Protein AF-L5KD48-F1 (afdb_monomer)

Secondary structure (DSSP, 8-state):
-TTGGGHHHHHHHHHHHHHHHHHHHHHHHHHHHHHHHHTTSS-HHHHHHHHHHHHHHHHHHHHHHHHHHHHHSSB-GGGGTT-HHHHHHHHHHHHHHHHHHHHHHHHTT----HHHHHHHHHHHHHHHHTGGGGB-HHHHHHHHHHHHHHHHHHHHHHHHHHHHHIIIIITSSSHHHHHHHHHHHHHHHHHHHHHHHIIIIITTTTT----HHHHHHHHHHHHHHHHHHIIIIIHHHHHHHHHHHHHHHHHHHS--------------------------TT-THHHHHHHHHHHS--S-----------------HHHHHHHHHTT-------------------------------------HHHHHHHHHHHHHHHHHHTT--------PPPTT-------------PPPHHHHHHHHHHHHHHHHHHHHHHHHHHHHHHHHHHHHHHHHHHHSSS---SPPPHHHHHHHHHHHHHHIIIIIHHHHHHHHHHS----HHHHHHHHHHHHHHHHHHHHHT----HHHHHHHHHHHHHHHH-TTT--HHHHHHHHHHHHHHHHHHHHHHHHHHHIIIIIIGGG-

Mean predicted aligned error: 15.59 Å

Foldseek 3Di:
DVLPVVVVLLVLLLVLLLLLLLLLLLQCLLLLCLLLVLQVLDPLVRSLVLLLVQLLLLLLQQQQLLLQCLQPVWWPLVVCFVPLVLLSLLLSLLSQLLSVLSVVCLVVLHREFSLLLSSLLSLLLQCQRPRPNGTPVVSVVVLVVQQVVLLQQLLVQLLVVLVCCCVQAVVDPHRLVSLLVCVLVLQLVLQLLVQLLSCLRRCVVVVHDDDSVVSNVVSNVVSVVSSVVCNPPVSVVLVVVLVVVVVVVVVVVPPDPDDDDDDDDDDDDDDDDDDDDDDDPPDCVVVVVVVVVVVPDDDDDDDDDDDDDDDDDPDDPVVVVVCVVVVHDDDDDDDDDDDDDDDDDDDDDDDDDDDPPVDPDDDDPVNVVVVVVVVVVVVPVVDPDPDDDDDDDDDPDDDDDDPPDPLPQSAGDPSRLSSLSVLLVVLSSLLSSLSSSQSLSSSLSSSLQSVQCSVVVGSPSPDGRDSVSSSSSSVSSSNSNVPNNSVSSVCSSNVAFSNGSSLSSSLSNSLSSSSSVCSSVSRRYGSSSSSVSSSQSSQCVSPVVRDDPVSVVSNVVSHVVSSNSSSNSSNVSSCCCVVPPVVPD

Sequence (585 aa):
MAMDEYLWMVILGFIIAFILAFSVGANDVANSFGTAVGSGVVTLRQACILASIFETTGSVLLGAKVGETIRKGIIDVNLYNETVETLMAGEVSAMVGSAVWQLIASFLRLPISGTHCIVGSTIGFSLVAIGTKGVQWMELVKIVASWFISPLLSGFMSGVLFVLIRIFILQKEDPVPNGLRALPVFYAATIAINVFSIMYTGAPVLGLVLPMWAIALISFGVALLFAFFVWLFVCPWMRRKIAGRALSMTHGSIKSPISNGTFGFDGHTRSDGHVYHTVHKDSGLYKDLLHKIHTDRGPEEKPAQENNYRLLRRNNSYTCYTAAICGMPVHSTFKAADLSSAPEDSEKLVGDTVSYSKKRLRYDSYSSYCNAVAEAEIEAEEGGVEMKLASELTDPDQPRVDPAEEEKEEKDTAEVHLLFHFLQVLTACFGSFAHGGNDVSNAIGPLVALWLIYEQGAVLQEAATPVWLLFYGGVGICMGLWVWGRRVIQTMGKDLTPITPSSGFTIELASAFTVVIASNVGLPVSTTHCKVGSVVAVGWIRSRKAVDWRLFRNIFVAWFVTVPVAGLFSAAIMALLMYGILPYV

Nearest PDB structures (foldseek):
  6l85-assembly1_A  TM=9.443E-01  e=8.927E-23  Thermotoga maritima MSB8

Structure (mmCIF, N/CA/C/O backbone):
data_AF-L5KD48-F1
#
_entry.id   AF-L5KD48-F1
#
loop_
_atom_site.group_PDB
_atom_site.id
_atom_site.type_symbol
_atom_site.label_atom_id
_atom_site.label_alt_id
_atom_site.label_comp_id
_atom_site.label_asym_id
_atom_site.label_entity_id
_atom_site.label_seq_id
_atom_site.pdbx_PDB_ins_code
_atom_site.Cartn_x
_atom_site.Cartn_y
_atom_site.Cartn_z
_atom_site.occupancy
_atom_site.B_iso_or_equiv
_atom_site.auth_seq_id
_atom_site.auth_comp_id
_atom_site.auth_asym_id
_atom_site.auth_atom_id
_atom_site.pdbx_PDB_model_num
ATOM 1 N N . MET A 1 1 ? 6.202 -1.340 -36.803 1.00 49.47 1 MET A N 1
ATOM 2 C CA . MET A 1 1 ? 6.533 -0.251 -35.857 1.00 49.47 1 MET A CA 1
ATOM 3 C C . MET A 1 1 ? 7.833 -0.651 -35.178 1.00 49.47 1 MET A C 1
ATOM 5 O O . MET A 1 1 ? 7.967 -1.823 -34.872 1.00 49.47 1 MET A O 1
ATOM 9 N N . ALA A 1 2 ? 8.805 0.245 -34.981 1.00 58.66 2 ALA A N 1
ATOM 10 C CA . ALA A 1 2 ? 10.148 -0.125 -34.491 1.00 58.66 2 ALA A CA 1
ATOM 11 C C . ALA A 1 2 ? 10.175 -0.826 -33.108 1.00 58.66 2 ALA A C 1
ATOM 13 O O . ALA A 1 2 ? 11.202 -1.363 -32.724 1.00 58.66 2 ALA A O 1
ATOM 14 N N . MET A 1 3 ? 9.050 -0.854 -32.381 1.00 72.50 3 MET A N 1
ATOM 15 C CA . MET A 1 3 ? 8.916 -1.522 -31.082 1.00 72.50 3 MET A CA 1
ATOM 16 C C . MET A 1 3 ? 8.262 -2.911 -31.145 1.00 72.50 3 MET A C 1
ATOM 18 O O . MET A 1 3 ? 8.229 -3.593 -30.125 1.00 72.50 3 MET A O 1
ATOM 22 N N . ASP A 1 4 ? 7.741 -3.358 -32.296 1.00 79.75 4 ASP A N 1
ATOM 23 C CA . ASP A 1 4 ? 7.008 -4.636 -32.398 1.00 79.75 4 ASP A CA 1
ATOM 24 C C . ASP A 1 4 ? 7.878 -5.841 -31.990 1.00 79.75 4 ASP A C 1
ATOM 26 O O . ASP A 1 4 ? 7.382 -6.793 -31.385 1.00 79.75 4 ASP A O 1
ATOM 30 N N . GLU A 1 5 ? 9.189 -5.757 -32.234 1.00 84.25 5 GLU A N 1
ATOM 31 C CA . GLU A 1 5 ? 10.201 -6.750 -31.844 1.00 84.25 5 GLU A CA 1
ATOM 32 C C . GLU A 1 5 ? 10.326 -6.907 -30.317 1.00 84.25 5 GLU A C 1
ATOM 34 O O . GLU A 1 5 ? 10.725 -7.962 -29.831 1.00 84.25 5 GLU A O 1
ATOM 39 N N . TYR A 1 6 ? 9.890 -5.910 -29.540 1.00 88.69 6 TYR A N 1
ATOM 40 C CA . TYR A 1 6 ? 9.948 -5.893 -28.075 1.00 88.69 6 TYR A CA 1
ATOM 41 C C . TYR A 1 6 ? 8.603 -6.184 -27.393 1.00 88.69 6 TYR A C 1
ATOM 43 O O . TYR A 1 6 ? 8.507 -6.146 -26.163 1.00 88.69 6 TYR A O 1
ATOM 51 N N . LEU A 1 7 ? 7.560 -6.542 -28.154 1.00 91.75 7 LEU A N 1
ATOM 52 C CA . LEU A 1 7 ? 6.245 -6.907 -27.609 1.00 91.75 7 LEU A CA 1
ATOM 53 C C . LEU A 1 7 ? 6.330 -8.060 -26.591 1.00 91.75 7 LEU A C 1
ATOM 55 O O . LEU A 1 7 ? 5.568 -8.101 -25.623 1.00 91.75 7 LEU A O 1
ATOM 59 N N . TRP A 1 8 ? 7.279 -8.983 -26.765 1.00 93.69 8 TRP A N 1
ATOM 60 C CA . TRP A 1 8 ? 7.486 -10.086 -25.825 1.00 93.69 8 TRP A CA 1
ATOM 61 C C . TRP A 1 8 ? 7.852 -9.595 -24.415 1.00 93.69 8 TRP A C 1
ATOM 63 O O . TRP A 1 8 ? 7.399 -10.199 -23.442 1.00 93.69 8 TRP A O 1
ATOM 73 N N . MET A 1 9 ? 8.599 -8.485 -24.285 1.00 94.81 9 MET A N 1
ATOM 74 C CA . MET A 1 9 ? 8.925 -7.889 -22.983 1.00 94.81 9 MET A CA 1
ATOM 75 C C . MET A 1 9 ? 7.678 -7.338 -22.310 1.00 94.81 9 MET A C 1
ATOM 77 O O . MET A 1 9 ? 7.523 -7.500 -21.105 1.00 94.81 9 MET A O 1
ATOM 81 N N . VAL A 1 10 ? 6.762 -6.746 -23.078 1.00 95.38 10 VAL A N 1
ATOM 82 C CA . VAL A 1 10 ? 5.479 -6.254 -22.563 1.00 95.38 10 VAL A CA 1
ATOM 83 C C . VAL A 1 10 ? 4.628 -7.417 -22.061 1.00 95.38 10 VAL A C 1
ATOM 85 O O . VAL A 1 10 ? 4.172 -7.386 -20.921 1.00 95.38 10 VAL A O 1
ATOM 88 N N . ILE A 1 11 ? 4.466 -8.476 -22.864 1.00 96.25 11 ILE A N 1
ATOM 89 C CA . ILE A 1 11 ? 3.705 -9.678 -22.475 1.00 96.25 11 ILE A CA 1
ATOM 90 C C . ILE A 1 11 ? 4.293 -10.299 -21.204 1.00 96.25 11 ILE A C 1
ATOM 92 O O . ILE A 1 11 ? 3.561 -10.585 -20.253 1.00 96.25 11 ILE A O 1
ATOM 96 N N . LEU A 1 12 ? 5.617 -10.470 -21.163 1.00 96.44 12 LEU A N 1
ATOM 97 C CA . LEU A 1 12 ? 6.318 -10.958 -19.981 1.00 96.44 12 LEU A CA 1
ATOM 98 C C . LEU A 1 12 ? 6.101 -10.020 -18.788 1.00 96.44 12 LEU A C 1
ATOM 100 O O . LEU A 1 12 ? 5.775 -10.481 -17.698 1.00 96.44 12 LEU A O 1
ATOM 104 N N . GLY A 1 13 ? 6.208 -8.712 -19.006 1.00 97.06 13 GLY A N 1
ATOM 105 C CA . GLY A 1 13 ? 5.968 -7.678 -18.010 1.00 97.06 13 GLY A CA 1
ATOM 106 C C . GLY A 1 13 ? 4.586 -7.786 -17.375 1.00 97.06 13 GLY A C 1
ATOM 107 O O . GLY A 1 13 ? 4.497 -7.777 -16.153 1.00 97.06 13 GLY A O 1
ATOM 108 N N . PHE A 1 14 ? 3.520 -7.989 -18.157 1.00 97.88 14 PHE A N 1
ATOM 109 C CA . PHE A 1 14 ? 2.174 -8.223 -17.614 1.00 97.88 14 PHE A CA 1
ATOM 110 C C . PHE A 1 14 ? 2.128 -9.445 -16.700 1.00 97.88 14 PHE A C 1
ATOM 112 O O . PHE A 1 14 ? 1.578 -9.367 -15.597 1.00 97.88 14 PHE A O 1
ATOM 119 N N . ILE A 1 15 ? 2.710 -10.563 -17.136 1.00 98.12 15 ILE A N 1
ATOM 120 C CA . ILE A 1 15 ? 2.726 -11.811 -16.365 1.00 98.12 15 ILE A CA 1
ATOM 121 C C . ILE A 1 15 ? 3.479 -11.605 -15.045 1.00 98.12 15 ILE A C 1
ATOM 123 O O . ILE A 1 15 ? 2.953 -11.925 -13.978 1.00 98.12 15 ILE A O 1
ATOM 127 N N . ILE A 1 16 ? 4.684 -11.032 -15.095 1.00 97.94 16 ILE A N 1
ATOM 128 C CA . ILE A 1 16 ? 5.505 -10.805 -13.902 1.00 97.94 16 ILE A CA 1
ATOM 129 C C . ILE A 1 16 ? 4.866 -9.764 -12.981 1.00 97.94 16 ILE A C 1
ATOM 131 O O . ILE A 1 16 ? 4.842 -9.975 -11.773 1.00 97.94 16 ILE A O 1
ATOM 135 N N . ALA A 1 17 ? 4.289 -8.686 -13.513 1.00 97.56 17 ALA A N 1
ATOM 136 C CA . ALA A 1 17 ? 3.574 -7.691 -12.718 1.00 97.56 17 ALA A CA 1
ATOM 137 C C . ALA A 1 17 ? 2.392 -8.305 -11.961 1.00 97.56 17 ALA A C 1
ATOM 139 O O . ALA A 1 17 ? 2.139 -7.945 -10.814 1.00 97.56 17 ALA A O 1
ATOM 140 N N . PHE A 1 18 ? 1.686 -9.265 -12.565 1.00 97.75 18 PHE A N 1
ATOM 141 C CA . PHE A 1 18 ? 0.616 -9.991 -11.882 1.00 97.75 18 PHE A CA 1
ATOM 142 C C . PHE A 1 18 ? 1.146 -10.881 -10.762 1.00 97.75 18 PHE A C 1
ATOM 144 O O . PHE A 1 18 ? 0.564 -10.915 -9.681 1.00 97.75 18 PHE A O 1
ATOM 151 N N . ILE A 1 19 ? 2.266 -11.572 -10.994 1.00 97.25 19 ILE A N 1
ATOM 152 C CA . ILE A 1 19 ? 2.950 -12.370 -9.967 1.00 97.25 19 ILE A CA 1
ATOM 153 C C . ILE A 1 19 ? 3.440 -11.467 -8.827 1.00 97.25 19 ILE A C 1
ATOM 155 O O . ILE A 1 19 ? 3.293 -11.814 -7.657 1.00 97.25 19 ILE A O 1
ATOM 159 N N . LEU A 1 20 ? 3.972 -10.289 -9.151 1.00 96.62 20 LEU A N 1
ATOM 160 C CA . LEU A 1 20 ? 4.402 -9.291 -8.182 1.00 96.62 20 LEU A CA 1
ATOM 161 C C . LEU A 1 20 ? 3.212 -8.770 -7.367 1.00 96.62 20 LEU A C 1
ATOM 163 O O . LEU A 1 20 ? 3.253 -8.818 -6.142 1.00 96.62 20 LEU A O 1
ATOM 167 N N . ALA A 1 21 ? 2.117 -8.372 -8.017 1.00 96.12 21 ALA A N 1
ATOM 168 C CA . ALA A 1 21 ? 0.879 -7.968 -7.351 1.00 96.12 21 ALA A CA 1
ATOM 169 C C . ALA A 1 21 ? 0.324 -9.087 -6.448 1.00 96.12 21 ALA A C 1
ATOM 171 O O . ALA A 1 21 ? -0.042 -8.840 -5.301 1.00 96.12 21 ALA A O 1
ATOM 172 N N . PHE A 1 22 ? 0.339 -10.335 -6.921 1.00 95.50 22 PHE A N 1
ATOM 173 C CA . PHE A 1 22 ? 0.005 -11.512 -6.120 1.00 95.50 22 PHE A CA 1
ATOM 174 C C . PHE A 1 22 ? 0.914 -11.643 -4.890 1.00 95.50 22 PHE A C 1
ATOM 176 O O . PHE A 1 22 ? 0.426 -11.887 -3.789 1.00 95.50 22 PHE A O 1
ATOM 183 N N . SER A 1 23 ? 2.225 -11.456 -5.043 1.00 93.56 23 SER A N 1
ATOM 184 C CA . SER A 1 23 ? 3.170 -11.529 -3.923 1.00 93.56 23 SER A CA 1
ATOM 185 C C . SER A 1 23 ? 2.936 -10.425 -2.882 1.00 93.56 23 SER A C 1
ATOM 187 O O . SER A 1 23 ? 2.957 -10.714 -1.686 1.00 93.56 23 SER A O 1
ATOM 189 N N . VAL A 1 24 ? 2.591 -9.208 -3.324 1.00 92.19 24 VAL A N 1
ATOM 190 C CA . VAL A 1 24 ? 2.219 -8.084 -2.448 1.00 92.19 24 VAL A CA 1
ATOM 191 C C . VAL A 1 24 ? 0.985 -8.453 -1.623 1.00 92.19 24 VAL A C 1
ATOM 193 O O . VAL A 1 24 ? 1.013 -8.399 -0.397 1.00 92.19 24 VAL A O 1
ATOM 196 N N . GLY A 1 25 ? -0.081 -8.935 -2.270 1.00 91.50 25 GLY A N 1
ATOM 197 C CA . GLY A 1 25 ? -1.299 -9.350 -1.566 1.00 91.50 25 GLY A CA 1
ATOM 198 C C . GLY A 1 25 ? -1.113 -10.556 -0.638 1.00 91.50 25 GLY A C 1
ATOM 199 O O . GLY A 1 25 ? -1.818 -10.690 0.364 1.00 91.50 25 GLY A O 1
ATOM 200 N N . ALA A 1 26 ? -0.159 -11.439 -0.943 1.00 88.75 26 ALA A N 1
ATOM 201 C CA . ALA A 1 26 ? 0.195 -12.561 -0.080 1.00 88.75 26 ALA A CA 1
ATOM 202 C C . ALA A 1 26 ? 0.946 -12.122 1.191 1.00 88.75 26 ALA A C 1
ATOM 204 O O . ALA A 1 26 ? 0.718 -12.712 2.248 1.00 88.75 26 ALA A O 1
ATOM 205 N N . ASN A 1 27 ? 1.809 -11.107 1.097 1.00 84.00 27 ASN A N 1
ATOM 206 C CA . ASN A 1 27 ? 2.625 -10.612 2.209 1.00 84.00 27 ASN A CA 1
ATOM 207 C C . ASN A 1 27 ? 1.901 -9.596 3.087 1.00 84.00 27 ASN A C 1
ATOM 209 O O . ASN A 1 27 ? 1.875 -9.737 4.311 1.00 84.00 27 ASN A O 1
ATOM 213 N N . ASP A 1 28 ? 1.293 -8.588 2.470 1.00 81.06 28 ASP A N 1
ATOM 214 C CA . ASP A 1 28 ? 1.048 -7.327 3.166 1.00 81.06 28 ASP A CA 1
ATOM 215 C C . ASP A 1 28 ? -0.413 -7.160 3.631 1.00 81.06 28 ASP A C 1
ATOM 217 O O . ASP A 1 28 ? -0.712 -6.323 4.484 1.00 81.06 28 ASP A O 1
ATOM 221 N N . VAL A 1 29 ? -1.331 -8.056 3.239 1.00 72.12 29 VAL A N 1
ATOM 222 C CA . VAL A 1 29 ? -2.715 -8.070 3.765 1.00 72.12 29 VAL A CA 1
ATOM 223 C C . VAL A 1 29 ? -2.772 -8.143 5.293 1.00 72.12 29 VAL A C 1
ATOM 225 O O . VAL A 1 29 ? -3.690 -7.601 5.927 1.00 72.12 29 VAL A O 1
ATOM 228 N N . ALA A 1 30 ? -1.825 -8.859 5.906 1.00 75.19 30 ALA A N 1
ATOM 229 C CA . ALA A 1 30 ? -1.773 -9.001 7.355 1.00 75.19 30 ALA A CA 1
ATOM 230 C C . ALA A 1 30 ? -1.619 -7.639 8.055 1.00 75.19 30 ALA A C 1
ATOM 232 O O . ALA A 1 30 ? -2.073 -7.486 9.190 1.00 75.19 30 ALA A O 1
ATOM 233 N N . ASN A 1 31 ? -1.089 -6.625 7.366 1.00 81.75 31 ASN A N 1
ATOM 234 C CA . ASN A 1 31 ? -0.973 -5.266 7.885 1.00 81.75 31 ASN A CA 1
ATOM 235 C C . ASN A 1 31 ? -2.347 -4.610 8.108 1.00 81.75 31 ASN A C 1
ATOM 237 O O . ASN A 1 31 ? -2.531 -3.861 9.074 1.00 81.75 31 ASN A O 1
ATOM 241 N N . SER A 1 32 ? -3.334 -4.934 7.270 1.00 81.94 32 SER A N 1
ATOM 242 C CA . SER A 1 32 ? -4.673 -4.336 7.325 1.00 81.94 32 SER A CA 1
ATOM 243 C C . SER A 1 32 ? -5.631 -5.120 8.219 1.00 81.94 32 SER A C 1
ATOM 245 O O . SER A 1 32 ? -6.300 -4.534 9.065 1.00 81.94 32 SER A O 1
ATOM 247 N N . PHE A 1 33 ? -5.666 -6.450 8.081 1.00 88.06 33 PHE A N 1
ATOM 248 C CA . PHE A 1 33 ? -6.637 -7.300 8.784 1.00 88.06 33 PHE A CA 1
ATOM 249 C C . PHE A 1 33 ? -6.043 -8.196 9.874 1.00 88.06 33 PHE A C 1
ATOM 251 O O . PHE A 1 33 ? -6.806 -8.816 10.613 1.00 88.06 33 PHE A O 1
ATOM 258 N N . GLY A 1 34 ? -4.717 -8.267 10.025 1.00 84.00 34 GLY A N 1
ATOM 259 C CA . GLY A 1 34 ? -4.078 -9.119 11.036 1.00 84.00 34 GLY A CA 1
ATOM 260 C C . GLY A 1 34 ? -4.515 -8.772 12.458 1.00 84.00 34 GLY A C 1
ATOM 261 O O . GLY A 1 34 ? -4.841 -9.662 13.237 1.00 84.00 34 GLY A O 1
ATOM 262 N N . THR A 1 35 ? -4.639 -7.480 12.764 1.00 85.56 35 THR A N 1
ATOM 263 C CA . THR A 1 35 ? -5.106 -6.982 14.066 1.00 85.56 35 THR A CA 1
ATOM 264 C C . THR A 1 35 ? -6.589 -7.270 14.315 1.00 85.56 35 THR A C 1
ATOM 266 O O . THR A 1 35 ? -6.961 -7.579 15.444 1.00 85.56 35 THR A O 1
ATOM 269 N N . ALA A 1 36 ? -7.439 -7.212 13.284 1.00 88.00 36 ALA A N 1
ATOM 270 C CA . ALA A 1 36 ? -8.876 -7.486 13.391 1.00 88.00 36 ALA A CA 1
ATOM 271 C C . ALA A 1 36 ? -9.205 -8.989 13.452 1.00 88.00 36 ALA A C 1
ATOM 273 O O . ALA A 1 36 ? -10.184 -9.391 14.085 1.00 88.00 36 ALA A O 1
ATOM 274 N N . VAL A 1 37 ? -8.388 -9.830 12.809 1.00 86.31 37 VAL A N 1
ATOM 275 C CA . VAL A 1 37 ? -8.474 -11.292 12.932 1.00 86.31 37 VAL A CA 1
ATOM 276 C C . VAL A 1 37 ? -7.889 -11.752 14.268 1.00 86.31 37 VAL A C 1
ATOM 278 O O . VAL A 1 37 ? -8.500 -12.586 14.932 1.00 86.31 37 VAL A O 1
ATOM 281 N N . GLY A 1 38 ? -6.755 -11.183 14.691 1.00 80.56 38 GLY A N 1
ATOM 282 C CA . GLY A 1 38 ? -6.106 -11.490 15.971 1.00 80.56 38 GLY A CA 1
ATOM 283 C C . GLY A 1 38 ? -6.961 -11.127 17.188 1.00 80.56 38 GLY A C 1
ATOM 284 O O . GLY A 1 38 ? -7.028 -11.899 18.138 1.00 80.56 38 GLY A O 1
ATOM 285 N N . SER A 1 39 ? -7.707 -10.016 17.131 1.00 81.62 39 SER A N 1
ATOM 286 C CA . SER A 1 39 ? -8.664 -9.632 18.183 1.00 81.62 39 SER A CA 1
ATOM 287 C C . SER A 1 39 ? -9.983 -10.424 18.152 1.00 81.62 39 SER A C 1
ATOM 289 O O . SER A 1 39 ? -10.857 -10.203 18.989 1.00 81.62 39 SER A O 1
ATOM 291 N N . GLY A 1 40 ? -10.172 -11.326 17.179 1.00 81.12 40 GLY A N 1
ATOM 292 C CA . GLY A 1 40 ? -11.394 -12.122 17.023 1.00 81.12 40 GLY A CA 1
ATOM 293 C C . GLY A 1 40 ? -12.618 -11.339 16.528 1.00 81.12 40 GLY A C 1
ATOM 294 O O . GLY A 1 40 ? -13.732 -11.861 16.567 1.00 81.12 40 GLY A O 1
ATOM 295 N N . VAL A 1 41 ? -12.435 -10.101 16.054 1.00 86.06 41 VAL A N 1
ATOM 296 C CA . VAL A 1 41 ? -13.514 -9.222 15.566 1.00 86.06 41 VAL A CA 1
ATOM 297 C C . VAL A 1 41 ? -14.023 -9.648 14.187 1.00 86.06 41 VAL A C 1
ATOM 299 O O . VAL A 1 41 ? -15.221 -9.574 13.906 1.00 86.06 41 VAL A O 1
ATOM 302 N N . VAL A 1 42 ? -13.129 -10.122 13.317 1.00 88.31 42 VAL A N 1
ATOM 303 C CA . VAL A 1 42 ? -13.491 -10.670 12.004 1.00 88.31 42 VAL A CA 1
ATOM 304 C C . VAL A 1 42 ? -12.912 -12.057 11.807 1.00 88.31 42 VAL A C 1
ATOM 306 O O . VAL A 1 42 ? -11.780 -12.357 12.179 1.00 88.31 42 VAL A O 1
ATOM 309 N N . THR A 1 43 ? -13.683 -12.919 11.153 1.00 89.75 43 THR A N 1
ATOM 310 C CA . THR A 1 43 ? -13.160 -14.210 10.703 1.00 89.75 43 THR A CA 1
ATOM 311 C C . THR A 1 43 ? -12.223 -14.021 9.514 1.00 89.75 43 THR A C 1
ATOM 313 O O . THR A 1 43 ? -12.383 -13.094 8.719 1.00 89.75 43 THR A O 1
ATOM 316 N N . LEU A 1 44 ? -11.304 -14.967 9.313 1.00 85.50 44 LEU A N 1
ATOM 317 C CA . LEU A 1 44 ? -10.386 -14.954 8.172 1.00 85.50 44 LEU A CA 1
ATOM 318 C C . LEU A 1 44 ? -11.112 -14.827 6.820 1.00 85.50 44 LEU A C 1
ATOM 320 O O . LEU A 1 44 ? -10.668 -14.101 5.939 1.00 85.50 44 LEU A O 1
ATOM 324 N N . ARG A 1 45 ? -12.259 -15.505 6.655 1.00 88.62 45 ARG A N 1
ATOM 325 C CA . ARG A 1 45 ? -13.055 -15.416 5.419 1.00 88.62 45 ARG A CA 1
ATOM 326 C C . ARG A 1 45 ? -13.640 -14.020 5.210 1.00 88.62 45 ARG A C 1
ATOM 328 O O . ARG A 1 45 ? -13.616 -13.528 4.089 1.00 88.62 45 ARG A O 1
ATOM 335 N N . GLN A 1 46 ? -14.159 -13.396 6.268 1.00 91.81 46 GLN A N 1
ATOM 336 C CA . GLN A 1 46 ? -14.691 -12.031 6.196 1.00 91.81 46 GLN A CA 1
ATOM 337 C C . GLN A 1 46 ? -13.583 -11.022 5.895 1.00 91.81 46 GLN A C 1
ATOM 339 O O . GLN A 1 46 ? -13.778 -10.164 5.041 1.00 91.81 46 GLN A O 1
ATOM 344 N N . ALA A 1 47 ? -12.421 -11.173 6.537 1.00 90.25 47 ALA A N 1
ATOM 345 C CA . ALA A 1 47 ? -11.244 -10.357 6.268 1.00 90.25 47 ALA A CA 1
ATOM 346 C C . ALA A 1 47 ? -10.842 -10.421 4.788 1.00 90.25 47 ALA A C 1
ATOM 348 O O . ALA A 1 47 ? -10.692 -9.377 4.167 1.00 90.25 47 ALA A O 1
ATOM 349 N N . CYS A 1 48 ? -10.768 -11.616 4.184 1.00 90.44 48 CYS A N 1
ATOM 350 C CA . CYS A 1 48 ? -10.449 -11.739 2.758 1.00 90.44 48 CYS A CA 1
ATOM 351 C C . CYS A 1 48 ? -11.476 -11.042 1.846 1.00 90.44 48 CYS A C 1
ATOM 353 O O . CYS A 1 48 ? -11.087 -10.409 0.873 1.00 90.44 48 CYS A O 1
ATOM 355 N N . ILE A 1 49 ? -12.778 -11.145 2.143 1.00 93.44 49 ILE A N 1
ATOM 356 C CA . ILE A 1 49 ? -13.828 -10.503 1.330 1.00 93.44 49 ILE A CA 1
ATOM 357 C C . ILE A 1 49 ? -13.726 -8.978 1.417 1.00 93.44 49 ILE A C 1
ATOM 359 O O . ILE A 1 49 ? -13.743 -8.303 0.390 1.00 93.44 49 ILE A O 1
ATOM 363 N N . LEU A 1 50 ? -13.615 -8.440 2.634 1.00 93.50 50 LEU A N 1
ATOM 364 C CA . LEU A 1 50 ? -13.508 -6.998 2.847 1.00 93.50 50 LEU A CA 1
ATOM 365 C C . LEU A 1 50 ? -12.221 -6.452 2.228 1.00 93.50 50 LEU A C 1
ATOM 367 O O . LEU A 1 50 ? -12.279 -5.466 1.499 1.00 93.50 50 LEU A O 1
ATOM 371 N N . ALA A 1 51 ? -11.093 -7.132 2.442 1.00 92.44 51 ALA A N 1
ATOM 372 C CA . ALA A 1 51 ? -9.825 -6.757 1.837 1.00 92.44 51 ALA A CA 1
ATOM 373 C C . ALA A 1 51 ? -9.919 -6.705 0.312 1.00 92.44 51 ALA A C 1
ATOM 375 O O . ALA A 1 51 ? -9.544 -5.704 -0.281 1.00 92.44 51 ALA A O 1
ATOM 376 N N . SER A 1 52 ? -10.521 -7.703 -0.342 1.00 93.75 52 SER A N 1
ATOM 377 C CA . SER A 1 52 ? -10.644 -7.667 -1.803 1.00 93.75 52 SER A CA 1
ATOM 378 C C . SER A 1 52 ? -11.392 -6.441 -2.331 1.00 93.75 52 SER A C 1
ATOM 380 O O . SER A 1 52 ? -11.011 -5.883 -3.358 1.00 93.75 52 SER A O 1
ATOM 382 N N . ILE A 1 53 ? -12.433 -5.994 -1.627 1.00 95.38 53 ILE A N 1
ATOM 383 C CA . ILE A 1 53 ? -13.197 -4.804 -2.017 1.00 95.38 53 ILE A CA 1
ATOM 384 C C . ILE A 1 53 ? -12.353 -3.544 -1.806 1.00 95.38 53 ILE A C 1
ATOM 386 O O . ILE A 1 53 ? -12.198 -2.740 -2.728 1.00 95.38 53 ILE A O 1
ATOM 390 N N . PHE A 1 54 ? -11.810 -3.362 -0.602 1.00 94.50 54 PHE A N 1
ATOM 391 C CA . PHE A 1 54 ? -11.145 -2.117 -0.229 1.00 94.50 54 PHE A CA 1
ATOM 392 C C . PHE A 1 54 ? -9.755 -1.974 -0.849 1.00 94.50 54 PHE A C 1
ATOM 394 O O . PHE A 1 54 ? -9.430 -0.875 -1.286 1.00 94.50 54 PHE A O 1
ATOM 401 N N . GLU A 1 55 ? -8.988 -3.054 -1.005 1.00 93.38 55 GLU A N 1
ATOM 402 C CA . GLU A 1 55 ? -7.696 -3.011 -1.702 1.00 93.38 55 GLU A CA 1
ATOM 403 C C . GLU A 1 55 ? -7.862 -2.693 -3.185 1.00 93.38 55 GLU A C 1
ATOM 405 O O . GLU A 1 55 ? -7.170 -1.820 -3.700 1.00 93.38 55 GLU A O 1
ATOM 410 N N . THR A 1 56 ? -8.826 -3.325 -3.866 1.00 93.94 56 THR A N 1
ATOM 411 C CA . THR A 1 56 ? -9.102 -3.020 -5.281 1.00 93.94 56 THR A CA 1
ATOM 412 C C . THR A 1 56 ? -9.575 -1.577 -5.448 1.00 93.94 56 THR A C 1
ATOM 414 O O . THR A 1 56 ? -9.133 -0.871 -6.352 1.00 93.94 56 THR A O 1
ATOM 417 N N . THR A 1 57 ? -10.449 -1.106 -4.553 1.00 93.44 57 THR A N 1
ATOM 418 C CA . THR A 1 57 ? -10.954 0.273 -4.599 1.00 93.44 57 THR A CA 1
ATOM 419 C C . THR A 1 57 ? -9.838 1.284 -4.317 1.00 93.44 57 THR A C 1
ATOM 421 O O . THR A 1 57 ? -9.723 2.281 -5.024 1.00 93.44 57 THR A O 1
ATOM 424 N N . GLY A 1 58 ? -8.983 1.020 -3.326 1.00 92.38 58 GLY A N 1
ATOM 425 C CA . GLY A 1 58 ? -7.822 1.854 -3.001 1.00 92.38 58 GLY A CA 1
ATOM 426 C C . GLY A 1 58 ? -6.812 1.910 -4.135 1.00 92.38 58 GLY A C 1
ATOM 427 O O . GLY A 1 58 ? -6.375 2.989 -4.528 1.00 92.38 58 GLY A O 1
ATOM 428 N N . SER A 1 59 ? -6.524 0.754 -4.725 1.00 92.44 59 SER A N 1
ATOM 429 C CA . SER A 1 59 ? -5.650 0.617 -5.883 1.00 92.44 59 SER A CA 1
ATOM 430 C C . SER A 1 59 ? -6.095 1.496 -7.055 1.00 92.44 59 SER A C 1
ATOM 432 O O . SER A 1 59 ? -5.292 2.257 -7.594 1.00 92.44 59 SER A O 1
ATOM 434 N N . VAL A 1 60 ? -7.382 1.454 -7.404 1.00 91.88 60 VAL A N 1
ATOM 435 C CA . VAL A 1 60 ? -7.944 2.236 -8.514 1.00 91.88 60 VAL A CA 1
ATOM 436 C C . VAL A 1 60 ? -7.994 3.735 -8.206 1.00 91.88 60 VAL A C 1
ATOM 438 O O . VAL A 1 60 ? -7.722 4.543 -9.092 1.00 91.88 60 VAL A O 1
ATOM 441 N N . LEU A 1 61 ? -8.343 4.123 -6.975 1.00 90.62 61 LEU A N 1
ATOM 442 C CA . LEU A 1 61 ? -8.593 5.528 -6.635 1.00 90.62 61 LEU A CA 1
ATOM 443 C C . LEU A 1 61 ? -7.348 6.303 -6.181 1.00 90.62 61 LEU A C 1
ATOM 445 O O . LEU A 1 61 ? -7.327 7.521 -6.333 1.00 90.62 61 LEU A O 1
ATOM 449 N N . LEU A 1 62 ? -6.330 5.637 -5.625 1.00 88.56 62 LEU A N 1
ATOM 450 C CA . LEU A 1 62 ? -5.136 6.286 -5.059 1.00 88.56 62 LEU A CA 1
ATOM 451 C C . LEU A 1 62 ? -3.809 5.821 -5.679 1.00 88.56 62 LEU A C 1
ATOM 453 O O . LEU A 1 62 ? -2.812 6.534 -5.569 1.00 88.56 62 LEU A O 1
ATOM 457 N N . GLY A 1 63 ? -3.789 4.674 -6.369 1.00 86.69 63 GLY A N 1
ATOM 458 C CA . GLY A 1 63 ? -2.559 4.032 -6.856 1.00 86.69 63 GLY A CA 1
ATOM 459 C C . GLY A 1 63 ? -1.771 4.793 -7.919 1.00 86.69 63 GLY A C 1
ATOM 460 O O . GLY A 1 63 ? -0.585 4.538 -8.113 1.00 86.69 63 GLY A O 1
ATOM 461 N N . ALA A 1 64 ? -2.384 5.753 -8.612 1.00 86.38 64 ALA A N 1
ATOM 462 C CA . ALA A 1 64 ? -1.720 6.446 -9.714 1.00 86.38 64 ALA A CA 1
ATOM 463 C C . ALA A 1 64 ? -0.504 7.274 -9.259 1.00 86.38 64 ALA A C 1
ATOM 465 O O . ALA A 1 64 ? 0.543 7.232 -9.907 1.00 86.38 64 ALA A O 1
ATOM 466 N N . LYS A 1 65 ? -0.628 8.009 -8.144 1.00 85.00 65 LYS A N 1
ATOM 467 C CA . LYS A 1 65 ? 0.358 9.023 -7.736 1.00 85.00 65 LYS A CA 1
ATOM 468 C C . LYS A 1 65 ? 1.660 8.422 -7.222 1.00 85.00 65 LYS A C 1
ATOM 470 O O . LYS A 1 65 ? 2.734 8.885 -7.589 1.00 85.00 65 LYS A O 1
ATOM 475 N N . VAL A 1 66 ? 1.573 7.376 -6.404 1.00 84.50 66 VAL A N 1
ATOM 476 C CA . VAL A 1 66 ? 2.763 6.668 -5.906 1.00 84.50 66 VAL A CA 1
ATOM 477 C C . VAL A 1 66 ? 3.457 5.924 -7.057 1.00 84.50 66 VAL A C 1
ATOM 479 O O . VAL A 1 66 ? 4.685 5.928 -7.139 1.00 84.50 66 VAL A O 1
ATOM 482 N N . GLY A 1 67 ? 2.690 5.376 -8.009 1.00 85.75 67 GLY A N 1
ATOM 483 C CA . GLY A 1 67 ? 3.230 4.750 -9.220 1.00 85.75 67 GLY A CA 1
ATOM 484 C C . GLY A 1 67 ? 4.026 5.705 -10.120 1.00 85.75 67 GLY A C 1
ATOM 485 O O . GLY A 1 67 ? 5.014 5.293 -10.725 1.00 85.75 67 GLY A O 1
ATOM 486 N N . GLU A 1 68 ? 3.654 6.988 -10.194 1.00 86.19 68 GLU A N 1
ATOM 487 C CA . GLU A 1 68 ? 4.447 8.016 -10.895 1.00 86.19 68 GLU A CA 1
ATOM 488 C C . GLU A 1 68 ? 5.840 8.192 -10.276 1.00 86.19 68 GLU A C 1
ATOM 490 O O . GLU A 1 68 ? 6.833 8.243 -11.006 1.00 86.19 68 GLU A O 1
ATOM 495 N N . THR A 1 69 ? 5.928 8.239 -8.945 1.00 86.25 69 THR A N 1
ATOM 496 C CA . THR A 1 69 ? 7.206 8.376 -8.233 1.00 86.25 69 THR A CA 1
ATOM 497 C C . THR A 1 69 ? 8.083 7.141 -8.396 1.00 86.25 69 THR A C 1
ATOM 499 O O . THR A 1 69 ? 9.285 7.284 -8.592 1.00 86.25 69 THR A O 1
ATOM 502 N N . ILE A 1 70 ? 7.507 5.933 -8.372 1.00 86.25 70 ILE A N 1
ATOM 503 C CA . ILE A 1 70 ? 8.275 4.696 -8.587 1.00 86.25 70 ILE A CA 1
ATOM 504 C C . ILE A 1 70 ? 8.896 4.673 -9.988 1.00 86.25 70 ILE A C 1
ATOM 506 O O . ILE A 1 70 ? 10.063 4.312 -10.114 1.00 86.25 70 ILE A O 1
ATOM 510 N N . ARG A 1 71 ? 8.168 5.120 -11.022 1.00 84.56 71 ARG A N 1
ATOM 511 C CA . ARG A 1 71 ? 8.689 5.074 -12.397 1.00 84.56 71 ARG A CA 1
ATOM 512 C C . ARG A 1 71 ? 9.701 6.181 -12.730 1.00 84.56 71 ARG A C 1
ATOM 514 O O . ARG A 1 71 ? 10.623 5.947 -13.499 1.00 84.56 71 ARG A O 1
ATOM 521 N N . LYS A 1 72 ? 9.534 7.398 -12.186 1.00 80.12 72 LYS A N 1
ATOM 522 C CA . LYS A 1 72 ? 10.368 8.573 -12.548 1.00 80.12 72 LYS A CA 1
ATOM 523 C C . LYS A 1 72 ? 11.344 9.024 -11.469 1.00 80.12 72 LYS A C 1
ATOM 525 O O . LYS A 1 72 ? 12.309 9.715 -11.774 1.00 80.12 72 LYS A O 1
ATOM 530 N N . GLY A 1 73 ? 11.055 8.728 -10.207 1.00 81.81 73 GLY A N 1
ATOM 531 C CA . GLY A 1 73 ? 11.760 9.327 -9.074 1.00 81.81 73 GLY A CA 1
ATOM 532 C C . GLY A 1 73 ? 13.059 8.619 -8.701 1.00 81.81 73 GLY A C 1
ATOM 533 O O . GLY A 1 73 ? 13.901 9.217 -8.046 1.00 81.81 73 GLY A O 1
ATOM 534 N N . ILE A 1 74 ? 13.236 7.352 -9.086 1.00 88.81 74 ILE A N 1
ATOM 535 C CA . ILE A 1 74 ? 14.371 6.536 -8.618 1.00 88.81 74 ILE A CA 1
ATOM 536 C C . ILE A 1 74 ? 15.559 6.606 -9.587 1.00 88.81 74 ILE A C 1
ATOM 538 O O . ILE A 1 74 ? 16.714 6.637 -9.154 1.00 88.81 74 ILE A O 1
ATOM 542 N N . ILE A 1 75 ? 15.286 6.649 -10.891 1.00 91.69 75 ILE A N 1
ATOM 543 C CA . ILE A 1 75 ? 16.296 6.602 -11.956 1.00 91.69 75 ILE A CA 1
ATOM 544 C C . ILE A 1 75 ? 16.165 7.795 -12.896 1.00 91.69 75 ILE A C 1
ATOM 546 O O . ILE A 1 75 ? 15.082 8.353 -13.060 1.00 91.69 75 ILE A O 1
ATOM 550 N N . ASP A 1 76 ? 17.270 8.203 -13.514 1.00 90.62 76 ASP A N 1
ATOM 551 C CA . ASP A 1 76 ? 17.252 9.222 -14.564 1.00 90.62 76 ASP A CA 1
ATOM 552 C C . ASP A 1 76 ? 16.952 8.572 -15.920 1.00 90.62 76 ASP A C 1
ATOM 554 O O . ASP A 1 76 ? 17.832 8.029 -16.589 1.00 90.62 76 ASP A O 1
ATOM 558 N N . VAL A 1 77 ? 15.678 8.622 -16.316 1.00 90.19 77 VAL A N 1
ATOM 559 C CA . VAL A 1 77 ? 15.189 8.027 -17.569 1.00 90.19 77 VAL A CA 1
ATOM 560 C C . VAL A 1 77 ? 15.816 8.655 -18.819 1.00 90.19 77 VAL A C 1
ATOM 562 O O . VAL A 1 77 ? 15.882 7.999 -19.854 1.00 90.19 77 VAL A O 1
ATOM 565 N N . ASN A 1 78 ? 16.336 9.887 -18.741 1.00 90.69 78 ASN A N 1
ATOM 566 C CA . ASN A 1 78 ? 16.915 10.577 -19.901 1.00 90.69 78 ASN A CA 1
ATOM 567 C C . ASN A 1 78 ? 18.214 9.925 -20.388 1.00 90.69 78 ASN A C 1
ATOM 569 O O . ASN A 1 78 ? 18.561 10.038 -21.563 1.00 90.69 78 ASN A O 1
ATOM 573 N N . LEU A 1 79 ? 18.917 9.214 -19.501 1.00 90.81 79 LEU A N 1
ATOM 574 C CA . LEU A 1 79 ? 20.136 8.477 -19.839 1.00 90.81 79 LEU A CA 1
ATOM 575 C C . LEU A 1 79 ? 19.867 7.265 -20.746 1.00 90.81 79 LEU A C 1
ATOM 577 O O . LEU A 1 79 ? 20.814 6.699 -21.283 1.00 90.81 79 LEU A O 1
ATOM 581 N N . TYR A 1 80 ? 18.596 6.900 -20.942 1.00 90.75 80 TYR A N 1
ATOM 582 C CA . TYR A 1 80 ? 18.155 5.790 -21.789 1.00 90.75 80 TYR A CA 1
ATOM 583 C C . TYR A 1 80 ? 17.570 6.247 -23.135 1.00 90.75 80 TYR A C 1
ATOM 585 O O . TYR A 1 80 ? 17.010 5.432 -23.861 1.00 90.75 80 TYR A O 1
ATOM 593 N N . ASN A 1 81 ? 17.669 7.536 -23.491 1.00 87.88 81 ASN A N 1
ATOM 594 C CA . ASN A 1 81 ? 17.111 8.071 -24.746 1.00 87.88 81 ASN A CA 1
ATOM 595 C C . ASN A 1 81 ? 17.585 7.314 -25.999 1.00 87.88 81 ASN A C 1
ATOM 597 O O . ASN A 1 81 ? 16.831 7.190 -26.960 1.00 87.88 81 ASN A O 1
ATOM 601 N N . GLU A 1 82 ? 18.825 6.824 -25.985 1.00 86.19 82 GLU A N 1
ATOM 602 C CA . GLU A 1 82 ? 19.425 6.072 -27.093 1.00 86.19 82 GLU A CA 1
ATOM 603 C C . GLU A 1 82 ? 19.280 4.547 -26.933 1.00 86.19 82 GLU A C 1
ATOM 605 O O . GLU A 1 82 ? 19.622 3.811 -27.851 1.00 86.19 82 GLU A O 1
ATOM 610 N N . THR A 1 83 ? 18.783 4.072 -25.785 1.00 89.62 83 THR A N 1
ATOM 611 C CA . THR A 1 83 ? 18.721 2.650 -25.394 1.00 89.62 83 THR A CA 1
ATOM 612 C C . THR A 1 83 ? 17.378 2.315 -24.735 1.00 89.62 83 THR A C 1
ATOM 614 O O . THR A 1 83 ? 17.290 1.825 -23.602 1.00 89.62 83 THR A O 1
ATOM 617 N N . VAL A 1 84 ? 16.291 2.606 -25.448 1.00 91.06 84 VAL A N 1
ATOM 618 C CA . VAL A 1 84 ? 14.910 2.473 -24.955 1.00 91.06 84 VAL A CA 1
ATOM 619 C C . VAL A 1 84 ? 14.591 1.027 -24.552 1.00 91.06 84 VAL A C 1
ATOM 621 O O . VAL A 1 84 ? 13.988 0.780 -23.506 1.00 91.06 84 VAL A O 1
ATOM 624 N N . GLU A 1 85 ? 15.059 0.059 -25.334 1.00 91.50 85 GLU A N 1
ATOM 625 C CA . GLU A 1 85 ? 14.941 -1.376 -25.073 1.00 91.50 85 GLU A CA 1
ATOM 626 C C . GLU A 1 85 ? 15.645 -1.805 -23.778 1.00 91.50 85 GLU A C 1
ATOM 628 O O . GLU A 1 85 ? 15.157 -2.677 -23.055 1.00 91.50 85 GLU A O 1
ATOM 633 N N . THR A 1 86 ? 16.747 -1.136 -23.424 1.00 93.56 86 THR A N 1
ATOM 634 C CA . THR A 1 86 ? 17.470 -1.384 -22.171 1.0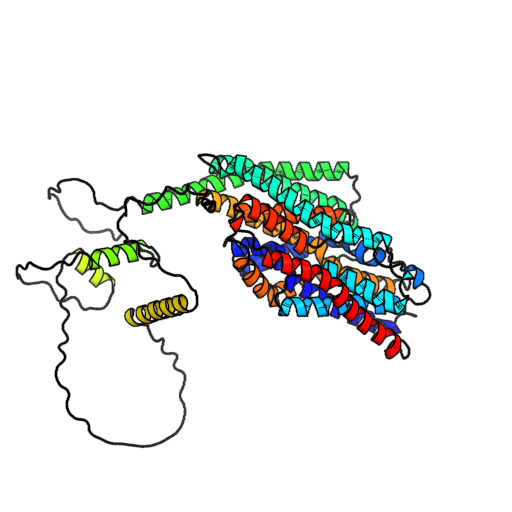0 93.56 86 THR A CA 1
ATOM 635 C C . THR A 1 86 ? 16.647 -0.922 -20.968 1.00 93.56 86 THR A C 1
ATOM 637 O O . THR A 1 86 ? 16.610 -1.614 -19.949 1.00 93.56 86 THR A O 1
ATOM 640 N N . LEU A 1 87 ? 15.932 0.205 -21.079 1.00 94.00 87 LEU A N 1
ATOM 641 C CA . LEU A 1 87 ? 15.019 0.658 -20.026 1.00 94.00 87 LEU A CA 1
ATOM 642 C C . LEU A 1 87 ? 13.833 -0.302 -19.867 1.00 94.00 87 LEU A C 1
ATOM 644 O O . LEU A 1 87 ? 13.490 -0.659 -18.742 1.00 94.00 87 LEU A O 1
ATOM 648 N N . MET A 1 88 ? 13.259 -0.794 -20.971 1.00 94.81 88 MET A N 1
ATOM 649 C CA . MET A 1 88 ? 12.195 -1.809 -20.929 1.00 94.81 88 MET A CA 1
ATOM 650 C C . MET A 1 88 ? 12.648 -3.097 -20.228 1.00 94.81 88 MET A C 1
ATOM 652 O O . MET A 1 88 ? 11.941 -3.612 -19.357 1.00 94.81 88 MET A O 1
ATOM 656 N N . ALA A 1 89 ? 13.842 -3.597 -20.557 1.00 96.00 89 ALA A N 1
ATOM 657 C CA . ALA A 1 89 ? 14.443 -4.738 -19.870 1.00 96.00 89 ALA A CA 1
ATOM 658 C C . ALA A 1 89 ? 14.700 -4.448 -18.382 1.00 96.00 89 ALA A C 1
ATOM 660 O O . ALA A 1 89 ? 14.529 -5.335 -17.540 1.00 96.00 89 ALA A O 1
ATOM 661 N N . GLY A 1 90 ? 15.051 -3.205 -18.046 1.00 96.19 90 GLY A N 1
ATOM 662 C CA . GLY A 1 90 ? 15.175 -2.716 -16.676 1.00 96.19 90 GLY A CA 1
ATOM 663 C C . GLY A 1 90 ? 13.873 -2.831 -15.882 1.00 96.19 90 GLY A C 1
ATOM 664 O O . GLY A 1 90 ? 13.871 -3.422 -14.803 1.00 96.19 90 GLY A O 1
ATOM 665 N N . GLU A 1 91 ? 12.749 -2.370 -16.436 1.00 96.12 91 GLU A N 1
ATOM 666 C CA . GLU A 1 91 ? 11.433 -2.475 -15.782 1.00 96.12 91 GLU A CA 1
ATOM 667 C C . GLU A 1 91 ? 11.016 -3.937 -15.558 1.00 96.12 91 GLU A C 1
ATOM 669 O O . GLU A 1 91 ? 10.549 -4.304 -14.475 1.00 96.12 91 GLU A O 1
ATOM 674 N N . VAL A 1 92 ? 11.250 -4.814 -16.544 1.00 97.25 92 VAL A N 1
ATOM 675 C CA . VAL A 1 92 ? 11.026 -6.262 -16.390 1.00 97.25 92 VAL A CA 1
ATOM 676 C C . VAL A 1 92 ? 11.916 -6.833 -15.281 1.00 97.25 92 VAL A C 1
ATOM 678 O O . VAL A 1 92 ? 11.426 -7.550 -14.407 1.00 97.25 92 VAL A O 1
ATOM 681 N N . SER A 1 93 ? 13.204 -6.481 -15.265 1.00 97.75 93 SER A N 1
ATOM 682 C CA . SER A 1 93 ? 14.161 -6.918 -14.240 1.00 97.75 93 SER A CA 1
ATOM 683 C C . SER A 1 93 ? 13.748 -6.472 -12.841 1.00 97.75 93 SER A C 1
ATOM 685 O O . SER A 1 93 ? 13.792 -7.272 -11.902 1.00 97.75 93 SER A O 1
ATOM 687 N N . ALA A 1 94 ? 13.280 -5.227 -12.709 1.00 97.44 94 ALA A N 1
ATOM 688 C CA . ALA A 1 94 ? 12.806 -4.669 -11.451 1.00 97.44 94 ALA A CA 1
ATOM 689 C C . ALA A 1 94 ? 11.622 -5.469 -10.899 1.00 97.44 94 ALA A C 1
ATOM 691 O O . ALA A 1 94 ? 11.614 -5.854 -9.725 1.00 97.44 94 ALA A O 1
ATOM 692 N N . MET A 1 95 ? 10.646 -5.773 -11.761 1.00 97.75 95 MET A N 1
ATOM 693 C CA . MET A 1 95 ? 9.483 -6.565 -11.376 1.00 97.75 95 MET A CA 1
ATOM 694 C C . MET A 1 95 ? 9.866 -7.998 -10.995 1.00 97.75 95 MET A C 1
ATOM 696 O O . MET A 1 95 ? 9.387 -8.495 -9.976 1.00 97.75 95 MET A O 1
ATOM 700 N N . VAL A 1 96 ? 10.753 -8.656 -11.756 1.00 97.94 96 VAL A N 1
ATOM 701 C CA . VAL A 1 96 ? 11.207 -10.024 -11.447 1.00 97.94 96 VAL A CA 1
ATOM 702 C C . VAL A 1 96 ? 11.964 -10.056 -10.122 1.00 97.94 96 VAL A C 1
ATOM 704 O O . VAL A 1 96 ? 11.647 -10.877 -9.262 1.00 97.94 96 VAL A O 1
ATOM 707 N N . GLY A 1 97 ? 12.934 -9.158 -9.927 1.00 97.56 97 GLY A N 1
ATOM 708 C CA . GLY A 1 97 ? 13.733 -9.106 -8.702 1.00 97.56 97 GLY A CA 1
ATOM 709 C C . GLY A 1 97 ? 12.877 -8.881 -7.458 1.00 97.56 97 GLY A C 1
ATOM 710 O O . GLY A 1 97 ? 13.045 -9.575 -6.451 1.00 97.56 97 GLY A O 1
ATOM 711 N N . SER A 1 98 ? 11.900 -7.978 -7.563 1.00 96.44 98 SER A N 1
ATOM 712 C CA . SER A 1 98 ? 10.954 -7.696 -6.488 1.00 96.44 98 SER A CA 1
ATOM 713 C C . SER A 1 98 ? 10.030 -8.889 -6.224 1.00 96.44 98 SER A C 1
ATOM 715 O O . SER A 1 98 ? 9.866 -9.292 -5.073 1.00 96.44 98 SER A O 1
ATOM 717 N N . ALA A 1 99 ? 9.484 -9.517 -7.272 1.00 96.44 99 ALA A N 1
ATOM 718 C CA . ALA A 1 99 ? 8.570 -10.653 -7.142 1.00 96.44 99 ALA A CA 1
ATOM 719 C C . ALA A 1 99 ? 9.252 -11.875 -6.519 1.00 96.44 99 ALA A C 1
ATOM 721 O O . ALA A 1 99 ? 8.700 -12.497 -5.612 1.00 96.44 99 ALA A O 1
ATOM 722 N N . VAL A 1 100 ? 10.464 -12.210 -6.972 1.00 96.00 100 VAL A N 1
ATOM 723 C CA . VAL A 1 100 ? 11.224 -13.359 -6.462 1.00 96.00 100 VAL A CA 1
ATOM 724 C C . VAL A 1 100 ? 11.487 -13.204 -4.969 1.00 96.00 100 VAL A C 1
ATOM 726 O O . VAL A 1 100 ? 11.171 -14.111 -4.198 1.00 96.00 100 VAL A O 1
ATOM 729 N N . TRP A 1 101 ? 12.010 -12.052 -4.539 1.00 95.12 101 TRP A N 1
ATOM 730 C CA . TRP A 1 101 ? 12.297 -11.843 -3.123 1.00 95.12 101 TRP A CA 1
ATOM 731 C C . TRP A 1 101 ? 11.024 -11.811 -2.272 1.00 95.12 101 TRP A C 1
ATOM 733 O O . TRP A 1 101 ? 10.983 -12.447 -1.218 1.00 95.12 101 TRP A O 1
ATOM 743 N N . GLN A 1 102 ? 9.961 -11.155 -2.747 1.00 91.94 102 GLN A N 1
ATOM 744 C CA . GLN A 1 102 ? 8.689 -11.112 -2.027 1.00 91.94 102 GLN A CA 1
ATOM 745 C C . GLN A 1 102 ? 8.061 -12.490 -1.851 1.00 91.94 102 GLN A C 1
ATOM 747 O O . GLN A 1 102 ? 7.640 -12.806 -0.742 1.00 91.94 102 GLN A O 1
ATOM 752 N N . LEU A 1 103 ? 8.049 -13.333 -2.886 1.00 91.81 103 LEU A N 1
ATOM 753 C CA . LEU A 1 103 ? 7.528 -14.699 -2.789 1.00 91.81 103 LEU A CA 1
ATOM 754 C C . LEU A 1 103 ? 8.367 -15.572 -1.846 1.00 91.81 103 LEU A C 1
ATOM 756 O O . LEU A 1 103 ? 7.805 -16.354 -1.076 1.00 91.81 103 LEU A O 1
ATOM 760 N N . ILE A 1 104 ? 9.699 -15.433 -1.873 1.00 90.94 104 ILE A N 1
ATOM 761 C CA . ILE A 1 104 ? 10.591 -16.134 -0.936 1.00 90.94 104 ILE A CA 1
ATOM 762 C C . ILE A 1 104 ? 10.289 -15.694 0.500 1.00 90.94 104 ILE A C 1
ATOM 764 O O . ILE A 1 104 ? 10.126 -16.539 1.379 1.00 90.94 104 ILE A O 1
ATOM 768 N N . ALA A 1 105 ? 10.153 -14.392 0.748 1.00 86.88 105 ALA A N 1
ATOM 769 C CA . ALA A 1 105 ? 9.817 -13.875 2.068 1.00 86.88 105 ALA A CA 1
ATOM 770 C C . ALA A 1 105 ? 8.428 -14.333 2.542 1.00 86.88 105 ALA A C 1
ATOM 772 O O . ALA A 1 105 ? 8.307 -14.765 3.691 1.00 86.88 105 ALA A O 1
ATOM 773 N N . SER A 1 106 ? 7.417 -14.360 1.658 1.00 84.62 106 SER A N 1
ATOM 774 C CA . SER A 1 106 ? 6.093 -14.937 1.954 1.00 84.62 106 SER A CA 1
ATOM 775 C C . SER A 1 106 ? 6.209 -16.382 2.409 1.00 84.62 106 SER A C 1
ATOM 777 O O . SER A 1 106 ? 5.598 -16.794 3.396 1.00 84.62 106 SER A O 1
ATOM 779 N N . PHE A 1 107 ? 7.004 -17.167 1.679 1.00 84.56 107 PHE A N 1
ATOM 780 C CA . PHE A 1 107 ? 7.206 -18.580 1.958 1.00 84.56 107 PHE A CA 1
ATOM 781 C C . PHE A 1 107 ? 7.899 -18.796 3.309 1.00 84.56 107 PHE A C 1
ATOM 783 O O . PHE A 1 107 ? 7.491 -19.663 4.083 1.00 84.56 107 PHE A O 1
ATOM 790 N N . LEU A 1 108 ? 8.889 -17.956 3.622 1.00 82.88 108 LEU A N 1
ATOM 791 C CA . LEU A 1 108 ? 9.592 -17.936 4.906 1.00 82.88 108 LEU A CA 1
ATOM 792 C C . LEU A 1 108 ? 8.787 -17.274 6.037 1.00 82.88 108 LEU A C 1
ATOM 794 O O . LEU A 1 108 ? 9.256 -17.250 7.173 1.00 82.88 108 LEU A O 1
ATOM 798 N N . ARG A 1 109 ? 7.575 -16.775 5.753 1.00 78.19 109 ARG A N 1
ATOM 799 C CA . ARG A 1 109 ? 6.695 -16.067 6.701 1.00 78.19 109 ARG A CA 1
ATOM 800 C C . ARG A 1 109 ? 7.357 -14.836 7.328 1.00 78.19 109 ARG A C 1
ATOM 802 O O . ARG A 1 109 ? 7.111 -14.517 8.488 1.00 78.19 109 ARG A O 1
ATOM 809 N N . LEU A 1 110 ? 8.206 -14.156 6.563 1.00 76.69 110 LEU A N 1
ATOM 810 C CA . LEU A 1 110 ? 8.879 -12.937 6.993 1.00 76.69 110 LEU A CA 1
ATOM 811 C C . LEU A 1 110 ? 8.057 -11.721 6.542 1.00 76.69 110 LEU A C 1
ATOM 813 O O . LEU A 1 110 ? 7.884 -11.541 5.336 1.00 76.69 110 LEU A O 1
ATOM 817 N N . PRO A 1 111 ? 7.570 -10.871 7.465 1.00 75.00 111 PRO A N 1
ATOM 818 C CA . PRO A 1 111 ? 6.921 -9.624 7.087 1.00 75.00 111 PRO A CA 1
ATOM 819 C C . PRO A 1 111 ? 7.985 -8.660 6.553 1.00 75.00 111 PRO A C 1
ATOM 821 O O . PRO A 1 111 ? 8.820 -8.152 7.306 1.00 75.00 111 PRO A O 1
ATOM 824 N N . ILE A 1 112 ? 7.976 -8.434 5.243 1.00 85.56 112 ILE A N 1
ATOM 825 C CA . ILE A 1 112 ? 8.882 -7.496 4.578 1.00 85.56 112 ILE A CA 1
ATOM 826 C C . ILE A 1 112 ? 8.102 -6.312 3.995 1.00 85.56 112 ILE A C 1
ATOM 828 O O . ILE A 1 112 ? 6.917 -6.141 4.261 1.00 85.56 112 ILE A O 1
ATOM 832 N N . SER A 1 113 ? 8.793 -5.442 3.264 1.00 89.44 113 SER A N 1
ATOM 833 C CA . SER A 1 113 ? 8.213 -4.265 2.620 1.00 89.44 113 SER A CA 1
ATOM 834 C C . SER A 1 113 ? 8.282 -4.426 1.107 1.00 89.44 113 SER A C 1
ATOM 836 O O . SER A 1 113 ? 9.385 -4.427 0.550 1.00 89.44 113 SER A O 1
ATOM 838 N N . GLY A 1 114 ? 7.132 -4.520 0.431 1.00 90.56 114 GLY A N 1
ATOM 839 C CA . GLY A 1 114 ? 7.083 -4.534 -1.036 1.00 90.56 114 GLY A CA 1
ATOM 840 C C . GLY A 1 114 ? 7.731 -3.290 -1.658 1.00 90.56 114 GLY A C 1
ATOM 841 O O . GLY A 1 114 ? 8.460 -3.386 -2.647 1.00 90.56 114 GLY A O 1
ATOM 842 N N . THR A 1 115 ? 7.579 -2.133 -1.010 1.00 92.00 115 THR A N 1
ATOM 843 C CA . THR A 1 115 ? 8.159 -0.856 -1.442 1.00 92.00 115 THR A CA 1
ATOM 844 C C . THR A 1 115 ? 9.689 -0.872 -1.422 1.00 92.00 115 THR A C 1
ATOM 846 O O . THR A 1 115 ? 10.341 -0.371 -2.337 1.00 92.00 115 THR A O 1
ATOM 849 N N . HIS A 1 116 ? 10.293 -1.496 -0.407 1.00 93.06 116 HIS A N 1
ATOM 850 C CA . HIS A 1 116 ? 11.749 -1.667 -0.350 1.00 93.06 116 HIS A CA 1
ATOM 851 C C . HIS A 1 116 ? 12.254 -2.620 -1.429 1.00 93.06 116 HIS A C 1
ATOM 853 O O . HIS A 1 116 ? 13.336 -2.403 -1.975 1.00 93.06 116 HIS A O 1
ATOM 859 N N . CYS A 1 117 ? 11.477 -3.668 -1.724 1.00 94.62 117 CYS A N 1
ATOM 860 C CA . CYS A 1 117 ? 11.818 -4.634 -2.760 1.00 94.62 117 CYS A CA 1
ATOM 861 C C . CYS A 1 117 ? 11.909 -3.941 -4.112 1.00 94.62 117 CYS A C 1
ATOM 863 O O . CYS A 1 117 ? 12.946 -4.031 -4.759 1.00 94.62 117 CYS A O 1
ATOM 865 N N . ILE A 1 118 ? 10.867 -3.200 -4.510 1.00 95.38 118 ILE A N 1
ATOM 866 C CA . ILE A 1 118 ? 10.865 -2.571 -5.830 1.00 95.38 118 ILE A CA 1
ATOM 867 C C . ILE A 1 118 ? 11.924 -1.475 -5.941 1.00 95.38 118 ILE A C 1
ATOM 869 O O . ILE A 1 118 ? 12.660 -1.460 -6.917 1.00 95.38 118 ILE A O 1
ATOM 873 N N . VAL A 1 119 ? 12.093 -0.631 -4.916 1.00 94.31 119 VAL A N 1
ATOM 874 C CA . VAL A 1 119 ? 13.131 0.413 -4.924 1.00 94.31 119 VAL A CA 1
ATOM 875 C C . VAL A 1 119 ? 14.528 -0.208 -5.011 1.00 94.31 119 VAL A C 1
ATOM 877 O O . VAL A 1 119 ? 15.346 0.230 -5.818 1.00 94.31 119 VAL A O 1
ATOM 880 N N . GLY A 1 120 ? 14.794 -1.267 -4.239 1.00 95.31 120 GLY A N 1
ATOM 881 C CA . GLY A 1 120 ? 16.048 -2.018 -4.316 1.00 95.31 120 GLY A CA 1
ATOM 882 C C . GLY A 1 120 ? 16.269 -2.654 -5.686 1.00 95.31 120 GLY A C 1
ATOM 883 O O . GLY A 1 120 ? 17.354 -2.531 -6.254 1.00 95.31 120 GLY A O 1
ATOM 884 N N . SER A 1 121 ? 15.237 -3.275 -6.256 1.00 97.25 121 SER A N 1
ATOM 885 C CA . SER A 1 121 ? 15.283 -3.871 -7.590 1.00 97.25 121 SER A CA 1
ATOM 886 C C . SER A 1 121 ? 15.510 -2.834 -8.695 1.00 97.25 121 SER A C 1
ATOM 888 O O . SER A 1 121 ? 16.305 -3.091 -9.601 1.00 97.25 121 SER A O 1
ATOM 890 N N . THR A 1 122 ? 14.908 -1.649 -8.602 1.00 95.56 122 THR A N 1
ATOM 891 C CA . THR A 1 122 ? 15.130 -0.546 -9.547 1.00 95.56 122 THR A CA 1
ATOM 892 C C . THR A 1 122 ? 16.573 -0.037 -9.500 1.00 95.56 122 THR A C 1
ATOM 894 O O . THR A 1 122 ? 17.213 0.132 -10.537 1.00 95.56 122 THR A O 1
ATOM 897 N N . ILE A 1 123 ? 17.138 0.124 -8.297 1.00 95.56 123 ILE A N 1
ATOM 898 C CA . ILE A 1 123 ? 18.563 0.454 -8.126 1.00 95.56 123 ILE A CA 1
ATOM 899 C C . ILE A 1 123 ? 19.436 -0.649 -8.737 1.00 95.56 123 ILE A C 1
ATOM 901 O O . ILE A 1 123 ? 20.382 -0.357 -9.466 1.00 95.56 123 ILE A O 1
ATOM 905 N N . GLY A 1 124 ? 19.104 -1.914 -8.468 1.00 96.81 124 GLY A N 1
ATOM 906 C CA . GLY A 1 124 ? 19.847 -3.080 -8.937 1.00 96.81 124 GLY A CA 1
ATOM 907 C C . GLY A 1 124 ? 20.017 -3.128 -10.454 1.00 96.81 124 GLY A C 1
ATOM 908 O O . GLY A 1 124 ? 21.147 -3.237 -10.929 1.00 96.81 124 GLY A O 1
ATOM 909 N N . PHE A 1 125 ? 18.929 -2.996 -11.223 1.00 96.25 125 PHE A N 1
ATOM 910 C CA . PHE A 1 125 ? 19.052 -3.005 -12.685 1.00 96.25 125 PHE A CA 1
ATOM 911 C C . PHE A 1 125 ? 19.772 -1.755 -13.193 1.00 96.25 125 PHE A C 1
ATOM 913 O O . PHE A 1 125 ? 20.606 -1.858 -14.090 1.00 96.25 125 PHE A O 1
ATOM 920 N N . SER A 1 126 ? 19.503 -0.581 -12.608 1.00 95.44 126 SER A N 1
ATOM 921 C CA . SER A 1 126 ? 20.112 0.667 -13.072 1.00 95.44 126 SER A CA 1
ATOM 922 C C . SER A 1 126 ? 21.631 0.654 -12.904 1.00 95.44 126 SER A C 1
ATOM 924 O O . SER A 1 126 ? 22.343 1.195 -13.752 1.00 95.44 126 SER A O 1
ATOM 926 N N . LEU A 1 127 ? 22.135 0.029 -11.836 1.00 96.25 127 LEU A N 1
ATOM 927 C CA . LEU A 1 127 ? 23.570 -0.142 -11.610 1.00 96.25 127 LEU A CA 1
ATOM 928 C C . LEU A 1 127 ? 24.229 -1.045 -12.660 1.00 96.25 127 LEU A C 1
ATOM 930 O O . LEU A 1 127 ? 25.399 -0.837 -12.968 1.00 96.25 127 LEU A O 1
ATOM 934 N N . VAL A 1 128 ? 23.503 -2.015 -13.219 1.00 96.56 128 VAL A N 1
ATOM 935 C CA . VAL A 1 128 ? 24.007 -2.874 -14.303 1.00 96.56 128 VAL A CA 1
ATOM 936 C C . VAL A 1 128 ? 23.923 -2.170 -15.655 1.00 96.56 128 VAL A C 1
ATOM 938 O O . VAL A 1 128 ? 24.862 -2.256 -16.438 1.00 96.56 128 VAL A O 1
ATOM 941 N N . ALA A 1 129 ? 22.822 -1.463 -15.912 1.00 94.56 129 ALA A N 1
ATOM 942 C CA . ALA A 1 129 ? 22.543 -0.847 -17.204 1.00 94.56 129 ALA A CA 1
ATOM 943 C C . ALA A 1 129 ? 23.413 0.390 -17.485 1.00 94.56 129 ALA A C 1
ATOM 945 O O . ALA A 1 129 ? 24.049 0.485 -18.529 1.00 94.56 129 ALA A O 1
ATOM 946 N N . ILE A 1 130 ? 23.443 1.341 -16.544 1.00 93.62 130 ILE A N 1
ATOM 947 C CA . ILE A 1 130 ? 24.079 2.663 -16.712 1.00 93.62 130 ILE A CA 1
ATOM 948 C C . ILE A 1 130 ? 25.139 2.930 -15.624 1.00 93.62 130 ILE A C 1
ATOM 950 O O . ILE A 1 130 ? 25.940 3.864 -15.721 1.00 93.62 130 ILE A O 1
ATOM 954 N N . GLY A 1 131 ? 25.181 2.113 -14.567 1.00 92.19 131 GLY A N 1
ATOM 955 C CA . GLY A 1 131 ? 26.057 2.330 -13.417 1.00 92.19 131 GLY A CA 1
ATOM 956 C C . GLY A 1 131 ? 25.491 3.349 -12.426 1.00 92.19 131 GLY A C 1
ATOM 957 O O . GLY A 1 131 ? 24.304 3.670 -12.418 1.00 92.19 131 GLY A O 1
ATOM 958 N N . THR A 1 132 ? 26.352 3.895 -11.565 1.00 92.38 132 THR A N 1
ATOM 959 C CA . THR A 1 132 ? 25.950 4.799 -10.466 1.00 92.38 132 THR A CA 1
ATOM 960 C C . THR A 1 132 ? 25.313 6.110 -10.929 1.00 92.38 132 THR A C 1
ATOM 962 O O . THR A 1 132 ? 24.617 6.752 -10.144 1.00 92.38 132 THR A O 1
ATOM 965 N N . LYS A 1 133 ? 25.533 6.507 -12.188 1.00 90.81 133 LYS A N 1
ATOM 966 C CA . LYS A 1 133 ? 24.940 7.708 -12.792 1.00 90.81 133 LYS A CA 1
ATOM 967 C C . LYS A 1 133 ? 23.456 7.541 -13.115 1.00 90.81 133 LYS A C 1
ATOM 969 O O . LYS A 1 133 ? 22.758 8.542 -13.184 1.00 90.81 133 LYS A O 1
ATOM 974 N N . GLY A 1 134 ? 22.983 6.303 -13.284 1.00 88.56 134 GLY A N 1
ATOM 975 C CA . GLY A 1 134 ? 21.579 6.018 -13.587 1.00 88.56 134 GLY A CA 1
ATOM 976 C C . GLY A 1 134 ? 20.621 6.285 -12.423 1.00 88.56 134 GLY A C 1
ATOM 977 O O . GLY A 1 134 ? 19.426 6.446 -12.646 1.00 88.56 134 GLY A O 1
ATOM 978 N N . VAL A 1 135 ? 21.134 6.363 -11.190 1.00 93.00 135 VAL A N 1
ATOM 979 C CA . VAL A 1 135 ? 20.332 6.490 -9.965 1.00 93.00 135 VAL A CA 1
ATOM 980 C C . VAL A 1 135 ? 20.265 7.945 -9.500 1.00 93.00 135 VAL A C 1
ATOM 982 O O . VAL A 1 135 ? 21.290 8.605 -9.315 1.00 93.00 135 VAL A O 1
ATOM 985 N N . GLN A 1 136 ? 19.055 8.430 -9.215 1.00 91.62 136 GLN A N 1
ATOM 986 C CA . GLN A 1 136 ? 18.840 9.755 -8.633 1.00 91.62 136 GLN A CA 1
ATOM 987 C C . GLN A 1 136 ? 19.079 9.731 -7.115 1.00 91.62 136 GLN A C 1
ATOM 989 O O . GLN A 1 136 ? 18.155 9.611 -6.311 1.00 91.62 136 GLN A O 1
ATOM 994 N N . TRP A 1 137 ? 20.340 9.870 -6.696 1.00 91.00 137 TRP A N 1
ATOM 995 C CA . TRP A 1 137 ? 20.741 9.738 -5.286 1.00 91.00 137 TRP A CA 1
ATOM 996 C C . TRP A 1 137 ? 19.995 10.665 -4.317 1.00 91.00 137 TRP A C 1
ATOM 998 O O . TRP A 1 137 ? 19.691 10.255 -3.200 1.00 91.00 137 TRP A O 1
ATOM 1008 N N . MET A 1 138 ? 19.669 11.896 -4.726 1.00 90.62 138 MET A N 1
ATOM 1009 C CA . MET A 1 138 ? 18.959 12.842 -3.854 1.00 90.62 138 MET A CA 1
ATOM 1010 C C . MET A 1 138 ? 17.498 12.451 -3.628 1.00 90.62 138 MET A C 1
ATOM 1012 O O . MET A 1 138 ? 17.008 12.555 -2.504 1.00 90.62 138 MET A O 1
ATOM 1016 N N . GLU A 1 139 ? 16.811 11.963 -4.660 1.00 88.56 139 GLU A N 1
ATOM 1017 C CA . GLU A 1 139 ? 15.453 11.435 -4.507 1.00 88.56 139 GLU A CA 1
ATOM 1018 C C . GLU A 1 139 ? 15.464 10.136 -3.698 1.00 88.56 139 GLU A C 1
ATOM 1020 O O . GLU A 1 139 ? 14.655 9.970 -2.784 1.00 88.56 139 GLU A O 1
ATOM 1025 N N . LEU A 1 140 ? 16.455 9.265 -3.921 1.00 89.75 140 LEU A N 1
ATOM 1026 C CA . LEU A 1 140 ? 16.638 8.061 -3.115 1.00 89.75 140 LEU A CA 1
ATOM 1027 C C . LEU A 1 140 ? 16.832 8.387 -1.625 1.00 89.75 140 LEU A C 1
ATOM 1029 O O . LEU A 1 140 ? 16.232 7.729 -0.779 1.00 89.75 140 LEU A O 1
ATOM 1033 N N . VAL A 1 141 ? 17.604 9.424 -1.280 1.00 91.00 141 VAL A N 1
ATOM 1034 C CA . VAL A 1 141 ? 17.755 9.870 0.118 1.00 91.00 141 VAL A CA 1
ATOM 1035 C C . VAL A 1 141 ? 16.416 10.315 0.714 1.00 91.00 141 VAL A C 1
ATOM 1037 O O . VAL A 1 141 ? 16.130 9.971 1.861 1.00 91.00 141 VAL A O 1
ATOM 1040 N N . LYS A 1 142 ? 15.564 11.024 -0.041 1.00 89.38 142 LYS A N 1
ATOM 1041 C CA . LYS A 1 142 ? 14.214 11.396 0.427 1.00 89.38 142 LYS A CA 1
ATOM 1042 C C . LYS A 1 142 ? 13.338 10.164 0.661 1.00 89.38 142 LYS A C 1
ATOM 1044 O O . LYS A 1 142 ? 12.651 10.095 1.681 1.00 89.38 142 LYS A O 1
ATOM 1049 N N . ILE A 1 143 ? 13.395 9.181 -0.242 1.00 89.31 143 ILE A N 1
ATOM 1050 C CA . ILE A 1 143 ? 12.675 7.906 -0.106 1.00 89.31 143 ILE A CA 1
ATOM 1051 C C . ILE A 1 143 ? 13.150 7.168 1.151 1.00 89.31 143 ILE A C 1
ATOM 1053 O O . ILE A 1 143 ? 12.335 6.842 2.012 1.00 89.31 143 ILE A O 1
ATOM 1057 N N . VAL A 1 144 ? 14.462 6.986 1.320 1.00 89.94 144 VAL A N 1
ATOM 1058 C CA . VAL A 1 144 ? 15.042 6.317 2.494 1.00 89.94 144 VAL A CA 1
ATOM 1059 C C . VAL A 1 144 ? 14.682 7.056 3.784 1.00 89.94 144 VAL A C 1
ATOM 1061 O O . VAL A 1 144 ? 14.277 6.420 4.754 1.00 89.94 144 VAL A O 1
ATOM 1064 N N . ALA A 1 145 ? 14.743 8.391 3.807 1.00 90.50 145 ALA A N 1
ATOM 1065 C CA . ALA A 1 145 ? 14.316 9.179 4.963 1.00 90.50 145 ALA A CA 1
ATOM 1066 C C . ALA A 1 145 ? 12.839 8.924 5.313 1.00 90.50 145 ALA A C 1
ATOM 1068 O O . ALA A 1 145 ? 12.500 8.750 6.487 1.00 90.50 145 ALA A O 1
ATOM 1069 N N . SER A 1 146 ? 11.961 8.821 4.309 1.00 89.75 146 SER A N 1
ATOM 1070 C CA . SER A 1 146 ? 10.539 8.517 4.519 1.00 89.75 146 SER A CA 1
ATOM 1071 C C . SER A 1 146 ? 10.312 7.152 5.184 1.00 89.75 146 SER A C 1
ATOM 1073 O O . SER A 1 146 ? 9.384 7.005 5.983 1.00 89.75 146 SER A O 1
ATOM 1075 N N . TRP A 1 147 ? 11.185 6.168 4.944 1.00 89.38 147 TRP A N 1
ATOM 1076 C CA . TRP A 1 147 ? 11.091 4.829 5.540 1.00 89.38 147 TRP A CA 1
ATOM 1077 C C . TRP A 1 147 ? 11.388 4.807 7.041 1.00 89.38 147 TRP A C 1
ATOM 1079 O O . TRP A 1 147 ? 10.892 3.926 7.741 1.00 89.38 147 TRP A O 1
ATOM 1089 N N . PHE A 1 148 ? 12.156 5.781 7.540 1.00 89.81 148 PHE A N 1
ATOM 1090 C CA . PHE A 1 148 ? 12.410 5.970 8.972 1.00 89.81 148 PHE A CA 1
ATOM 1091 C C . PHE A 1 148 ? 11.420 6.938 9.622 1.00 89.81 148 PHE A C 1
ATOM 1093 O O . PHE A 1 148 ? 11.048 6.754 10.779 1.00 89.81 148 PHE A O 1
ATOM 1100 N N . ILE A 1 149 ? 10.969 7.962 8.894 1.00 91.88 149 ILE A N 1
ATOM 1101 C CA . ILE A 1 149 ? 10.018 8.950 9.416 1.00 91.88 149 ILE A CA 1
ATOM 1102 C C . ILE A 1 149 ? 8.619 8.341 9.553 1.00 91.88 149 ILE A C 1
ATOM 1104 O O . ILE A 1 149 ? 7.947 8.572 10.556 1.00 91.88 149 ILE A O 1
ATOM 1108 N N . SER A 1 150 ? 8.174 7.543 8.580 1.00 92.31 150 SER A N 1
ATOM 1109 C CA . SER A 1 150 ? 6.807 7.009 8.559 1.00 92.31 150 SER A CA 1
ATOM 1110 C C . SER A 1 150 ? 6.459 6.085 9.743 1.00 92.31 150 SER A C 1
ATOM 1112 O O . SER A 1 150 ? 5.365 6.244 10.287 1.00 92.31 150 SER A O 1
ATOM 1114 N N . PRO A 1 151 ? 7.336 5.195 10.253 1.00 91.94 151 PRO A N 1
ATOM 1115 C CA . PRO A 1 151 ? 7.033 4.373 11.429 1.00 91.94 151 PRO A CA 1
ATOM 1116 C C . PRO A 1 151 ? 7.033 5.191 12.715 1.00 91.94 151 PRO A C 1
ATOM 1118 O O . PRO A 1 151 ? 6.207 4.950 13.592 1.00 91.94 151 PRO A O 1
ATOM 1121 N N . LEU A 1 152 ? 7.925 6.182 12.819 1.00 92.50 152 LEU A N 1
ATOM 1122 C CA . LEU A 1 152 ? 7.982 7.098 13.960 1.00 92.50 152 LEU A CA 1
ATOM 1123 C C . LEU A 1 152 ? 6.731 7.972 14.024 1.00 92.50 152 LEU A C 1
ATOM 1125 O O . LEU A 1 152 ? 6.127 8.097 15.087 1.00 92.50 152 LEU A O 1
ATOM 1129 N N . LEU A 1 153 ? 6.310 8.521 12.883 1.00 93.31 153 LEU A N 1
ATOM 1130 C CA . LEU A 1 153 ? 5.083 9.299 12.773 1.00 93.31 153 LEU A CA 1
ATOM 1131 C C . LEU A 1 153 ? 3.864 8.435 13.111 1.00 93.31 153 LEU A C 1
ATOM 1133 O O . LEU A 1 153 ? 3.061 8.820 13.956 1.00 93.31 153 LEU A O 1
ATOM 1137 N N . SER A 1 154 ? 3.767 7.235 12.534 1.00 94.38 154 SER A N 1
ATOM 1138 C CA . SER A 1 154 ? 2.675 6.294 12.807 1.00 94.38 154 SER A CA 1
ATOM 1139 C C . SER A 1 154 ? 2.630 5.862 14.277 1.00 94.38 154 SER A C 1
ATOM 1141 O O . SER A 1 154 ? 1.557 5.789 14.884 1.00 94.38 154 SER A O 1
ATOM 1143 N N . GLY A 1 155 ? 3.796 5.616 14.882 1.00 94.12 155 GLY A N 1
ATOM 1144 C CA . GLY A 1 155 ? 3.949 5.325 16.305 1.00 94.12 155 GLY A CA 1
ATOM 1145 C C . GLY A 1 155 ? 3.471 6.482 17.174 1.00 94.12 155 GLY A C 1
ATOM 1146 O O . GLY A 1 155 ? 2.575 6.300 17.997 1.00 94.12 155 GLY A O 1
ATOM 1147 N N . PHE A 1 156 ? 3.979 7.690 16.928 1.00 94.94 156 PHE A N 1
ATOM 1148 C CA . PHE A 1 156 ? 3.568 8.904 17.633 1.00 94.94 156 PHE A CA 1
ATOM 1149 C C . PHE A 1 156 ? 2.056 9.143 17.533 1.00 94.94 156 PHE A C 1
ATOM 1151 O O . PHE A 1 156 ? 1.384 9.302 18.551 1.00 94.94 156 PHE A O 1
ATOM 1158 N N . MET A 1 157 ? 1.501 9.095 16.320 1.00 93.94 157 MET A N 1
ATOM 1159 C CA . MET A 1 157 ? 0.075 9.303 16.078 1.00 93.94 157 MET A CA 1
ATOM 1160 C C . MET A 1 157 ? -0.794 8.265 16.786 1.00 93.94 157 MET A C 1
ATOM 1162 O O . MET A 1 157 ? -1.782 8.625 17.427 1.00 93.94 157 MET A O 1
ATOM 1166 N N . SER A 1 158 ? -0.416 6.987 16.711 1.00 94.50 158 SER A N 1
ATOM 1167 C CA . SER A 1 158 ? -1.140 5.919 17.405 1.00 94.50 158 SER A CA 1
ATOM 1168 C C . SER A 1 158 ? -1.048 6.052 18.923 1.00 94.50 158 SER A C 1
ATOM 1170 O O . SER A 1 158 ? -2.043 5.836 19.605 1.00 94.50 158 SER A O 1
ATOM 1172 N N . GLY A 1 159 ? 0.102 6.475 19.457 1.00 93.50 159 GLY A N 1
ATOM 1173 C CA . GLY A 1 159 ? 0.290 6.685 20.886 1.00 93.50 159 GLY A CA 1
ATOM 1174 C C . GLY A 1 159 ? -0.555 7.839 21.415 1.00 93.50 159 GLY A C 1
ATOM 1175 O O . GLY A 1 159 ? -1.260 7.675 22.408 1.00 93.50 159 GLY A O 1
ATOM 1176 N N . VAL A 1 160 ? -0.562 8.977 20.711 1.00 94.69 160 VAL A N 1
ATOM 1177 C CA . VAL A 1 160 ? -1.431 10.119 21.038 1.00 94.69 160 VAL A CA 1
ATOM 1178 C C . VAL A 1 160 ? -2.898 9.701 20.991 1.00 94.69 160 VAL A C 1
ATOM 1180 O O . VAL A 1 160 ? -3.631 9.928 21.953 1.00 94.69 160 VAL A O 1
ATOM 1183 N N . LEU A 1 161 ? -3.330 9.045 19.911 1.00 93.44 161 LEU A N 1
ATOM 1184 C CA . LEU A 1 161 ? -4.712 8.593 19.772 1.00 93.44 161 LEU A CA 1
ATOM 1185 C C . LEU A 1 161 ? -5.098 7.593 20.875 1.00 93.44 161 LEU A C 1
ATOM 1187 O O . LEU A 1 161 ? -6.187 7.703 21.437 1.00 93.44 161 LEU A O 1
ATOM 1191 N N . PHE A 1 162 ? -4.202 6.669 21.233 1.00 93.00 162 PHE A N 1
ATOM 1192 C CA . PHE A 1 162 ? -4.451 5.684 22.285 1.00 93.00 162 PHE A CA 1
ATOM 1193 C C . PHE A 1 162 ? -4.593 6.348 23.651 1.00 93.00 162 PHE A C 1
ATOM 1195 O O . PHE A 1 162 ? -5.531 6.045 24.382 1.00 93.00 162 PHE A O 1
ATOM 1202 N N . VAL A 1 163 ? -3.714 7.298 23.982 1.00 92.19 163 VAL A N 1
ATOM 1203 C CA . VAL A 1 163 ? -3.792 8.067 25.233 1.00 92.19 163 VAL A CA 1
ATOM 1204 C C . VAL A 1 163 ? -5.096 8.862 25.306 1.00 92.19 163 VAL A C 1
ATOM 1206 O O . VAL A 1 163 ? -5.755 8.854 26.345 1.00 92.19 163 VAL A O 1
ATOM 1209 N N . LEU A 1 164 ? -5.523 9.490 24.206 1.00 92.31 164 LEU A N 1
ATOM 1210 C CA . LEU A 1 164 ? -6.808 10.193 24.151 1.00 92.31 164 LEU A CA 1
ATOM 1211 C C . LEU A 1 164 ? -7.982 9.233 24.387 1.00 92.31 164 LEU A C 1
ATOM 1213 O O . LEU A 1 164 ? -8.847 9.511 25.215 1.00 92.31 164 LEU A O 1
ATOM 1217 N N . ILE A 1 165 ? -8.002 8.079 23.716 1.00 90.69 165 ILE A N 1
ATOM 1218 C CA . ILE A 1 165 ? -9.031 7.048 23.926 1.00 90.69 165 ILE A CA 1
ATOM 1219 C C . ILE A 1 165 ? -9.021 6.559 25.375 1.00 90.69 165 ILE A C 1
ATOM 1221 O O . ILE A 1 165 ? -10.080 6.405 25.987 1.00 90.69 165 ILE A O 1
ATOM 1225 N N . ARG A 1 166 ? -7.835 6.365 25.953 1.00 89.25 166 ARG A N 1
ATOM 1226 C CA . ARG A 1 166 ? -7.675 5.915 27.332 1.00 89.25 166 ARG A CA 1
ATOM 1227 C C . ARG A 1 166 ? -8.275 6.913 28.320 1.00 89.25 166 ARG A C 1
ATOM 1229 O O . ARG A 1 166 ? -9.091 6.518 29.145 1.00 89.25 166 ARG A O 1
ATOM 1236 N N . ILE A 1 167 ? -7.952 8.198 28.184 1.00 89.88 167 ILE A N 1
ATOM 1237 C CA . ILE A 1 167 ? -8.416 9.265 29.086 1.00 89.88 167 ILE A CA 1
ATOM 1238 C C . ILE A 1 167 ? -9.917 9.554 28.914 1.00 89.88 167 ILE A C 1
ATOM 1240 O O . ILE A 1 167 ? -10.644 9.730 29.896 1.00 89.88 167 ILE A O 1
ATOM 1244 N N . PHE A 1 168 ? -10.399 9.638 27.671 1.00 88.88 168 PHE A N 1
ATOM 1245 C CA . PHE A 1 168 ? -11.768 10.080 27.391 1.00 88.88 168 PHE A CA 1
ATOM 1246 C C . PHE A 1 168 ? -12.800 8.950 27.383 1.00 88.88 168 PHE A C 1
ATOM 1248 O O . PHE A 1 168 ? -13.982 9.222 27.603 1.00 88.88 168 PHE A O 1
ATOM 1255 N N . ILE A 1 169 ? -12.381 7.704 27.137 1.00 89.25 169 ILE A N 1
ATOM 1256 C CA . ILE A 1 169 ? -13.279 6.549 27.012 1.00 89.25 169 ILE A CA 1
ATOM 1257 C C . ILE A 1 169 ? -12.944 5.491 28.067 1.00 89.25 169 ILE A C 1
ATOM 1259 O O . ILE A 1 169 ? -13.790 5.229 28.914 1.00 89.25 169 ILE A O 1
ATOM 1263 N N . LEU A 1 170 ? -11.743 4.899 28.042 1.00 86.38 170 LEU A N 1
ATOM 1264 C CA . LEU A 1 170 ? -11.459 3.659 28.790 1.00 86.38 170 LEU A CA 1
ATOM 1265 C C . LEU A 1 170 ? -11.363 3.840 30.313 1.00 86.38 170 LEU A C 1
ATOM 1267 O O . LEU A 1 170 ? -11.793 2.960 31.046 1.00 86.38 170 LEU A O 1
ATOM 1271 N N . GLN A 1 171 ? -10.827 4.963 30.799 1.00 86.06 171 GLN A N 1
ATOM 1272 C CA . GLN A 1 171 ? -10.652 5.237 32.237 1.00 86.06 171 GLN A CA 1
ATOM 1273 C C . GLN A 1 171 ? -11.890 5.855 32.907 1.00 86.06 171 GLN A C 1
ATOM 1275 O O . GLN A 1 171 ? -11.835 6.260 34.068 1.00 86.06 171 GLN A O 1
ATOM 1280 N N . LYS A 1 172 ? -13.007 5.989 32.188 1.00 85.62 172 LYS A N 1
ATOM 1281 C CA . LYS A 1 172 ? -14.254 6.518 32.751 1.00 85.62 172 LYS A CA 1
ATOM 1282 C C . LYS A 1 172 ? -15.033 5.407 33.453 1.00 85.62 172 LYS A C 1
ATOM 1284 O O . LYS A 1 172 ? -15.024 4.273 32.993 1.00 85.62 172 LYS A O 1
ATOM 1289 N N . GLU A 1 173 ? -15.738 5.765 34.529 1.00 80.00 173 GLU A N 1
ATOM 1290 C CA . GLU A 1 173 ? -16.562 4.831 35.317 1.00 80.00 173 GLU A CA 1
ATOM 1291 C C . GLU A 1 173 ? -17.582 4.080 34.449 1.00 80.00 173 GLU A C 1
ATOM 1293 O O . GLU A 1 173 ? -17.733 2.870 34.586 1.00 80.00 173 GLU A O 1
ATOM 1298 N N . ASP A 1 174 ? -18.224 4.791 33.514 1.00 81.88 174 ASP A N 1
ATOM 1299 C CA . ASP A 1 174 ? -19.031 4.206 32.442 1.00 81.88 174 ASP A CA 1
ATOM 1300 C C . ASP A 1 174 ? -18.459 4.617 31.067 1.00 81.88 174 ASP A C 1
ATOM 1302 O O . ASP A 1 174 ? -18.642 5.762 30.618 1.00 81.88 174 ASP A O 1
ATOM 1306 N N . PRO A 1 175 ? -17.732 3.715 30.382 1.00 82.62 175 PRO A N 1
ATOM 1307 C CA . PRO A 1 175 ? -17.087 4.017 29.109 1.00 82.62 175 PRO A CA 1
ATOM 1308 C C . PRO A 1 175 ? -18.076 4.055 27.930 1.00 82.62 175 PRO A C 1
ATOM 1310 O O . PRO A 1 175 ? -17.782 4.667 26.896 1.00 82.62 175 PRO A O 1
ATOM 1313 N N . VAL A 1 176 ? -19.263 3.443 28.049 1.00 83.38 176 VAL A N 1
ATOM 1314 C CA . VAL A 1 176 ? -20.177 3.235 26.912 1.00 83.38 176 VAL A CA 1
ATOM 1315 C C . VAL A 1 176 ? -20.773 4.547 26.383 1.00 83.38 176 VAL A C 1
ATOM 1317 O O . VAL A 1 176 ? -20.696 4.782 25.172 1.00 83.38 176 VAL A O 1
ATOM 1320 N N . PRO A 1 177 ? -21.339 5.452 27.208 1.00 86.62 177 PRO A N 1
ATOM 1321 C CA . PRO A 1 177 ? -21.893 6.715 26.726 1.00 86.62 177 PRO A CA 1
ATOM 1322 C C . PRO A 1 177 ? -20.847 7.612 26.065 1.00 86.62 177 PRO A C 1
ATOM 1324 O O . PRO A 1 177 ? -21.146 8.248 25.053 1.00 86.62 177 PRO A O 1
ATOM 1327 N N . ASN A 1 178 ? -19.630 7.655 26.612 1.00 87.88 178 ASN A N 1
ATOM 1328 C CA . ASN A 1 178 ? -18.542 8.466 26.064 1.00 87.88 178 ASN A CA 1
ATOM 1329 C C . ASN A 1 178 ? -18.051 7.892 24.736 1.00 87.88 178 ASN A C 1
ATOM 1331 O O . ASN A 1 178 ? -17.916 8.629 23.761 1.00 87.88 178 ASN A O 1
ATOM 1335 N N . GLY A 1 179 ? -17.910 6.570 24.658 1.00 86.31 179 GLY A N 1
ATOM 1336 C CA . GLY A 1 179 ? -17.622 5.875 23.414 1.00 86.31 179 GLY A CA 1
ATOM 1337 C C . GLY A 1 179 ? -18.671 6.123 22.326 1.00 86.31 179 GLY A C 1
ATOM 1338 O O . GLY A 1 179 ? -18.328 6.467 21.197 1.00 86.31 179 GLY A O 1
ATOM 1339 N N . LEU A 1 180 ? -19.961 6.054 22.671 1.00 87.69 180 LEU A N 1
ATOM 1340 C CA . LEU A 1 180 ? -21.058 6.349 21.741 1.00 87.69 180 LEU A CA 1
ATOM 1341 C C . LEU A 1 180 ? -21.082 7.815 21.272 1.00 87.69 180 LEU A C 1
ATOM 1343 O O . LEU A 1 180 ? -21.531 8.083 20.158 1.00 87.69 180 LEU A O 1
ATOM 1347 N N . ARG A 1 181 ? -20.621 8.764 22.096 1.00 89.62 181 ARG A N 1
ATOM 1348 C CA . ARG A 1 181 ? -20.468 10.179 21.707 1.00 89.62 181 ARG A CA 1
ATOM 1349 C C . ARG A 1 181 ? -19.244 10.414 20.823 1.00 89.62 181 ARG A C 1
ATOM 1351 O O . ARG A 1 181 ? -19.281 11.309 19.986 1.00 89.62 181 ARG A O 1
ATOM 1358 N N . ALA A 1 182 ? -18.190 9.616 20.985 1.00 89.69 182 ALA A N 1
ATOM 1359 C CA . ALA A 1 182 ? -16.982 9.688 20.168 1.00 89.69 182 ALA A CA 1
ATOM 1360 C C . ALA A 1 182 ? -17.143 9.010 18.791 1.00 89.69 182 ALA A C 1
ATOM 1362 O O . ALA A 1 182 ? -16.482 9.408 17.834 1.00 89.69 182 ALA A O 1
ATOM 1363 N N . LEU A 1 183 ? -18.052 8.032 18.660 1.00 88.75 183 LEU A N 1
ATOM 1364 C CA . LEU A 1 183 ? -18.317 7.300 17.411 1.00 88.75 183 LEU A CA 1
ATOM 1365 C C . LEU A 1 183 ? -18.497 8.202 16.172 1.00 88.75 183 LEU A C 1
ATOM 1367 O O . LEU A 1 183 ? -17.781 7.978 15.193 1.00 88.75 183 LEU A O 1
ATOM 1371 N N . PRO A 1 184 ? -19.387 9.220 16.171 1.00 92.00 184 PRO A N 1
ATOM 1372 C CA . PRO A 1 184 ? -19.551 10.103 15.019 1.00 92.00 184 PRO A CA 1
ATOM 1373 C C . PRO A 1 184 ? -18.255 10.794 14.605 1.00 92.00 184 PRO A C 1
ATOM 1375 O O . PRO A 1 184 ? -18.013 10.948 13.415 1.00 92.00 184 PRO A O 1
ATOM 1378 N N . VAL A 1 185 ? -17.409 11.169 15.570 1.00 91.75 185 VAL A N 1
ATOM 1379 C CA . VAL A 1 185 ? -16.139 11.861 15.313 1.00 91.75 185 VAL A CA 1
ATOM 1380 C C . VAL A 1 185 ? -15.147 10.929 14.623 1.00 91.75 185 VAL A C 1
ATOM 1382 O O . VAL A 1 185 ? -14.546 11.320 13.626 1.00 91.75 185 VAL A O 1
ATOM 1385 N N . PHE A 1 186 ? -15.011 9.684 15.089 1.00 90.44 186 PHE A N 1
ATOM 1386 C CA . PHE A 1 186 ? -14.115 8.709 14.456 1.00 90.44 186 PHE A CA 1
ATOM 1387 C C . PHE A 1 186 ? -14.546 8.356 13.029 1.00 90.44 186 PHE A C 1
ATOM 1389 O O . PHE A 1 186 ? -13.709 8.304 12.124 1.00 90.44 186 PHE A O 1
ATOM 1396 N N . TYR A 1 187 ? -15.850 8.167 12.806 1.00 89.81 187 TYR A N 1
ATOM 1397 C CA . TYR A 1 187 ? -16.391 7.944 11.464 1.00 89.81 187 TYR A CA 1
ATOM 1398 C C . TYR A 1 187 ? -16.178 9.168 10.572 1.00 89.81 187 TYR A C 1
ATOM 1400 O O . TYR A 1 187 ? -15.667 9.030 9.465 1.00 89.81 187 TYR A O 1
ATOM 1408 N N . ALA A 1 188 ? -16.510 10.366 11.060 1.00 91.75 188 ALA A N 1
ATOM 1409 C CA . ALA A 1 188 ? -16.341 11.606 10.312 1.00 91.75 188 ALA A CA 1
ATOM 1410 C C . ALA A 1 188 ? -14.882 11.839 9.917 1.00 91.75 188 ALA A C 1
ATOM 1412 O O . ALA A 1 188 ? -14.620 12.130 8.757 1.00 91.75 188 ALA A O 1
ATOM 1413 N N . ALA A 1 189 ? -13.933 11.652 10.839 1.00 90.44 189 ALA A N 1
ATOM 1414 C CA . ALA A 1 189 ? -12.509 11.773 10.543 1.00 90.44 189 ALA A CA 1
ATOM 1415 C C . ALA A 1 189 ? -12.086 10.783 9.448 1.00 90.44 189 ALA A C 1
ATOM 1417 O O . ALA A 1 189 ? -11.515 11.188 8.438 1.00 90.44 189 ALA A O 1
ATOM 1418 N N . THR A 1 190 ? -12.443 9.503 9.596 1.00 90.06 190 THR A N 1
ATOM 1419 C CA . THR A 1 190 ? -12.112 8.455 8.615 1.00 90.06 190 THR A CA 1
ATOM 1420 C C . THR A 1 190 ? -12.685 8.774 7.229 1.00 90.06 190 THR A C 1
ATOM 1422 O O . THR A 1 190 ? -11.989 8.652 6.222 1.00 90.06 190 THR A O 1
ATOM 1425 N N . ILE A 1 191 ? -13.940 9.226 7.157 1.00 91.50 191 ILE A N 1
ATOM 1426 C CA . ILE A 1 191 ? -14.581 9.618 5.896 1.00 91.50 191 ILE A CA 1
ATOM 1427 C C . ILE A 1 191 ? -13.941 10.882 5.315 1.00 91.50 191 ILE A C 1
ATOM 1429 O O . ILE A 1 191 ? -13.640 10.899 4.126 1.00 91.50 191 ILE A O 1
ATOM 1433 N N . ALA A 1 192 ? -13.674 11.906 6.131 1.00 92.06 192 ALA A N 1
ATOM 1434 C CA . ALA A 1 192 ? -13.038 13.148 5.689 1.00 92.06 192 ALA A CA 1
ATOM 1435 C C . ALA A 1 192 ? -11.697 12.873 5.005 1.00 92.06 192 ALA A C 1
ATOM 1437 O O . ALA A 1 192 ? -11.442 13.381 3.918 1.00 92.06 192 ALA A O 1
ATOM 1438 N N . ILE A 1 193 ? -10.863 12.037 5.628 1.00 90.38 193 ILE A N 1
ATOM 1439 C CA . ILE A 1 193 ? -9.528 11.695 5.131 1.00 90.38 193 ILE A CA 1
ATOM 1440 C C . ILE A 1 193 ? -9.616 10.944 3.802 1.00 90.38 193 ILE A C 1
ATOM 1442 O O . ILE A 1 193 ? -8.906 11.288 2.858 1.00 90.38 193 ILE A O 1
ATOM 1446 N N . ASN A 1 194 ? -10.500 9.947 3.708 1.00 90.06 194 ASN A N 1
ATOM 1447 C CA . ASN A 1 194 ? -10.677 9.167 2.483 1.00 90.06 194 ASN A CA 1
ATOM 1448 C C . ASN A 1 194 ? -11.223 10.015 1.337 1.00 90.06 194 ASN A C 1
ATOM 1450 O O . ASN A 1 194 ? -10.675 9.981 0.240 1.00 90.06 194 ASN A O 1
ATOM 1454 N N . VAL A 1 195 ? -12.273 10.801 1.589 1.00 90.69 195 VAL A N 1
ATOM 1455 C CA . VAL A 1 195 ? -12.860 11.678 0.569 1.00 90.69 195 VAL A CA 1
ATOM 1456 C C . VAL A 1 195 ? -11.833 12.709 0.115 1.00 90.69 195 VAL A C 1
ATOM 1458 O O . VAL A 1 195 ? -11.655 12.879 -1.087 1.00 90.69 195 VAL A O 1
ATOM 1461 N N . PHE A 1 196 ? -11.089 13.317 1.045 1.00 91.00 196 PHE A N 1
ATOM 1462 C CA . PHE A 1 196 ? -10.024 14.255 0.702 1.00 91.00 196 PHE A CA 1
ATOM 1463 C C . PHE A 1 196 ? -8.957 13.592 -0.167 1.00 91.00 196 PHE A C 1
ATOM 1465 O O . PHE A 1 196 ? -8.600 14.131 -1.206 1.00 91.00 196 PHE A O 1
ATOM 1472 N N . SER A 1 197 ? -8.476 12.412 0.225 1.00 88.19 197 SER A N 1
ATOM 1473 C CA . SER A 1 197 ? -7.445 11.673 -0.506 1.00 88.19 197 SER A CA 1
ATOM 1474 C C . SER A 1 197 ? -7.901 11.286 -1.917 1.00 88.19 197 SER A C 1
ATOM 1476 O O . SER A 1 197 ? -7.193 11.556 -2.885 1.00 88.19 197 SER A O 1
ATOM 1478 N N . ILE A 1 198 ? -9.119 10.753 -2.062 1.00 88.06 198 ILE A N 1
ATOM 1479 C CA . ILE A 1 198 ? -9.704 10.409 -3.367 1.00 88.06 198 ILE A CA 1
ATOM 1480 C C . ILE A 1 198 ? -9.860 11.663 -4.228 1.00 88.06 198 ILE A C 1
ATOM 1482 O O . ILE A 1 198 ? -9.552 11.642 -5.414 1.00 88.06 198 ILE A O 1
ATOM 1486 N N . MET A 1 199 ? -10.321 12.771 -3.653 1.00 86.94 199 MET A N 1
ATOM 1487 C CA . MET A 1 199 ? -10.550 14.002 -4.404 1.00 86.94 199 MET A CA 1
ATOM 1488 C C . MET A 1 199 ? -9.271 14.789 -4.710 1.00 86.94 199 MET A C 1
ATOM 1490 O O . MET A 1 199 ? -9.244 15.554 -5.664 1.00 86.94 199 MET A O 1
ATOM 1494 N N . TYR A 1 200 ? -8.222 14.640 -3.909 1.00 84.69 200 TYR A N 1
ATOM 1495 C CA . TYR A 1 200 ? -6.942 15.305 -4.134 1.00 84.69 200 TYR A CA 1
ATOM 1496 C C . TYR A 1 200 ? -6.079 14.526 -5.125 1.00 84.69 200 TYR A C 1
ATOM 1498 O O . TYR A 1 200 ? -5.548 15.094 -6.076 1.00 84.69 200 TYR A O 1
ATOM 1506 N N . THR A 1 201 ? -5.988 13.213 -4.924 1.00 77.69 201 THR A N 1
ATOM 1507 C CA . THR A 1 201 ? -5.058 12.339 -5.644 1.00 77.69 201 THR A CA 1
ATOM 1508 C C . THR A 1 201 ? -5.744 11.588 -6.784 1.00 77.69 201 THR A C 1
ATOM 1510 O O . THR A 1 201 ? -5.169 11.436 -7.858 1.00 77.69 201 THR A O 1
ATOM 1513 N N . GLY A 1 202 ? -6.987 11.145 -6.576 1.00 69.19 202 GLY A N 1
ATOM 1514 C CA . GLY A 1 202 ? -7.766 10.374 -7.552 1.00 69.19 202 GLY A CA 1
ATOM 1515 C C . GLY A 1 202 ? -8.618 11.218 -8.505 1.00 69.19 202 GLY A C 1
ATOM 1516 O O . GLY A 1 202 ? -8.902 10.783 -9.617 1.00 69.19 202 GLY A O 1
ATOM 1517 N N . ALA A 1 203 ? -9.010 12.440 -8.134 1.00 60.44 203 ALA A N 1
ATOM 1518 C CA . ALA A 1 203 ? -9.840 13.291 -8.990 1.00 60.44 203 ALA A CA 1
ATOM 1519 C C . ALA A 1 203 ? -9.215 13.608 -10.362 1.00 60.44 203 ALA A C 1
ATOM 1521 O O . ALA A 1 203 ? -9.958 13.548 -11.343 1.00 60.44 203 ALA A O 1
ATOM 1522 N N . PRO A 1 204 ? -7.889 13.835 -10.495 1.00 61.75 204 PRO A N 1
ATOM 1523 C CA . PRO A 1 204 ? -7.259 13.970 -11.809 1.00 61.75 204 PRO A CA 1
ATOM 1524 C C . PRO A 1 204 ? -7.439 12.727 -12.693 1.00 61.75 204 PRO A C 1
ATOM 1526 O O . PRO A 1 204 ? -7.643 12.855 -13.896 1.00 61.75 204 PRO A O 1
ATOM 1529 N N . VAL A 1 205 ? -7.450 11.530 -12.094 1.00 62.12 205 VAL A N 1
ATOM 1530 C CA . VAL A 1 205 ? -7.720 10.256 -12.785 1.00 62.12 205 VAL A CA 1
ATOM 1531 C C . VAL A 1 205 ? -9.194 10.151 -13.206 1.00 62.12 205 VAL A C 1
ATOM 1533 O O . VAL A 1 205 ? -9.510 9.559 -14.235 1.00 62.12 205 VAL A O 1
ATOM 1536 N N . LEU A 1 206 ? -10.100 10.770 -12.443 1.00 66.31 206 LEU A N 1
ATOM 1537 C CA . LEU A 1 206 ? -11.537 10.860 -12.731 1.00 66.31 206 LEU A CA 1
ATOM 1538 C C . LEU A 1 206 ? -11.910 12.050 -13.639 1.00 66.31 206 LEU A C 1
ATOM 1540 O O . LEU A 1 206 ? -13.092 12.264 -13.902 1.00 66.31 206 LEU A O 1
ATOM 1544 N N . GLY A 1 207 ? -10.934 12.841 -14.103 1.00 68.19 207 GLY A N 1
ATOM 1545 C CA . GLY A 1 207 ? -11.162 14.031 -14.933 1.00 68.19 207 GLY A CA 1
ATOM 1546 C C . GLY A 1 207 ? -11.740 15.239 -14.181 1.00 68.19 207 GLY A C 1
ATOM 1547 O O . GLY A 1 207 ? -12.217 16.186 -14.803 1.00 68.19 207 GLY A O 1
ATOM 1548 N N . LEU A 1 208 ? -11.708 15.224 -12.847 1.00 72.62 208 LEU A N 1
ATOM 1549 C CA . LEU A 1 208 ? -12.188 16.299 -11.983 1.00 72.62 208 LEU A CA 1
ATOM 1550 C C . LEU A 1 208 ? -10.994 17.119 -11.476 1.00 72.62 208 LEU A C 1
ATOM 1552 O O . LEU A 1 208 ? -10.191 16.643 -10.678 1.00 72.62 208 LEU A O 1
ATOM 1556 N N . VAL A 1 209 ? -10.886 18.376 -11.906 1.00 77.12 209 VAL A N 1
ATOM 1557 C CA . VAL A 1 209 ? -9.858 19.306 -11.416 1.00 77.12 209 VAL A CA 1
ATOM 1558 C C . VAL A 1 209 ? -10.538 20.342 -10.531 1.00 77.12 209 VAL A C 1
ATOM 1560 O O . VAL A 1 209 ? -11.203 21.253 -11.017 1.00 77.12 209 VAL A O 1
ATOM 1563 N N . LEU A 1 210 ? -10.404 20.182 -9.215 1.00 83.44 210 LEU A N 1
ATOM 1564 C CA . LEU A 1 210 ? -10.966 21.096 -8.220 1.00 83.44 210 LEU A CA 1
ATOM 1565 C C . LEU A 1 210 ? -9.843 21.744 -7.402 1.00 83.44 210 LEU A C 1
ATOM 1567 O O . LEU A 1 210 ? -8.843 21.088 -7.105 1.00 83.44 210 LEU A O 1
ATOM 1571 N N . PRO A 1 211 ? -9.985 23.017 -6.995 1.00 88.94 211 PRO A N 1
ATOM 1572 C CA . PRO A 1 211 ? -9.004 23.647 -6.123 1.00 88.94 211 PRO A CA 1
ATOM 1573 C C . PRO A 1 211 ? -9.025 23.010 -4.724 1.00 88.94 211 PRO A C 1
ATOM 1575 O O . PRO A 1 211 ? -10.075 22.595 -4.230 1.00 88.94 211 PRO A O 1
ATOM 1578 N N . MET A 1 212 ? -7.872 22.990 -4.042 1.00 86.81 212 MET A N 1
ATOM 1579 C CA . MET A 1 212 ? -7.711 22.310 -2.742 1.00 86.81 212 MET A CA 1
ATOM 1580 C C . MET A 1 212 ? -8.724 22.749 -1.675 1.00 86.81 212 MET A C 1
ATOM 1582 O O . MET A 1 212 ? -9.203 21.918 -0.906 1.00 86.81 212 MET A O 1
ATOM 1586 N N . TRP A 1 213 ? -9.089 24.034 -1.632 1.00 91.00 213 TRP A N 1
ATOM 1587 C CA . TRP A 1 213 ? -10.074 24.539 -0.670 1.00 91.00 213 TRP A CA 1
ATOM 1588 C C . TRP A 1 213 ? -11.476 23.961 -0.917 1.00 91.00 213 TRP A C 1
ATOM 1590 O O . TRP A 1 213 ? -12.197 23.683 0.039 1.00 91.00 213 TRP A O 1
ATOM 1600 N N . ALA A 1 214 ? -11.852 23.727 -2.180 1.00 90.88 214 ALA A N 1
ATOM 1601 C CA . ALA A 1 214 ? -13.132 23.119 -2.530 1.00 90.88 214 ALA A CA 1
ATOM 1602 C C . ALA A 1 214 ? -13.142 21.633 -2.156 1.00 90.88 214 ALA A C 1
ATOM 1604 O O . ALA A 1 214 ? -14.117 21.152 -1.586 1.00 90.88 214 ALA A O 1
ATOM 1605 N N . ILE A 1 215 ? -12.030 20.929 -2.394 1.00 90.81 215 ILE A N 1
ATOM 1606 C CA . ILE A 1 215 ? -11.851 19.534 -1.968 1.00 90.81 215 ILE A CA 1
ATOM 1607 C C . ILE A 1 215 ? -11.977 19.416 -0.445 1.00 90.81 215 ILE A C 1
ATOM 1609 O O . ILE A 1 215 ? -12.717 18.563 0.047 1.00 90.81 215 ILE A O 1
ATOM 1613 N N . ALA A 1 216 ? -11.311 20.296 0.308 1.00 91.38 216 ALA A N 1
ATOM 1614 C CA . ALA A 1 216 ? -11.401 20.325 1.765 1.00 91.38 216 ALA A CA 1
ATOM 1615 C C . ALA A 1 216 ? -12.837 20.592 2.248 1.00 91.38 216 ALA A C 1
ATOM 1617 O O . ALA A 1 216 ? -13.321 19.898 3.141 1.00 91.38 216 ALA A O 1
ATOM 1618 N N . LEU A 1 217 ? -13.543 21.541 1.621 1.00 93.81 217 LEU A N 1
ATOM 1619 C CA . LEU A 1 217 ? -14.926 21.872 1.966 1.00 93.81 217 LEU A CA 1
ATOM 1620 C C . LEU A 1 217 ? -15.887 20.707 1.689 1.00 93.81 217 LEU A C 1
ATOM 1622 O O . LEU A 1 217 ? -16.714 20.387 2.541 1.00 93.81 217 LEU A O 1
ATOM 1626 N N . ILE A 1 218 ? -15.762 20.050 0.532 1.00 92.69 218 ILE A N 1
ATOM 1627 C CA . ILE A 1 218 ? -16.583 18.885 0.171 1.00 92.69 218 ILE A CA 1
ATOM 1628 C C . ILE A 1 218 ? -16.298 17.727 1.128 1.00 92.69 218 ILE A C 1
ATOM 1630 O O . ILE A 1 218 ? -17.230 17.136 1.669 1.00 92.69 218 ILE A O 1
ATOM 1634 N N . SER A 1 219 ? -15.023 17.449 1.404 1.00 93.69 219 SER A N 1
ATOM 1635 C CA . SER A 1 219 ? -14.611 16.385 2.327 1.00 93.69 219 SER A CA 1
ATOM 1636 C C . SER A 1 219 ? -15.167 16.613 3.731 1.00 93.69 219 SER A C 1
ATOM 1638 O O . SER A 1 219 ? -15.710 15.694 4.342 1.00 93.69 219 SER A O 1
ATOM 1640 N N . PHE A 1 220 ? -15.101 17.853 4.223 1.00 94.56 220 PHE A N 1
ATOM 1641 C CA . PHE A 1 220 ? -15.667 18.229 5.514 1.00 94.56 220 PHE A CA 1
ATOM 1642 C C . PHE A 1 220 ? -17.201 18.153 5.520 1.00 94.56 220 PHE A C 1
ATOM 1644 O O . PHE A 1 220 ? -17.785 17.623 6.463 1.00 94.56 220 PHE A O 1
ATOM 1651 N N . GLY A 1 221 ? -17.865 18.608 4.454 1.00 95.50 221 GLY A N 1
ATOM 1652 C CA . GLY A 1 221 ? -19.321 18.527 4.311 1.00 95.50 221 GLY A CA 1
ATOM 1653 C C . GLY A 1 221 ? -19.837 17.086 4.312 1.00 95.50 221 GLY A C 1
ATOM 1654 O O . GLY A 1 221 ? -20.768 16.763 5.051 1.00 95.50 221 GLY A O 1
ATOM 1655 N N . VAL A 1 222 ? -19.194 16.195 3.548 1.00 95.19 222 VAL A N 1
ATOM 1656 C CA . VAL A 1 222 ? -19.517 14.759 3.528 1.00 95.19 222 VAL A CA 1
ATOM 1657 C C . VAL A 1 222 ? -19.255 14.127 4.896 1.00 95.19 222 VAL A C 1
ATOM 1659 O O . VAL A 1 222 ? -20.092 13.373 5.393 1.00 95.19 222 VAL A O 1
ATOM 1662 N N . ALA A 1 223 ? -18.142 14.471 5.547 1.00 95.12 223 ALA A N 1
ATOM 1663 C CA . ALA A 1 223 ? -17.818 13.977 6.880 1.00 95.12 223 ALA A CA 1
ATOM 1664 C C . ALA A 1 223 ? -18.855 14.385 7.934 1.00 95.12 223 ALA A C 1
ATOM 1666 O O . ALA A 1 223 ? -19.275 13.539 8.719 1.00 95.12 223 ALA A O 1
ATOM 1667 N N . LEU A 1 224 ? -19.315 15.642 7.931 1.00 95.31 224 LEU A N 1
ATOM 1668 C CA . LEU A 1 224 ? -20.368 16.115 8.836 1.00 95.31 224 LEU A CA 1
ATOM 1669 C C . LEU A 1 224 ? -21.708 15.418 8.581 1.00 95.31 224 LEU A C 1
ATOM 1671 O O . LEU A 1 224 ? -22.389 15.035 9.534 1.00 95.31 224 LEU A O 1
ATOM 1675 N N . LEU A 1 225 ? -22.069 15.208 7.313 1.00 95.12 225 LEU A N 1
ATOM 1676 C CA . LEU A 1 225 ? -23.281 14.478 6.942 1.00 95.12 225 LEU A CA 1
ATOM 1677 C C . LEU A 1 225 ? -23.235 13.032 7.454 1.00 95.12 225 LEU A C 1
ATOM 1679 O O . LEU A 1 225 ? -24.200 12.554 8.053 1.00 95.12 225 LEU A O 1
ATOM 1683 N N . PHE A 1 226 ? -22.097 12.352 7.292 1.00 93.19 226 PHE A N 1
ATOM 1684 C CA . PHE A 1 226 ? -21.893 11.012 7.843 1.00 93.19 226 PHE A CA 1
ATOM 1685 C C . PHE A 1 226 ? -21.862 11.008 9.374 1.00 93.19 226 PHE A C 1
ATOM 1687 O O . PHE A 1 226 ? -22.439 10.108 9.981 1.00 93.19 226 PHE A O 1
ATOM 1694 N N . ALA A 1 227 ? -21.263 12.015 10.016 1.00 94.31 227 ALA A N 1
ATOM 1695 C CA . ALA A 1 227 ? -21.286 12.160 11.471 1.00 94.31 227 ALA A CA 1
ATOM 1696 C C . ALA A 1 227 ? -22.729 12.242 11.985 1.00 94.31 227 ALA A C 1
ATOM 1698 O O . ALA A 1 227 ? -23.105 11.540 12.923 1.00 94.31 227 ALA A O 1
ATOM 1699 N N . PHE A 1 228 ? -23.554 13.062 11.330 1.00 95.06 228 PHE A N 1
ATOM 1700 C CA . PHE A 1 228 ? -24.965 13.217 11.656 1.00 95.06 228 PHE A CA 1
ATOM 1701 C C . PHE A 1 228 ? -25.745 11.913 11.445 1.00 95.06 228 PHE A C 1
ATOM 1703 O O . PHE A 1 228 ? -26.515 11.508 12.315 1.00 95.06 228 PHE A O 1
ATOM 1710 N N . PHE A 1 229 ? -25.490 11.199 10.345 1.00 94.06 229 PHE A N 1
ATOM 1711 C CA . PHE A 1 229 ? -26.074 9.880 10.094 1.00 94.06 229 PHE A CA 1
ATOM 1712 C C . PHE A 1 229 ? -25.694 8.856 11.177 1.00 94.06 229 PHE A C 1
ATOM 1714 O O . PHE A 1 229 ? -26.560 8.163 11.716 1.00 94.06 229 PHE A O 1
ATOM 1721 N N . VAL A 1 230 ? -24.412 8.778 11.544 1.00 93.06 230 VAL A N 1
ATOM 1722 C CA . VAL A 1 230 ? -23.920 7.885 12.605 1.00 93.06 230 VAL A CA 1
ATOM 1723 C C . VAL A 1 230 ? -24.570 8.242 13.938 1.00 93.06 230 VAL A C 1
ATOM 1725 O O . VAL A 1 230 ? -25.047 7.355 14.645 1.00 93.06 230 VAL A O 1
ATOM 1728 N N . TRP A 1 231 ? -24.668 9.531 14.254 1.00 93.81 231 TRP A N 1
ATOM 1729 C CA . TRP A 1 231 ? -25.309 10.007 15.473 1.00 93.81 231 TRP A CA 1
ATOM 1730 C C . TRP A 1 231 ? -26.804 9.657 15.541 1.00 93.81 231 TRP A C 1
ATOM 1732 O O . TRP A 1 231 ? -27.271 9.218 16.592 1.00 93.81 231 TRP A O 1
ATOM 1742 N N . LEU A 1 232 ? -27.544 9.784 14.432 1.00 94.06 232 LEU A N 1
ATOM 1743 C CA . LEU A 1 232 ? -28.981 9.492 14.379 1.00 94.06 232 LEU A CA 1
ATOM 1744 C C . LEU A 1 232 ? -29.315 7.997 14.348 1.00 94.06 232 LEU A C 1
ATOM 1746 O O . LEU A 1 232 ? -30.270 7.568 14.992 1.00 94.06 232 LEU A O 1
ATOM 1750 N N . PHE A 1 233 ? -28.572 7.199 13.582 1.00 92.81 233 PHE A N 1
ATOM 1751 C CA . PHE A 1 233 ? -28.945 5.808 13.312 1.00 92.81 233 PHE A CA 1
ATOM 1752 C C . PHE A 1 233 ? -28.048 4.813 14.043 1.00 92.81 233 PHE A C 1
ATOM 1754 O O . PHE A 1 233 ? -28.541 3.912 14.728 1.00 92.81 233 PHE A O 1
ATOM 1761 N N . VAL A 1 234 ? -26.729 4.986 13.936 1.00 89.62 234 VAL A N 1
ATOM 1762 C CA . VAL A 1 234 ? -25.751 4.015 14.441 1.0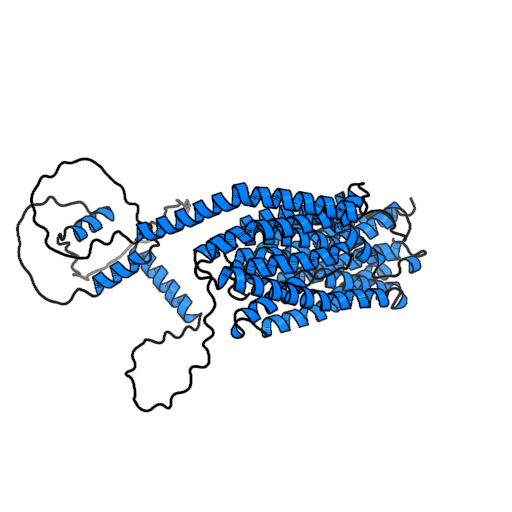0 89.62 234 VAL A CA 1
ATOM 1763 C C . VAL A 1 234 ? -25.640 4.091 15.961 1.00 89.62 234 VAL A C 1
ATOM 1765 O O . VAL A 1 234 ? -25.733 3.055 16.617 1.00 89.62 234 VAL A O 1
ATOM 1768 N N . CYS A 1 235 ? -25.531 5.284 16.553 1.00 90.31 235 CYS A N 1
ATOM 1769 C CA . CYS A 1 235 ? -25.404 5.428 18.005 1.00 90.31 235 CYS A CA 1
ATOM 1770 C C . CYS A 1 235 ? -26.623 4.861 18.767 1.00 90.31 235 CYS A C 1
ATOM 1772 O O . CYS A 1 235 ? -26.417 4.080 19.703 1.00 90.31 235 CYS A O 1
ATOM 1774 N N . PRO A 1 236 ? -27.889 5.140 18.382 1.00 90.12 236 PRO A N 1
ATOM 1775 C CA . PRO A 1 236 ? -29.051 4.553 19.051 1.00 90.12 236 PRO A CA 1
ATOM 1776 C C . PRO A 1 236 ? -29.196 3.052 18.802 1.00 90.12 236 PRO A C 1
ATOM 1778 O O . PRO A 1 236 ? -29.703 2.330 19.662 1.00 90.12 236 PRO A O 1
ATOM 1781 N N . TRP A 1 237 ? -28.773 2.558 17.635 1.00 89.50 237 TRP A N 1
ATOM 1782 C CA . TRP A 1 237 ? -28.748 1.124 17.351 1.00 89.50 237 TRP A CA 1
ATOM 1783 C C . TRP A 1 237 ? -27.703 0.396 18.207 1.00 89.50 237 TRP A C 1
ATOM 1785 O O . TRP A 1 237 ? -28.032 -0.598 18.856 1.00 89.50 237 TRP A O 1
ATOM 1795 N N . MET A 1 238 ? -26.479 0.925 18.290 1.00 85.62 238 MET A N 1
ATOM 1796 C CA . MET A 1 238 ? -25.411 0.366 19.122 1.00 85.62 238 MET A CA 1
ATOM 1797 C C . MET A 1 238 ? -25.781 0.403 20.601 1.00 85.62 238 MET A C 1
ATOM 1799 O O . MET A 1 238 ? -25.631 -0.608 21.281 1.00 85.62 238 MET A O 1
ATOM 1803 N N . ARG A 1 239 ? -26.359 1.511 21.084 1.00 87.56 239 ARG A N 1
ATOM 1804 C CA . ARG A 1 239 ? -26.876 1.612 22.456 1.00 87.56 239 ARG A CA 1
ATOM 1805 C C . ARG A 1 239 ? -27.884 0.501 22.761 1.00 87.56 239 ARG A C 1
ATOM 1807 O O . ARG A 1 239 ? -27.748 -0.178 23.773 1.00 87.56 239 ARG A O 1
ATOM 1814 N N . ARG A 1 240 ? -28.865 0.280 21.873 1.00 86.00 240 ARG A N 1
ATOM 1815 C CA . ARG A 1 240 ? -29.864 -0.795 22.022 1.00 86.00 240 ARG A CA 1
ATOM 1816 C C . ARG A 1 240 ? -29.223 -2.183 22.017 1.00 86.00 240 ARG A C 1
ATOM 1818 O O . ARG A 1 240 ? -29.612 -3.036 22.809 1.00 86.00 240 ARG A O 1
ATOM 1825 N N . LYS A 1 241 ? -28.227 -2.408 21.159 1.00 84.25 241 LYS A N 1
ATOM 1826 C CA . LYS A 1 241 ? -27.528 -3.695 21.042 1.00 84.25 241 LYS A CA 1
ATOM 1827 C C . LYS A 1 241 ? -26.662 -4.016 22.263 1.00 84.25 241 LYS A C 1
ATOM 1829 O O . LYS A 1 241 ? -26.675 -5.158 22.718 1.00 84.25 241 LYS A O 1
ATOM 1834 N N . ILE A 1 242 ? -25.935 -3.027 22.788 1.00 81.19 242 ILE A N 1
ATOM 1835 C CA . ILE A 1 242 ? -25.121 -3.164 24.005 1.00 81.19 242 ILE A CA 1
ATOM 1836 C C . ILE A 1 242 ? -26.040 -3.442 25.200 1.00 81.19 242 ILE A C 1
ATOM 1838 O O . ILE A 1 242 ? -25.857 -4.450 25.878 1.00 81.19 242 ILE A O 1
ATOM 1842 N N . ALA A 1 243 ? -27.099 -2.641 25.373 1.00 79.75 243 ALA A N 1
ATOM 1843 C CA . ALA A 1 243 ? -28.078 -2.837 26.442 1.00 79.75 243 ALA A CA 1
ATOM 1844 C C . ALA A 1 243 ? -28.759 -4.217 26.372 1.00 79.75 243 ALA A C 1
ATOM 1846 O O . ALA A 1 243 ? -28.879 -4.899 27.386 1.00 79.75 243 ALA A O 1
ATOM 1847 N N . GLY A 1 244 ? -29.151 -4.672 25.176 1.00 74.81 244 GLY A N 1
ATOM 1848 C CA . GLY A 1 244 ? -29.766 -5.990 24.985 1.00 74.81 244 GLY A CA 1
ATOM 1849 C C . GLY A 1 244 ? -28.844 -7.162 25.346 1.00 74.81 244 GLY A C 1
ATOM 1850 O O . GLY A 1 244 ? -29.305 -8.155 25.905 1.00 74.81 244 GLY A O 1
ATOM 1851 N N . ARG A 1 245 ? -27.534 -7.051 25.082 1.00 70.25 245 ARG A N 1
ATOM 1852 C CA . ARG A 1 245 ? -26.552 -8.071 25.491 1.00 70.25 245 ARG A CA 1
ATOM 1853 C C . ARG A 1 245 ? -26.259 -8.035 26.988 1.00 70.25 245 ARG A C 1
ATOM 1855 O O . ARG A 1 245 ? -26.190 -9.101 27.591 1.00 70.25 245 ARG A O 1
ATOM 1862 N N . ALA A 1 246 ? -26.150 -6.848 27.585 1.00 65.50 246 ALA A N 1
ATOM 1863 C CA . ALA A 1 246 ? -26.001 -6.705 29.032 1.00 65.50 246 ALA A CA 1
ATOM 1864 C C . ALA A 1 246 ? -27.195 -7.333 29.780 1.00 65.50 246 ALA A C 1
ATOM 1866 O O . ALA A 1 246 ? -26.998 -8.129 30.695 1.00 65.50 246 ALA A O 1
ATOM 1867 N N . LEU A 1 247 ? -28.424 -7.081 29.308 1.00 60.28 247 LEU A N 1
ATOM 1868 C CA . LEU A 1 247 ? -29.658 -7.683 29.834 1.00 60.28 247 LEU A CA 1
ATOM 1869 C C . LEU A 1 247 ? -29.694 -9.212 29.691 1.00 60.28 247 LEU A C 1
ATOM 1871 O O . LEU A 1 247 ? -30.139 -9.909 30.600 1.00 60.28 247 LEU A O 1
ATOM 1875 N N . SER A 1 248 ? -29.214 -9.756 28.570 1.00 58.50 248 SER A N 1
ATOM 1876 C CA . SER A 1 248 ? -29.141 -11.210 28.380 1.00 58.50 248 SER A CA 1
ATOM 1877 C C . SER A 1 248 ? -28.138 -11.879 29.327 1.00 58.50 248 SER A C 1
ATOM 1879 O O . SER A 1 248 ? -28.352 -13.029 29.707 1.00 58.50 248 SER A O 1
ATOM 1881 N N . MET A 1 249 ? -27.054 -11.192 29.705 1.00 53.97 249 MET A N 1
ATOM 1882 C CA . MET A 1 249 ? -26.062 -11.718 30.651 1.00 53.97 249 MET A CA 1
ATOM 1883 C C . MET A 1 249 ? -26.554 -11.649 32.102 1.00 53.97 249 MET A C 1
ATOM 1885 O O . MET A 1 249 ? -26.330 -12.586 32.864 1.00 53.97 249 MET A O 1
ATOM 1889 N N . THR A 1 250 ? -27.293 -10.602 32.481 1.00 49.72 250 THR A N 1
ATOM 1890 C CA . THR A 1 250 ? -27.883 -10.493 33.826 1.00 49.72 250 THR A CA 1
ATOM 1891 C C . THR A 1 250 ? -29.060 -11.452 34.024 1.00 49.72 250 THR A C 1
ATOM 1893 O O . THR A 1 250 ? -29.122 -12.132 35.047 1.00 49.72 250 THR A O 1
ATOM 1896 N N . HIS A 1 251 ? -29.941 -11.627 33.031 1.00 41.22 251 HIS A N 1
ATOM 1897 C CA . HIS A 1 251 ? -31.037 -12.605 33.117 1.00 41.22 251 HIS A CA 1
ATOM 1898 C C . HIS A 1 251 ? -30.578 -14.074 33.095 1.00 41.22 251 HIS A C 1
ATOM 1900 O O . HIS A 1 251 ? -31.304 -14.935 33.593 1.00 41.22 251 HIS A O 1
ATOM 1906 N N . GLY A 1 252 ? -29.386 -14.369 32.565 1.00 38.47 252 GLY A N 1
ATOM 1907 C CA . GLY A 1 252 ? -28.762 -15.693 32.665 1.00 38.47 252 GLY A CA 1
ATOM 1908 C C . GLY A 1 252 ? -28.199 -16.014 34.057 1.00 38.47 252 GLY A C 1
ATOM 1909 O O . GLY A 1 252 ? -28.044 -17.185 34.386 1.00 38.47 252 GLY A O 1
ATOM 1910 N N . SER A 1 253 ? -27.939 -14.991 34.881 1.00 34.56 253 SER A N 1
ATOM 1911 C CA . SER A 1 253 ? -27.357 -15.124 36.226 1.00 34.56 253 SER A CA 1
ATOM 1912 C C . SER A 1 253 ? -28.412 -15.129 37.351 1.00 34.56 253 SER A C 1
ATOM 1914 O O . SER A 1 253 ? -28.186 -15.682 38.420 1.00 34.56 253 SER A O 1
ATOM 1916 N N . ILE A 1 254 ? -29.617 -14.590 37.110 1.00 31.73 254 ILE A N 1
ATOM 1917 C CA . ILE A 1 254 ? -30.672 -14.393 38.137 1.00 31.73 254 ILE A CA 1
ATOM 1918 C C . ILE A 1 254 ? -31.594 -15.625 38.333 1.00 31.73 254 ILE A C 1
ATOM 1920 O O . ILE A 1 254 ? -32.604 -15.566 39.027 1.00 31.73 254 ILE A O 1
ATOM 1924 N N . LYS A 1 255 ? -31.255 -16.798 37.784 1.00 32.94 255 LYS A N 1
ATOM 1925 C CA . LYS A 1 255 ? -31.970 -18.054 38.093 1.00 32.94 255 LYS A CA 1
ATOM 1926 C C . LYS A 1 255 ? -31.058 -19.103 38.728 1.00 32.94 255 LYS A C 1
ATOM 1928 O O . LYS A 1 255 ? -30.916 -20.204 38.209 1.00 32.94 255 LYS A O 1
ATOM 1933 N N . SER A 1 256 ? -30.503 -18.789 39.895 1.00 28.88 256 SER A N 1
ATOM 1934 C CA . SER A 1 256 ? -30.238 -19.796 40.925 1.00 28.88 256 SER A CA 1
ATOM 1935 C C . SER A 1 256 ? -31.201 -19.543 42.095 1.00 28.88 256 SER A C 1
ATOM 1937 O O . SER A 1 256 ? -31.054 -18.562 42.821 1.00 28.88 256 SER A O 1
ATOM 1939 N N . PRO A 1 257 ? -32.242 -20.372 42.290 1.00 32.47 257 PRO A N 1
ATOM 1940 C CA . PRO A 1 257 ? -33.101 -20.252 43.456 1.00 32.47 257 PRO A CA 1
ATOM 1941 C C . PRO A 1 257 ? -32.398 -20.938 44.628 1.00 32.47 257 PRO A C 1
ATOM 1943 O O . PRO A 1 257 ? -32.727 -22.064 44.978 1.00 32.47 257 PRO A O 1
ATOM 1946 N N . ILE A 1 258 ? -31.381 -20.296 45.202 1.00 37.38 258 ILE A N 1
ATOM 1947 C CA . ILE A 1 258 ? -30.852 -20.687 46.513 1.00 37.38 258 ILE A CA 1
ATOM 1948 C C . ILE A 1 258 ? -30.566 -19.417 47.311 1.00 37.38 258 ILE A C 1
ATOM 1950 O O . ILE A 1 258 ? -29.423 -18.995 47.446 1.00 37.38 258 ILE A O 1
ATOM 1954 N N . SER A 1 259 ? -31.616 -18.800 47.850 1.00 31.00 259 SER A N 1
ATOM 1955 C CA . SER A 1 259 ? -31.531 -18.193 49.176 1.00 31.00 259 SER A CA 1
ATOM 1956 C C . SER A 1 259 ? -32.921 -17.989 49.781 1.00 31.00 259 SER A C 1
ATOM 1958 O O . SER A 1 259 ? -33.839 -17.477 49.147 1.00 31.00 259 SER A O 1
ATOM 1960 N N . ASN A 1 260 ? -33.002 -18.384 51.050 1.00 27.64 260 ASN A N 1
ATOM 1961 C CA . ASN A 1 260 ? -33.950 -17.957 52.077 1.00 27.64 260 ASN A CA 1
ATOM 1962 C C . ASN A 1 260 ? -35.366 -18.564 52.080 1.00 27.64 260 ASN A C 1
ATOM 1964 O O . ASN A 1 260 ? -36.289 -18.060 51.455 1.00 27.64 260 ASN A O 1
ATOM 1968 N N . GLY A 1 261 ? -35.529 -19.549 52.974 1.00 29.48 261 GLY A N 1
ATOM 1969 C CA . GLY A 1 261 ? -36.643 -19.578 53.928 1.00 29.48 261 GLY A CA 1
ATOM 1970 C C . GLY A 1 261 ? -37.923 -20.297 53.500 1.00 29.48 261 GLY A C 1
ATOM 1971 O O . GLY A 1 261 ? -38.712 -19.766 52.733 1.00 29.48 261 GLY A O 1
ATOM 1972 N N . THR A 1 262 ? -38.174 -21.448 54.140 1.00 28.23 262 THR A N 1
ATOM 1973 C CA . THR A 1 262 ? -39.503 -22.041 54.427 1.00 28.23 262 THR A CA 1
ATOM 1974 C C . THR A 1 262 ? -40.479 -22.201 53.256 1.00 28.23 262 THR A C 1
ATOM 1976 O O . THR A 1 262 ? -41.274 -21.318 52.949 1.00 28.23 262 THR A O 1
ATOM 1979 N N . PHE A 1 263 ? -40.502 -23.407 52.683 1.00 25.42 263 PHE A N 1
ATOM 1980 C CA . PHE A 1 263 ? -41.562 -23.866 51.786 1.00 25.42 263 PHE A CA 1
ATOM 1981 C C . PHE A 1 263 ? -42.686 -24.534 52.595 1.00 25.42 263 PHE A C 1
ATOM 1983 O O . PHE A 1 263 ? -42.505 -25.624 53.134 1.00 25.42 263 PHE A O 1
ATOM 1990 N N . GLY A 1 264 ? -43.843 -23.872 52.679 1.00 23.61 264 GLY A N 1
ATOM 1991 C CA . GLY A 1 264 ? -45.119 -24.503 53.018 1.00 23.61 264 GLY A CA 1
ATOM 1992 C C . GLY A 1 264 ? -45.762 -25.056 51.747 1.00 23.61 264 GLY A C 1
ATOM 1993 O O . GLY A 1 264 ? -45.798 -24.370 50.726 1.00 23.61 264 GLY A O 1
ATOM 1994 N N . PHE A 1 265 ? -46.221 -26.304 51.791 1.00 25.70 265 PHE A N 1
ATOM 1995 C CA . PHE A 1 265 ? -46.859 -26.982 50.666 1.00 25.70 265 PHE A CA 1
ATOM 1996 C C . PHE A 1 265 ? -48.374 -26.867 50.813 1.00 25.70 265 PHE A C 1
ATOM 1998 O O . PHE A 1 265 ? -48.926 -27.460 51.729 1.00 25.70 265 PHE A O 1
ATOM 2005 N N . ASP A 1 266 ? -49.030 -26.127 49.921 1.00 22.38 266 ASP A N 1
ATOM 2006 C CA . ASP A 1 266 ? -50.445 -26.334 49.619 1.00 22.38 266 ASP A CA 1
ATOM 2007 C C . ASP A 1 266 ? -50.795 -25.750 48.245 1.00 22.38 266 ASP A C 1
ATOM 2009 O O . ASP A 1 266 ? -50.511 -24.588 47.954 1.00 22.38 266 ASP A O 1
ATOM 2013 N N . GLY A 1 267 ? -51.454 -26.561 47.411 1.00 24.09 267 GLY A N 1
ATOM 2014 C CA . GLY A 1 267 ? -52.289 -26.054 46.319 1.00 24.09 267 GLY A CA 1
ATOM 2015 C C . GLY A 1 267 ? -51.913 -26.447 44.888 1.00 24.09 267 GLY A C 1
ATOM 2016 O O . GLY A 1 267 ? -51.338 -25.663 44.147 1.00 24.09 267 GLY A O 1
ATOM 2017 N N . HIS A 1 268 ? -52.401 -27.623 44.486 1.00 23.47 268 HIS A N 1
ATOM 2018 C CA . HIS A 1 268 ? -52.889 -27.997 43.150 1.00 23.47 268 HIS A CA 1
ATOM 2019 C C . HIS A 1 268 ? -51.991 -27.873 41.904 1.00 23.47 268 HIS A C 1
ATOM 2021 O O . HIS A 1 268 ? -51.844 -26.836 41.262 1.00 23.47 268 HIS A O 1
ATOM 2027 N N . THR A 1 269 ? -51.574 -29.050 41.439 1.00 30.86 269 THR A N 1
ATOM 2028 C CA . THR A 1 269 ? -51.126 -29.344 40.079 1.00 30.86 269 THR A CA 1
ATOM 2029 C C . THR A 1 269 ? -52.255 -29.177 39.054 1.00 30.86 269 THR A C 1
ATOM 2031 O O . THR A 1 269 ? -53.325 -29.778 39.172 1.00 30.86 269 THR A O 1
ATOM 2034 N N . ARG A 1 270 ? -51.985 -28.432 37.975 1.00 24.98 270 ARG A N 1
ATOM 2035 C CA . ARG A 1 270 ? -52.681 -28.602 36.694 1.00 24.98 270 ARG A CA 1
ATOM 2036 C C . ARG A 1 270 ? -51.693 -28.533 35.529 1.00 24.98 270 ARG A C 1
ATOM 2038 O O . ARG A 1 270 ? -50.893 -27.611 35.419 1.00 24.98 270 ARG A O 1
ATOM 2045 N N . SER A 1 271 ? -51.761 -29.593 34.731 1.00 30.55 271 SER A N 1
ATOM 2046 C CA . SER A 1 271 ? -50.987 -29.918 33.535 1.00 30.55 271 SER A CA 1
ATOM 2047 C C . SER A 1 271 ? -51.354 -29.004 32.369 1.00 30.55 271 SER A C 1
ATOM 2049 O O . SER A 1 271 ? -52.533 -28.914 32.043 1.00 30.55 271 SER A O 1
ATOM 2051 N N . ASP A 1 272 ? -50.356 -28.339 31.786 1.00 29.12 272 ASP A N 1
ATOM 2052 C CA . ASP A 1 272 ? -50.065 -28.284 30.339 1.00 29.12 272 ASP A CA 1
ATOM 2053 C C . ASP A 1 272 ? -49.330 -26.989 29.975 1.00 29.12 272 ASP A C 1
ATOM 2055 O O . ASP A 1 272 ? -49.854 -25.883 30.081 1.00 29.12 272 ASP A O 1
ATOM 2059 N N . GLY A 1 273 ? -48.083 -27.141 29.523 1.00 24.56 273 GLY A N 1
ATOM 2060 C CA . GLY A 1 273 ? -47.240 -26.037 29.071 1.00 24.56 273 GLY A CA 1
ATOM 2061 C C . GLY A 1 273 ? -45.768 -26.433 29.030 1.00 24.56 273 GLY A C 1
ATOM 2062 O O . GLY A 1 273 ? -44.997 -26.078 29.917 1.00 24.56 273 GLY A O 1
ATOM 2063 N N . HIS A 1 274 ? -45.363 -27.194 28.012 1.00 23.86 274 HIS A N 1
ATOM 2064 C CA . HIS A 1 274 ? -43.952 -27.485 27.759 1.00 23.86 274 HIS A CA 1
ATOM 2065 C C . HIS A 1 274 ? -43.180 -26.191 27.443 1.00 23.86 274 HIS A C 1
ATOM 2067 O O . HIS A 1 274 ? -43.306 -25.638 26.353 1.00 23.86 274 HIS A O 1
ATOM 2073 N N . VAL A 1 275 ? -42.334 -25.740 28.372 1.00 24.03 275 VAL A N 1
ATOM 2074 C CA . VAL A 1 275 ? -41.277 -24.752 28.108 1.00 24.03 275 VAL A CA 1
ATOM 2075 C C . VAL A 1 275 ? -39.963 -25.510 27.930 1.00 24.03 275 VAL A C 1
ATOM 2077 O O . VAL A 1 275 ? -39.433 -26.089 28.877 1.00 24.03 275 VAL A O 1
ATOM 2080 N N . TYR A 1 276 ? -39.431 -25.531 26.708 1.00 24.12 276 TYR A N 1
ATOM 2081 C CA . TYR A 1 276 ? -38.109 -26.091 26.432 1.00 24.12 276 TYR A CA 1
ATOM 2082 C C . TYR A 1 276 ? -37.024 -25.082 26.831 1.00 24.12 276 TYR A C 1
ATOM 2084 O O . TYR A 1 276 ? -36.904 -24.024 26.219 1.00 24.12 276 TYR A O 1
ATOM 2092 N N . HIS A 1 277 ? -36.198 -25.420 27.824 1.00 27.53 277 HIS A N 1
ATOM 2093 C CA . HIS A 1 277 ? -34.921 -24.747 28.066 1.00 27.53 277 HIS A CA 1
ATOM 2094 C C . HIS A 1 277 ? -33.805 -25.511 27.337 1.00 27.53 277 HIS A C 1
ATOM 2096 O O . HIS A 1 277 ? -33.415 -26.604 27.745 1.00 27.53 277 HIS A O 1
ATOM 2102 N N . THR A 1 278 ? -33.274 -24.948 26.250 1.00 28.95 278 THR A N 1
ATOM 2103 C CA . THR A 1 278 ? -32.037 -25.435 25.622 1.00 28.95 278 THR A CA 1
ATOM 2104 C C . THR A 1 278 ? -30.838 -24.878 26.384 1.00 28.95 278 THR A C 1
ATOM 2106 O O . THR A 1 278 ? -30.478 -23.714 26.220 1.00 28.95 278 THR A O 1
ATOM 2109 N N . VAL A 1 279 ? -30.224 -25.699 27.235 1.00 34.00 279 VAL A N 1
ATOM 2110 C CA . VAL A 1 279 ? -28.939 -25.377 27.871 1.00 34.00 279 VAL A CA 1
ATOM 2111 C C . VAL A 1 279 ? -27.825 -25.663 26.862 1.00 34.00 279 VAL A C 1
ATOM 2113 O O . VAL A 1 279 ? -27.684 -26.790 26.386 1.00 34.00 279 VAL A O 1
ATOM 2116 N N . HIS A 1 280 ? -27.066 -24.629 26.493 1.00 32.22 280 HIS A N 1
ATOM 2117 C CA . HIS A 1 280 ? -25.902 -24.744 25.612 1.00 32.22 280 HIS A CA 1
ATOM 2118 C C . HIS A 1 280 ? -24.773 -25.534 26.291 1.00 32.22 280 HIS A C 1
ATOM 2120 O O . HIS A 1 280 ? -24.488 -25.333 27.469 1.00 32.22 280 HIS A O 1
ATOM 2126 N N . LYS A 1 281 ? -24.122 -26.405 25.513 1.00 39.78 281 LYS A N 1
ATOM 2127 C CA . LYS A 1 281 ? -23.083 -27.367 25.927 1.00 39.78 281 LYS A CA 1
ATOM 2128 C C . LYS A 1 281 ? -21.783 -26.731 26.457 1.00 39.78 281 LYS A C 1
ATOM 2130 O O . LYS A 1 281 ? -20.986 -27.438 27.061 1.00 39.78 281 LYS A O 1
ATOM 2135 N N . ASP A 1 282 ? -21.604 -25.425 26.260 1.00 37.12 282 ASP A N 1
ATOM 2136 C CA . ASP A 1 282 ? -20.325 -24.726 26.459 1.00 37.12 282 ASP A CA 1
ATOM 2137 C C . ASP A 1 282 ? -20.314 -23.778 27.669 1.00 37.12 282 ASP A C 1
ATOM 2139 O O . ASP A 1 282 ? -19.377 -23.003 27.849 1.00 37.12 282 ASP A O 1
ATOM 2143 N N . SER A 1 283 ? -21.348 -23.789 28.515 1.00 42.38 283 SER A N 1
ATOM 2144 C CA . SER A 1 283 ? -21.345 -22.947 29.711 1.00 42.38 283 SER A CA 1
ATOM 2145 C C . SER A 1 283 ? -20.460 -23.571 30.795 1.00 42.38 283 SER A C 1
ATOM 2147 O O . SER A 1 283 ? -20.663 -24.714 31.201 1.00 42.38 283 SER A O 1
ATOM 2149 N N . GLY A 1 284 ? -19.489 -22.807 31.310 1.00 40.56 284 GLY A N 1
ATOM 2150 C CA . GLY A 1 284 ? -18.629 -23.207 32.440 1.00 40.56 284 GLY A CA 1
ATOM 2151 C C . GLY A 1 284 ? -19.404 -23.679 33.681 1.00 40.56 284 GLY A C 1
ATOM 2152 O O . GLY A 1 284 ? -18.886 -24.464 34.468 1.00 40.56 284 GLY A O 1
ATOM 2153 N N . LEU A 1 285 ? -20.691 -23.323 33.768 1.00 39.84 285 LEU A N 1
ATOM 2154 C CA . LEU A 1 285 ? -21.662 -23.841 34.732 1.00 39.84 285 LEU A CA 1
ATOM 2155 C C . LEU A 1 285 ? -21.738 -25.383 34.745 1.00 39.84 285 LEU A C 1
ATOM 2157 O O . LEU A 1 285 ? -21.935 -25.974 35.800 1.00 39.84 285 LEU A O 1
ATOM 2161 N N . TYR A 1 286 ? -21.563 -26.038 33.588 1.00 42.06 286 TYR A N 1
ATOM 2162 C CA . TYR A 1 286 ? -21.547 -27.500 33.446 1.00 42.06 286 TYR A CA 1
ATOM 2163 C C . TYR A 1 286 ? -20.363 -28.141 34.181 1.00 42.06 286 TYR A C 1
ATOM 2165 O O . TYR A 1 286 ? -20.531 -29.174 34.828 1.00 42.06 286 TYR A O 1
ATOM 2173 N N . LYS A 1 287 ? -19.179 -27.516 34.113 1.00 45.78 287 LYS A N 1
ATOM 2174 C CA . LYS A 1 287 ? -17.961 -28.001 34.777 1.00 45.78 287 LYS A CA 1
ATOM 2175 C C . LYS A 1 287 ? -18.033 -27.787 36.291 1.00 45.78 287 LYS A C 1
ATOM 2177 O O . LYS A 1 287 ? -17.741 -28.716 37.039 1.00 45.78 287 LYS A O 1
ATOM 2182 N N . ASP A 1 288 ? -18.524 -26.629 36.730 1.00 41.78 288 ASP A N 1
ATOM 2183 C CA . ASP A 1 288 ? -18.645 -26.299 38.158 1.00 41.78 288 ASP A CA 1
ATOM 2184 C C . ASP A 1 288 ? -19.687 -27.158 38.889 1.00 41.78 288 ASP A C 1
ATOM 2186 O O . ASP A 1 288 ? -19.458 -27.585 40.022 1.00 41.78 288 ASP A O 1
ATOM 2190 N N . LEU A 1 289 ? -20.819 -27.469 38.242 1.00 42.75 289 LEU A N 1
ATOM 2191 C CA . LEU A 1 289 ? -21.841 -28.363 38.804 1.00 42.75 289 LEU A CA 1
ATOM 2192 C C . LEU A 1 289 ? -21.344 -29.811 38.920 1.00 42.75 289 LEU A C 1
ATOM 2194 O O . LEU A 1 289 ? -21.590 -30.460 39.933 1.00 42.75 289 LEU A O 1
ATOM 2198 N N . LEU A 1 290 ? -20.619 -30.312 37.915 1.00 45.84 290 LEU A N 1
ATOM 2199 C CA . LEU A 1 290 ? -20.027 -31.656 37.937 1.00 45.84 290 LEU A CA 1
ATOM 2200 C C . LEU A 1 290 ? -18.924 -31.799 38.988 1.00 45.84 290 LEU A C 1
ATOM 2202 O O . LEU A 1 290 ? -18.805 -32.861 39.603 1.00 45.84 290 LEU A O 1
ATOM 2206 N N . HIS A 1 291 ? -18.149 -30.734 39.201 1.00 41.50 291 HIS A N 1
ATOM 2207 C CA . HIS A 1 291 ? -17.113 -30.690 40.222 1.00 41.50 291 HIS A CA 1
ATOM 2208 C C . HIS A 1 291 ? -17.726 -30.711 41.630 1.00 41.50 291 HIS A C 1
ATOM 2210 O O . HIS A 1 291 ? -17.336 -31.548 42.440 1.00 41.50 291 HIS A O 1
ATOM 2216 N N . LYS A 1 292 ? -18.757 -29.887 41.889 1.00 40.25 292 LYS A N 1
ATOM 2217 C CA . LYS A 1 292 ? -19.482 -29.856 43.177 1.00 40.25 292 LYS A CA 1
ATOM 2218 C C . LYS A 1 292 ? -20.172 -31.176 43.524 1.00 40.25 292 LYS A C 1
ATOM 2220 O O . LYS A 1 292 ? -20.125 -31.598 44.671 1.00 40.25 292 LYS A O 1
ATOM 2225 N N . ILE A 1 293 ? -20.772 -31.857 42.545 1.00 46.03 293 ILE A N 1
ATOM 2226 C CA . ILE A 1 293 ? -21.446 -33.151 42.766 1.00 46.03 293 ILE A CA 1
ATOM 2227 C C . ILE A 1 293 ? -20.447 -34.269 43.114 1.00 46.03 293 ILE A C 1
ATOM 2229 O O . ILE A 1 293 ? -20.799 -35.196 43.842 1.00 46.03 293 ILE A O 1
ATOM 2233 N N . HIS A 1 294 ? -19.203 -34.191 42.630 1.00 45.78 294 HIS A N 1
ATOM 2234 C CA . HIS A 1 294 ? -18.161 -35.154 42.996 1.00 45.78 294 HIS A CA 1
ATOM 2235 C C . HIS A 1 294 ? -17.560 -34.901 44.382 1.00 45.78 294 HIS A C 1
ATOM 2237 O O . HIS A 1 294 ? -17.113 -35.856 45.010 1.00 45.78 294 HIS A O 1
ATOM 2243 N N . THR A 1 295 ? -17.557 -33.655 44.868 1.00 38.59 295 THR A N 1
ATOM 2244 C CA . THR A 1 295 ? -16.964 -33.317 46.175 1.00 38.59 295 THR A CA 1
ATOM 2245 C C . THR A 1 295 ? -17.898 -33.590 47.357 1.00 38.59 295 THR A C 1
ATOM 2247 O O . THR A 1 295 ? -17.410 -33.820 48.457 1.00 38.59 295 THR A O 1
ATOM 2250 N N . ASP A 1 296 ? -19.217 -33.632 47.140 1.00 34.50 296 ASP A N 1
ATOM 2251 C CA . ASP A 1 296 ? -20.221 -33.711 48.218 1.00 34.50 296 ASP A CA 1
ATOM 2252 C C . ASP A 1 296 ? -20.609 -35.148 48.644 1.00 34.50 296 ASP A C 1
ATOM 2254 O O . ASP A 1 296 ? -21.530 -35.352 49.431 1.00 34.50 296 ASP A O 1
ATOM 2258 N N . ARG A 1 297 ? -19.916 -36.183 48.144 1.00 42.50 297 ARG A N 1
ATOM 2259 C CA . ARG A 1 297 ? -20.117 -37.582 48.574 1.00 42.50 297 ARG A CA 1
ATOM 2260 C C . ARG A 1 297 ? -19.118 -37.990 49.664 1.00 42.50 297 ARG A C 1
ATOM 2262 O O . ARG A 1 297 ? -18.192 -38.757 49.412 1.00 42.50 297 ARG A O 1
ATOM 2269 N N . GLY A 1 298 ? -19.340 -37.496 50.881 1.00 33.69 298 GLY A N 1
ATOM 2270 C CA . GLY A 1 298 ? -18.836 -38.116 52.117 1.00 33.69 298 GLY A CA 1
ATOM 2271 C C . GLY A 1 298 ? -19.699 -39.322 52.541 1.00 33.69 298 GLY A C 1
ATOM 2272 O O . GLY A 1 298 ? -20.827 -39.449 52.058 1.00 33.69 298 GLY A O 1
ATOM 2273 N N . PRO A 1 299 ? -19.190 -40.250 53.374 1.00 36.66 299 PRO A N 1
ATOM 2274 C CA . PRO A 1 299 ? -19.846 -41.529 53.625 1.00 36.66 299 PRO A CA 1
ATOM 2275 C C . PRO A 1 299 ? -20.931 -41.450 54.715 1.00 36.66 299 PRO A C 1
ATOM 2277 O O . PRO A 1 299 ? -20.801 -40.697 55.671 1.00 36.66 299 PRO A O 1
ATOM 2280 N N . GLU A 1 300 ? -21.921 -42.340 54.567 1.00 35.16 300 GLU A N 1
ATOM 2281 C CA . GLU A 1 300 ? -22.979 -42.746 55.518 1.00 35.16 300 GLU A CA 1
ATOM 2282 C C . GLU A 1 300 ? -24.291 -41.938 55.550 1.00 35.16 300 GLU A C 1
ATOM 2284 O O . GLU A 1 300 ? -24.364 -40.830 56.056 1.00 35.16 300 GLU A O 1
ATOM 2289 N N . GLU A 1 301 ? -25.369 -42.528 55.011 1.00 26.77 301 GLU A N 1
ATOM 2290 C CA . GLU A 1 301 ? -26.460 -43.166 55.781 1.00 26.77 301 GLU A CA 1
ATOM 2291 C C . GLU A 1 301 ? -27.569 -43.670 54.823 1.00 26.77 301 GLU A C 1
ATOM 2293 O O . GLU A 1 301 ? -27.959 -42.999 53.868 1.00 26.77 301 GLU A O 1
ATOM 2298 N N . LYS A 1 302 ? -28.072 -44.895 55.049 1.00 33.69 302 LYS A N 1
ATOM 2299 C CA . LYS A 1 302 ? -29.275 -45.454 54.390 1.00 33.69 302 LYS A CA 1
ATOM 2300 C C . LYS A 1 302 ? -30.505 -45.121 55.235 1.00 33.69 302 LYS A C 1
ATOM 2302 O O . LYS A 1 302 ? -30.450 -45.301 56.447 1.00 33.69 302 LYS A O 1
ATOM 2307 N N . PRO A 1 303 ? -31.645 -44.787 54.616 1.00 32.03 303 PRO A N 1
ATOM 2308 C CA . PRO A 1 303 ? -32.784 -45.731 54.572 1.00 32.03 303 PRO A CA 1
ATOM 2309 C C . PRO A 1 303 ? -33.562 -45.579 53.238 1.00 32.03 303 PRO A C 1
ATOM 2311 O O . PRO A 1 303 ? -33.180 -44.772 52.403 1.00 32.03 303 PRO A O 1
ATOM 2314 N N . ALA A 1 304 ? -34.666 -46.236 52.882 1.00 25.06 304 ALA A N 1
ATOM 2315 C CA . ALA A 1 304 ? -35.357 -47.494 53.168 1.00 25.06 304 ALA A CA 1
ATOM 2316 C C . ALA A 1 304 ? -36.299 -47.714 51.950 1.00 25.06 304 ALA A C 1
ATOM 2318 O O . ALA A 1 304 ? -36.550 -46.798 51.168 1.00 25.06 304 ALA A O 1
ATOM 2319 N N . GLN A 1 305 ? -36.756 -48.942 51.739 1.00 34.03 305 GLN A N 1
ATOM 2320 C CA . GLN A 1 305 ? -37.313 -49.442 50.480 1.00 34.03 305 GLN A CA 1
ATOM 2321 C C . GLN A 1 305 ? -38.852 -49.389 50.468 1.00 34.03 305 GLN A C 1
ATOM 2323 O O . GLN A 1 305 ? -39.467 -50.054 51.292 1.00 34.03 305 GLN A O 1
ATOM 2328 N N . GLU A 1 306 ? -39.471 -48.706 49.495 1.00 23.08 306 GLU A N 1
ATOM 2329 C CA . GLU A 1 306 ? -40.875 -48.935 49.106 1.00 23.08 306 GLU A CA 1
ATOM 2330 C C . GLU A 1 306 ? -41.068 -48.937 47.580 1.00 23.08 306 GLU A C 1
ATOM 2332 O O . GLU A 1 306 ? -40.416 -48.214 46.825 1.00 23.08 306 GLU A O 1
ATOM 2337 N N . ASN A 1 307 ? -41.931 -49.856 47.145 1.00 31.69 307 ASN A N 1
ATOM 2338 C CA . ASN A 1 307 ? -42.101 -50.357 45.783 1.00 31.69 307 ASN A CA 1
ATOM 2339 C C . ASN A 1 307 ? -43.011 -49.489 44.893 1.00 31.69 307 ASN A C 1
ATOM 2341 O O . ASN A 1 307 ? -43.899 -48.794 45.371 1.00 31.69 307 ASN A O 1
ATOM 2345 N N . ASN A 1 308 ? -42.875 -49.741 43.581 1.00 31.17 308 ASN A N 1
ATOM 2346 C CA . ASN A 1 308 ? -43.763 -49.410 42.451 1.00 31.17 308 ASN A CA 1
ATOM 2347 C C . ASN A 1 308 ? -43.538 -48.088 41.701 1.00 31.17 308 ASN A C 1
ATOM 2349 O O . ASN A 1 308 ? -44.361 -47.182 41.758 1.00 31.17 308 ASN A O 1
ATOM 2353 N N . TYR A 1 309 ? -42.543 -48.089 40.803 1.00 27.02 309 TYR A N 1
ATOM 2354 C CA . TYR A 1 309 ? -42.632 -47.358 39.532 1.00 27.02 309 TYR A CA 1
ATOM 2355 C C . TYR A 1 309 ? -42.140 -48.231 38.366 1.00 27.02 309 TYR A C 1
ATOM 2357 O O . TYR A 1 309 ? -41.160 -48.965 38.480 1.00 27.02 309 TYR A O 1
ATOM 2365 N N . ARG A 1 310 ? -42.861 -48.171 37.237 1.00 29.11 310 ARG A N 1
ATOM 2366 C CA . ARG A 1 310 ? -42.543 -48.862 35.974 1.00 29.11 310 ARG A CA 1
ATOM 2367 C C . ARG A 1 310 ? -41.101 -48.567 35.531 1.00 29.11 310 ARG A C 1
ATOM 2369 O O . ARG A 1 310 ? -40.715 -47.407 35.426 1.00 29.11 310 ARG A O 1
ATOM 2376 N N . LEU A 1 311 ? -40.350 -49.619 35.192 1.00 28.19 311 LEU A N 1
ATOM 2377 C CA . LEU A 1 311 ? -38.991 -49.551 34.639 1.00 28.19 311 LEU A CA 1
ATOM 2378 C C . LEU A 1 311 ? -38.934 -48.687 33.365 1.00 28.19 311 LEU A C 1
ATOM 2380 O O . LEU A 1 311 ? -39.455 -49.065 32.313 1.00 28.19 311 LEU A O 1
ATOM 2384 N N . LEU A 1 312 ? -38.264 -47.536 33.451 1.00 32.38 312 LEU A N 1
ATOM 2385 C CA . LEU A 1 312 ? -37.974 -46.667 32.310 1.00 32.38 312 LEU A CA 1
ATOM 2386 C C . LEU A 1 312 ? -36.771 -47.205 31.525 1.00 32.38 312 LEU A C 1
ATOM 2388 O O . LEU A 1 312 ? -35.655 -47.320 32.029 1.00 32.38 312 LEU A O 1
ATOM 2392 N N . ARG A 1 313 ? -37.016 -47.532 30.254 1.00 32.50 313 ARG A N 1
ATOM 2393 C CA . ARG A 1 313 ? -36.020 -48.015 29.291 1.00 32.50 313 ARG A CA 1
ATOM 2394 C C . ARG A 1 313 ? -34.949 -46.940 29.054 1.00 32.50 313 ARG A C 1
ATOM 2396 O O . ARG A 1 313 ? -35.240 -45.864 28.535 1.00 32.50 313 ARG A O 1
ATOM 2403 N N . ARG A 1 314 ? -33.702 -47.257 29.410 1.00 40.00 314 ARG A N 1
ATOM 2404 C CA . ARG A 1 314 ? -32.493 -46.439 29.218 1.00 40.00 314 ARG A CA 1
ATOM 2405 C C . ARG A 1 314 ? -32.277 -46.158 27.730 1.00 40.00 314 ARG A C 1
ATOM 2407 O O . ARG A 1 314 ? -31.820 -47.049 27.026 1.00 40.00 314 ARG A O 1
ATOM 2414 N N . ASN A 1 315 ? -32.621 -44.962 27.243 1.00 30.86 315 ASN A N 1
ATOM 2415 C CA . ASN A 1 315 ? -32.227 -44.560 25.885 1.00 30.86 315 ASN A CA 1
ATOM 2416 C C . ASN A 1 315 ? -32.141 -43.052 25.597 1.00 30.86 315 ASN A C 1
ATOM 2418 O O . ASN A 1 315 ? -32.031 -42.678 24.433 1.00 30.86 315 ASN A O 1
ATOM 2422 N N . ASN A 1 316 ? -32.140 -42.169 26.600 1.00 38.50 316 ASN A N 1
ATOM 2423 C CA . ASN A 1 316 ? -31.758 -40.777 26.352 1.00 38.50 316 ASN A CA 1
ATOM 2424 C C . ASN A 1 316 ? -31.197 -40.081 27.596 1.00 38.50 316 ASN A C 1
ATOM 2426 O O . ASN A 1 316 ? -31.633 -40.334 28.718 1.00 38.50 316 ASN A O 1
ATOM 2430 N N . SER A 1 317 ? -30.234 -39.182 27.379 1.00 48.41 317 SER A N 1
ATOM 2431 C CA . SER A 1 317 ? -29.539 -38.401 28.415 1.00 48.41 317 SER A CA 1
ATOM 2432 C C . SER A 1 317 ? -30.498 -37.609 29.309 1.00 48.41 317 SER A C 1
ATOM 2434 O O . SER A 1 317 ? -30.276 -37.510 30.513 1.00 48.41 317 SER A O 1
ATOM 2436 N N . TYR A 1 318 ? -31.610 -37.128 28.751 1.00 40.19 318 TYR A N 1
ATOM 2437 C CA . TYR A 1 318 ? -32.651 -36.399 29.479 1.00 40.19 318 TYR A CA 1
ATOM 2438 C C . TYR A 1 318 ? -33.290 -37.208 30.615 1.00 40.19 318 TYR A C 1
ATOM 2440 O O . TYR A 1 318 ? -33.540 -36.657 31.680 1.00 40.19 318 TYR A O 1
ATOM 2448 N N . THR A 1 319 ? -33.486 -38.519 30.443 1.00 42.66 319 THR A N 1
ATOM 2449 C CA . THR A 1 319 ? -34.115 -39.381 31.460 1.00 42.66 319 THR A CA 1
ATOM 2450 C C . THR A 1 319 ? -33.232 -39.540 32.701 1.00 42.66 319 THR A C 1
ATOM 2452 O O . THR A 1 319 ? -33.738 -39.649 33.813 1.00 42.66 319 THR A O 1
ATOM 2455 N N . CYS A 1 320 ? -31.907 -39.500 32.524 1.00 46.38 320 CYS A N 1
ATOM 2456 C CA . CYS A 1 320 ? -30.943 -39.581 33.621 1.00 46.38 320 CYS A CA 1
ATOM 2457 C C . CYS A 1 320 ? -30.853 -38.258 34.400 1.00 46.38 320 CYS A C 1
ATOM 2459 O O . CYS A 1 320 ? -30.740 -38.278 35.623 1.00 46.38 320 CYS A O 1
ATOM 2461 N N . TYR A 1 321 ? -30.975 -37.120 33.704 1.00 45.41 321 TYR A N 1
ATOM 2462 C CA . TYR A 1 321 ? -31.073 -35.798 34.331 1.00 45.41 321 TYR A CA 1
ATOM 2463 C C . TYR A 1 321 ? -32.328 -35.672 35.194 1.00 45.41 321 TYR A C 1
ATOM 2465 O O . TYR A 1 321 ? -32.239 -35.232 36.335 1.00 45.41 321 TYR A O 1
ATOM 2473 N N . THR A 1 322 ? -33.488 -36.099 34.688 1.00 42.56 322 THR A N 1
ATOM 2474 C CA . THR A 1 322 ? -34.740 -36.048 35.456 1.00 42.56 322 THR A CA 1
ATOM 2475 C C . THR A 1 322 ? -34.703 -36.989 36.662 1.00 42.56 322 THR A C 1
ATOM 2477 O O . THR A 1 322 ? -35.112 -36.593 37.746 1.00 42.56 322 THR A O 1
ATOM 2480 N N . ALA A 1 323 ? -34.149 -38.198 36.516 1.00 46.34 323 ALA A N 1
ATOM 2481 C CA . ALA A 1 323 ? -34.020 -39.146 37.626 1.00 46.34 323 ALA A CA 1
ATOM 2482 C C . ALA A 1 323 ? -33.078 -38.644 38.738 1.00 46.34 323 ALA A C 1
ATOM 2484 O O . ALA A 1 323 ? -33.377 -38.832 39.915 1.00 46.34 323 ALA A O 1
ATOM 2485 N N . ALA A 1 324 ? -31.984 -37.962 38.372 1.00 46.03 324 ALA A N 1
ATOM 2486 C CA . ALA A 1 324 ? -31.050 -37.360 39.323 1.00 46.03 324 ALA A CA 1
ATOM 2487 C C . ALA A 1 324 ? -31.647 -36.137 40.044 1.00 46.03 324 ALA A C 1
ATOM 2489 O O . ALA A 1 324 ? -31.478 -36.002 41.250 1.00 46.03 324 ALA A O 1
ATOM 2490 N N . ILE A 1 325 ? -32.391 -35.282 39.331 1.00 42.22 325 ILE A N 1
ATOM 2491 C CA . ILE A 1 325 ? -33.084 -34.121 39.920 1.00 42.22 325 ILE A CA 1
ATOM 2492 C C . ILE A 1 325 ? -34.208 -34.567 40.872 1.00 42.22 325 ILE A C 1
ATOM 2494 O O . ILE A 1 325 ? -34.434 -33.929 41.894 1.00 42.22 325 ILE A O 1
ATOM 2498 N N . CYS A 1 326 ? -34.893 -35.673 40.569 1.00 39.53 326 CYS A N 1
ATOM 2499 C CA . CYS A 1 326 ? -35.973 -36.216 41.398 1.00 39.53 326 CYS A CA 1
ATOM 2500 C C . CYS A 1 326 ? -35.501 -37.172 42.513 1.00 39.53 326 CYS A C 1
ATOM 2502 O O . CYS A 1 326 ? -36.344 -37.778 43.169 1.00 39.53 326 CYS A O 1
ATOM 2504 N N . GLY A 1 327 ? -34.189 -37.341 42.725 1.00 35.91 327 GLY A N 1
ATOM 2505 C CA . GLY A 1 327 ? -33.647 -38.165 43.816 1.00 35.91 327 GLY A CA 1
ATOM 2506 C C . GLY A 1 327 ? -33.904 -39.674 43.692 1.00 35.91 327 GLY A C 1
ATOM 2507 O O . GLY A 1 327 ? -33.880 -40.382 44.695 1.00 35.91 327 GLY A O 1
ATOM 2508 N N . MET A 1 328 ? -34.160 -40.194 42.486 1.00 34.81 328 MET A N 1
ATOM 2509 C CA . MET A 1 328 ? -34.418 -41.625 42.289 1.00 34.81 328 MET A CA 1
ATOM 2510 C C . MET A 1 328 ? -33.112 -42.446 42.300 1.00 34.81 328 MET A C 1
ATOM 2512 O O . MET A 1 328 ? -32.146 -42.063 41.633 1.00 34.81 328 MET A O 1
ATOM 2516 N N . PRO A 1 329 ? -33.056 -43.602 42.993 1.00 35.16 329 PRO A N 1
ATOM 2517 C CA . PRO A 1 329 ? -31.851 -44.425 43.053 1.00 35.16 329 PRO A CA 1
ATOM 2518 C C . PRO A 1 329 ? -31.572 -45.116 41.708 1.00 35.16 329 PRO A C 1
ATOM 2520 O O . PRO A 1 329 ? -32.408 -45.847 41.178 1.00 35.16 329 PRO A O 1
ATOM 2523 N N . VAL A 1 330 ? -30.367 -44.916 41.163 1.00 39.25 330 VAL A N 1
ATOM 2524 C CA . VAL A 1 330 ? -29.899 -45.546 39.917 1.00 39.25 330 VAL A CA 1
ATOM 2525 C C . VAL A 1 330 ? -28.784 -46.537 40.259 1.00 39.25 330 VAL A C 1
ATOM 2527 O O . VAL A 1 330 ? -27.687 -46.132 40.635 1.00 39.25 330 VAL A O 1
ATOM 2530 N N . HIS A 1 331 ? -29.056 -47.840 40.157 1.00 30.36 331 HIS A N 1
ATOM 2531 C CA . HIS A 1 331 ? -28.069 -48.882 40.461 1.00 30.36 331 HIS A CA 1
ATOM 2532 C C . HIS A 1 331 ? -27.188 -49.188 39.240 1.00 30.36 331 HIS A C 1
ATOM 2534 O O . HIS A 1 331 ? -27.693 -49.476 38.154 1.00 30.36 331 HIS A O 1
ATOM 2540 N N . SER A 1 332 ? -25.868 -49.196 39.422 1.00 32.03 332 SER A N 1
ATOM 2541 C CA . SER A 1 332 ? -24.911 -49.790 38.488 1.00 32.03 332 SER A CA 1
ATOM 2542 C C . SER A 1 332 ? -24.697 -51.254 38.870 1.00 32.03 332 SER A C 1
ATOM 2544 O O . SER A 1 332 ? -24.262 -51.558 39.976 1.00 32.03 332 SER A O 1
ATOM 2546 N N . THR A 1 333 ? -25.009 -52.194 37.982 1.00 26.67 333 THR A N 1
ATOM 2547 C CA . THR A 1 333 ? -24.502 -53.565 38.119 1.00 26.67 333 THR A CA 1
ATOM 2548 C C . THR A 1 333 ? -24.118 -54.122 36.758 1.00 26.67 333 THR A C 1
ATOM 2550 O O . THR A 1 333 ? -24.954 -54.290 35.877 1.00 26.67 333 THR A O 1
ATOM 2553 N N . PHE A 1 334 ? -22.833 -54.436 36.614 1.00 26.84 334 PHE A N 1
ATOM 2554 C CA . PHE A 1 334 ? -22.388 -55.638 35.922 1.00 26.84 334 PHE A CA 1
ATOM 2555 C C . PHE A 1 334 ? -21.221 -56.203 36.742 1.00 26.84 334 PHE A C 1
ATOM 2557 O O . PHE A 1 334 ? -20.217 -55.524 36.947 1.00 26.84 334 PHE A O 1
ATOM 2564 N N . LYS A 1 335 ? -21.418 -57.397 37.313 1.00 27.05 335 LYS A N 1
ATOM 2565 C CA . LYS A 1 335 ? -20.406 -58.144 38.070 1.00 27.05 335 LYS A CA 1
ATOM 2566 C C . LYS A 1 335 ? -19.431 -58.781 37.080 1.00 27.05 335 LYS A C 1
ATOM 2568 O O . LYS A 1 335 ? -19.869 -59.429 36.135 1.00 27.05 335 LYS A O 1
ATOM 2573 N N . ALA A 1 336 ? -18.139 -58.624 37.341 1.00 33.47 336 ALA A N 1
ATOM 2574 C CA . ALA A 1 336 ? -17.088 -59.441 36.756 1.00 33.47 336 ALA A CA 1
ATOM 2575 C C . ALA A 1 336 ? -17.069 -60.810 37.455 1.00 33.47 336 ALA A C 1
ATOM 2577 O O . ALA A 1 336 ? -16.911 -60.868 38.674 1.00 33.47 336 ALA A O 1
ATOM 2578 N N . ALA A 1 337 ? -17.245 -61.885 36.692 1.00 28.59 337 ALA A N 1
ATOM 2579 C CA . ALA A 1 337 ? -16.854 -63.241 37.057 1.00 28.59 337 ALA A CA 1
ATOM 2580 C C . ALA A 1 337 ? -16.703 -64.078 35.775 1.00 28.59 337 ALA A C 1
ATOM 2582 O O . ALA A 1 337 ? -17.497 -63.930 34.850 1.00 28.59 337 ALA A O 1
ATOM 2583 N N . ASP A 1 338 ? -15.685 -64.937 35.796 1.00 26.39 338 ASP A N 1
ATOM 2584 C CA . ASP A 1 338 ? -15.396 -66.075 34.913 1.00 26.39 338 ASP A CA 1
ATOM 2585 C C . ASP A 1 338 ? -14.539 -65.831 33.654 1.00 26.39 338 ASP A C 1
ATOM 2587 O O . ASP A 1 338 ? -15.005 -65.672 32.528 1.00 26.39 338 ASP A O 1
ATOM 2591 N N . LEU A 1 339 ? -13.219 -65.918 33.877 1.00 31.59 339 LEU A N 1
ATOM 2592 C CA . LEU A 1 339 ? -12.262 -66.499 32.931 1.00 31.59 339 LEU A CA 1
ATOM 2593 C C . LEU A 1 339 ? -12.494 -68.021 32.861 1.00 31.59 339 LEU A C 1
ATOM 2595 O O . LEU A 1 339 ? -12.385 -68.687 33.887 1.00 31.59 339 LEU A O 1
ATOM 2599 N N . SER A 1 340 ? -12.698 -68.590 31.669 1.00 25.28 340 SER A N 1
ATOM 2600 C CA . SER A 1 340 ? -12.050 -69.850 31.250 1.00 25.28 340 SER A CA 1
ATOM 2601 C C . SER A 1 340 ? -12.370 -70.240 29.797 1.00 25.28 340 SER A C 1
ATOM 2603 O O . SER A 1 340 ? -13.488 -70.087 29.317 1.00 25.28 340 SER A O 1
ATOM 2605 N N . SER A 1 341 ? -11.350 -70.813 29.147 1.00 24.23 341 SER A N 1
ATOM 2606 C CA . SER A 1 341 ? -11.341 -71.604 27.901 1.00 24.23 341 SER A CA 1
ATOM 2607 C C . SER A 1 341 ? -11.561 -70.901 26.548 1.00 24.23 341 SER A C 1
ATOM 2609 O O . SER A 1 341 ? -12.676 -70.602 26.139 1.00 24.23 341 SER A O 1
ATOM 2611 N N . ALA A 1 342 ? -10.459 -70.757 25.800 1.00 31.56 342 ALA A N 1
ATOM 2612 C CA . ALA A 1 342 ? -10.454 -70.950 24.344 1.00 31.56 342 ALA A CA 1
ATOM 2613 C C . ALA A 1 342 ? -10.623 -72.461 24.043 1.00 31.56 342 ALA A C 1
ATOM 2615 O O . ALA A 1 342 ? -10.285 -73.261 24.925 1.00 31.56 342 ALA A O 1
ATOM 2616 N N . PRO A 1 343 ? -11.129 -72.875 22.858 1.00 35.25 343 PRO A N 1
ATOM 2617 C CA . PRO A 1 343 ? -10.218 -73.069 21.716 1.00 35.25 343 PRO A CA 1
ATOM 2618 C C . PRO A 1 343 ? -10.810 -72.894 20.285 1.00 35.25 343 PRO A C 1
ATOM 2620 O O . PRO A 1 343 ? -12.013 -72.977 20.064 1.00 35.25 343 PRO A O 1
ATOM 2623 N N . GLU A 1 344 ? -9.869 -72.673 19.356 1.00 25.64 344 GLU A N 1
ATOM 2624 C CA . GLU A 1 344 ? -9.678 -73.250 18.002 1.00 25.64 344 GLU A CA 1
ATOM 2625 C C . GLU A 1 344 ? -10.651 -73.071 16.802 1.00 25.64 344 GLU A C 1
ATOM 2627 O O . GLU A 1 344 ? -11.856 -73.288 16.860 1.00 25.64 344 GLU A O 1
ATOM 2632 N N . ASP A 1 345 ? -9.978 -72.776 15.674 1.00 25.02 345 ASP A N 1
ATOM 2633 C CA . ASP A 1 345 ? -10.180 -73.180 14.270 1.00 25.02 345 ASP A CA 1
ATOM 2634 C C . ASP A 1 345 ? -11.315 -72.625 13.386 1.00 25.02 345 ASP A C 1
ATOM 2636 O O . ASP A 1 345 ? -12.448 -73.097 13.390 1.00 25.02 345 ASP A O 1
ATOM 2640 N N . SER A 1 346 ? -10.939 -71.785 12.407 1.00 29.81 346 SER A N 1
ATOM 2641 C CA . SER A 1 346 ? -10.782 -72.242 11.006 1.00 29.81 346 SER A CA 1
ATOM 2642 C C . SER A 1 346 ? -10.409 -71.108 10.042 1.00 29.81 346 SER A C 1
ATOM 2644 O O . SER A 1 346 ? -11.102 -70.099 9.915 1.00 29.81 346 SER A O 1
ATOM 2646 N N . GLU A 1 347 ? -9.322 -71.334 9.306 1.00 29.14 347 GLU A N 1
ATOM 2647 C CA . GLU A 1 347 ? -8.916 -70.620 8.094 1.00 29.14 347 GLU A CA 1
ATOM 2648 C C . GLU A 1 347 ? -9.940 -70.799 6.955 1.00 29.14 347 GLU A C 1
ATOM 2650 O O . GLU A 1 347 ? -10.454 -71.903 6.773 1.00 29.14 347 GLU A O 1
ATOM 2655 N N . LYS A 1 348 ? -10.148 -69.767 6.113 1.00 26.00 348 LYS A N 1
ATOM 2656 C CA . LYS A 1 348 ? -9.888 -69.816 4.650 1.00 26.00 348 LYS A CA 1
ATOM 2657 C C . LYS A 1 348 ? -10.446 -68.621 3.846 1.00 26.00 348 LYS A C 1
ATOM 2659 O O . LYS A 1 348 ? -11.607 -68.258 3.959 1.00 26.00 348 LYS A O 1
ATOM 2664 N N . LEU A 1 349 ? -9.583 -68.178 2.921 1.00 27.50 349 LEU A N 1
ATOM 2665 C CA . LEU A 1 349 ? -9.808 -67.572 1.594 1.00 27.50 349 LEU A CA 1
ATOM 2666 C C . LEU A 1 349 ? -10.316 -66.118 1.441 1.00 27.50 349 LEU A C 1
ATOM 2668 O O . LEU A 1 349 ? -11.502 -65.826 1.466 1.00 27.50 349 LEU A O 1
ATOM 2672 N N . VAL A 1 350 ? -9.342 -65.242 1.154 1.00 26.69 350 VAL A N 1
ATOM 2673 C CA . VAL A 1 350 ? -9.141 -64.485 -0.107 1.00 26.69 350 VAL A CA 1
ATOM 2674 C C . VAL A 1 350 ? -10.386 -64.030 -0.887 1.00 26.69 350 VAL A C 1
ATOM 2676 O O . VAL A 1 350 ? -11.088 -64.846 -1.473 1.00 26.69 350 VAL A O 1
ATOM 2679 N N . GLY A 1 351 ? -10.464 -62.710 -1.094 1.00 26.30 351 GLY A N 1
ATOM 2680 C CA . GLY A 1 351 ? -10.695 -62.160 -2.435 1.00 26.30 351 GLY A CA 1
ATOM 2681 C C . GLY A 1 351 ? -11.986 -61.373 -2.650 1.00 26.30 351 GLY A C 1
ATOM 2682 O O . GLY A 1 351 ? -13.030 -61.941 -2.938 1.00 26.30 351 GLY A O 1
ATOM 2683 N N . ASP A 1 352 ? -11.806 -60.053 -2.643 1.00 26.16 352 ASP A N 1
ATOM 2684 C CA . ASP A 1 352 ? -12.522 -59.033 -3.413 1.00 26.16 352 ASP A CA 1
ATOM 2685 C C . ASP A 1 352 ? -13.773 -58.336 -2.849 1.00 26.16 352 ASP A C 1
ATOM 2687 O O . ASP A 1 352 ? -14.824 -58.903 -2.561 1.00 26.16 352 ASP A O 1
ATOM 2691 N N . THR A 1 353 ? -13.660 -56.999 -2.895 1.00 26.03 353 THR A N 1
ATOM 2692 C CA . THR A 1 353 ? -14.695 -55.952 -2.804 1.00 26.03 353 THR A CA 1
ATOM 2693 C C . THR A 1 353 ? -15.136 -55.506 -1.402 1.00 26.03 353 THR A C 1
ATOM 2695 O O . THR A 1 353 ? -16.188 -55.886 -0.898 1.00 26.03 353 THR A O 1
ATOM 2698 N N . VAL A 1 354 ? -14.397 -54.557 -0.805 1.00 23.91 354 VAL A N 1
ATOM 2699 C CA . VAL A 1 354 ? -14.928 -53.715 0.285 1.00 23.91 354 VAL A CA 1
ATOM 2700 C C . VAL A 1 354 ? -15.415 -52.389 -0.289 1.00 23.91 354 VAL A C 1
ATOM 2702 O O . VAL A 1 354 ? -14.658 -51.451 -0.527 1.00 23.91 354 VAL A O 1
ATOM 2705 N N . SER A 1 355 ? -16.730 -52.308 -0.473 1.00 23.33 355 SER A N 1
ATOM 2706 C CA . SER A 1 355 ? -17.462 -51.049 -0.505 1.00 23.33 355 SER A CA 1
ATOM 2707 C C . SER A 1 355 ? -17.216 -50.280 0.800 1.00 23.33 355 SER A C 1
ATOM 2709 O O . SER A 1 355 ? -17.516 -50.796 1.881 1.00 23.33 355 SER A O 1
ATOM 2711 N N . TYR A 1 356 ? -16.748 -49.032 0.731 1.00 25.28 356 TYR A N 1
ATOM 2712 C CA . TYR A 1 356 ? -16.810 -48.122 1.877 1.00 25.28 356 TYR A CA 1
ATOM 2713 C C . TYR A 1 356 ? -18.275 -47.738 2.140 1.00 25.28 356 TYR A C 1
ATOM 2715 O O . TYR A 1 356 ? -18.766 -46.694 1.713 1.00 25.28 356 TYR A O 1
ATOM 2723 N N . SER A 1 357 ? -18.991 -48.579 2.887 1.00 24.31 357 SER A N 1
ATOM 2724 C CA . SER A 1 357 ? -20.170 -48.134 3.621 1.00 24.31 357 SER A CA 1
ATOM 2725 C C . SER A 1 357 ? -19.682 -47.214 4.737 1.00 24.31 357 SER A C 1
ATOM 2727 O O . SER A 1 357 ? -19.140 -47.664 5.747 1.00 24.31 357 SER A O 1
ATOM 2729 N N . LYS A 1 358 ? -19.863 -45.905 4.545 1.00 25.94 358 LYS A N 1
ATOM 2730 C CA . LYS A 1 358 ? -19.591 -44.845 5.523 1.00 25.94 358 LYS A CA 1
ATOM 2731 C C . LYS A 1 358 ? -20.549 -44.984 6.715 1.00 25.94 358 LYS A C 1
ATOM 2733 O O . LYS A 1 358 ? -21.509 -44.230 6.862 1.00 25.94 358 LYS A O 1
ATOM 2738 N N . LYS A 1 359 ? -20.306 -45.975 7.573 1.00 24.23 359 LYS A N 1
ATOM 2739 C CA . LYS A 1 359 ? -20.995 -46.141 8.853 1.00 24.23 359 LYS A CA 1
ATOM 2740 C C . LYS A 1 359 ? -20.440 -45.064 9.787 1.00 24.23 359 LYS A C 1
ATOM 2742 O O . LYS A 1 359 ? -19.291 -45.136 10.207 1.00 24.23 359 LYS A O 1
ATOM 2747 N N . ARG A 1 360 ? -21.234 -44.020 10.055 1.00 25.42 360 ARG A N 1
ATOM 2748 C CA . ARG A 1 360 ? -20.957 -43.035 11.115 1.00 25.42 360 ARG A CA 1
ATOM 2749 C C . ARG A 1 360 ? -20.705 -43.799 12.419 1.00 25.42 360 ARG A C 1
ATOM 2751 O O . ARG A 1 360 ? -21.661 -44.304 13.006 1.00 25.42 360 ARG A O 1
ATOM 2758 N N . LEU A 1 361 ? -19.452 -43.873 12.871 1.00 26.98 361 LEU A N 1
ATOM 2759 C CA . LEU A 1 361 ? -19.161 -44.221 14.258 1.00 26.98 361 LEU A CA 1
ATOM 2760 C C . LEU A 1 361 ? -19.694 -43.077 15.123 1.00 26.98 361 LEU A C 1
ATOM 2762 O O . LEU A 1 361 ? -19.239 -41.936 15.031 1.00 26.98 361 LEU A O 1
ATOM 2766 N N . ARG A 1 362 ? -20.724 -43.375 15.912 1.00 33.56 362 ARG A N 1
ATOM 2767 C CA . ARG A 1 362 ? -21.215 -42.486 16.958 1.00 33.56 362 ARG A CA 1
ATOM 2768 C C . ARG A 1 362 ? -20.233 -42.645 18.113 1.00 33.56 362 ARG A C 1
ATOM 2770 O O . ARG A 1 362 ? -20.157 -43.726 18.681 1.00 33.56 362 ARG A O 1
ATOM 2777 N N . TYR A 1 363 ? -19.447 -41.612 18.390 1.00 34.66 363 TYR A N 1
ATOM 2778 C CA . TYR A 1 363 ? -18.592 -41.604 19.570 1.00 34.66 363 TYR A CA 1
ATOM 2779 C C . TYR A 1 363 ? -19.484 -41.639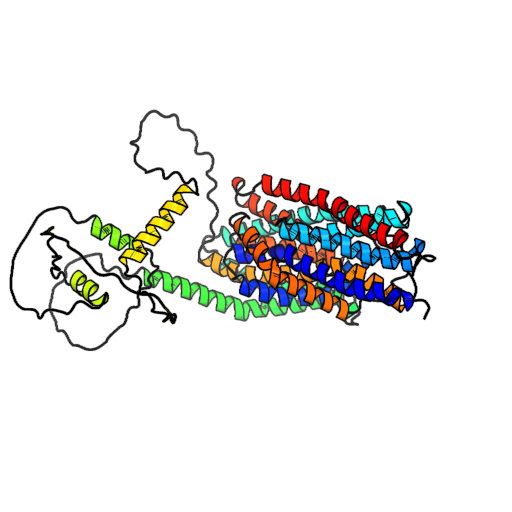 20.811 1.00 34.66 363 TYR A C 1
ATOM 2781 O O . TYR A 1 363 ? -20.306 -40.739 21.008 1.00 34.66 363 TYR A O 1
ATOM 2789 N N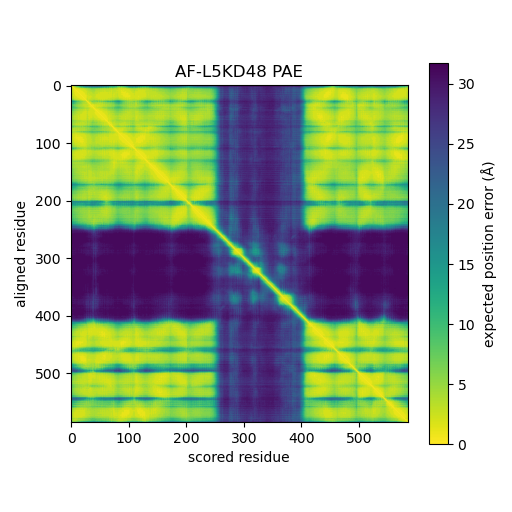 . ASP A 1 364 ? -19.336 -42.678 21.627 1.00 34.59 364 ASP A N 1
ATOM 2790 C CA . ASP A 1 364 ? -19.913 -42.685 22.962 1.00 34.59 364 ASP A CA 1
ATOM 2791 C C . ASP A 1 364 ? -19.187 -41.641 23.815 1.00 34.59 364 ASP A C 1
ATOM 2793 O O . ASP A 1 364 ? -17.973 -41.449 23.713 1.00 34.59 364 ASP A O 1
ATOM 2797 N N . SER A 1 365 ? -19.949 -40.940 24.655 1.00 37.72 365 SER A N 1
ATOM 2798 C CA . SER A 1 365 ? -19.511 -39.766 25.423 1.00 37.72 365 SER A CA 1
ATOM 2799 C C . SER A 1 365 ? -18.241 -40.002 26.245 1.00 37.72 365 SER A C 1
ATOM 2801 O O . SER A 1 365 ? -17.491 -39.067 26.498 1.00 37.72 365 SER A O 1
ATOM 2803 N N . TYR A 1 366 ? -17.991 -41.253 26.634 1.00 36.81 366 TYR A N 1
ATOM 2804 C CA . TYR A 1 366 ? -16.803 -41.663 27.376 1.00 36.81 366 TYR A CA 1
ATOM 2805 C C . TYR A 1 366 ? -15.534 -41.635 26.511 1.00 36.81 366 TYR A C 1
ATOM 2807 O O . TYR A 1 366 ? -14.519 -41.090 26.923 1.00 36.81 366 TYR A O 1
ATOM 2815 N N . SER A 1 367 ? -15.610 -42.119 25.269 1.00 38.41 367 SER A N 1
ATOM 2816 C CA . SER A 1 367 ? -14.475 -42.112 24.337 1.00 38.41 367 SER A CA 1
ATOM 2817 C C . SER A 1 367 ? -14.127 -40.693 23.870 1.00 38.41 367 SER A C 1
ATOM 2819 O O . SER A 1 367 ? -12.957 -40.369 23.701 1.00 38.41 367 SER A O 1
ATOM 2821 N N . SER A 1 368 ? -15.128 -39.811 23.754 1.00 40.50 368 SER A N 1
ATOM 2822 C CA . SER A 1 368 ? -14.895 -38.384 23.489 1.00 40.50 368 SER A CA 1
ATOM 2823 C C . SER A 1 368 ? -14.261 -37.652 24.676 1.00 40.50 368 SER A C 1
ATOM 2825 O O . SER A 1 368 ? -13.531 -36.693 24.455 1.00 40.50 368 SER A O 1
ATOM 2827 N N . TYR A 1 369 ? -14.547 -38.074 25.913 1.00 41.06 369 TYR A N 1
ATOM 2828 C CA . TYR A 1 369 ? -13.932 -37.510 27.115 1.00 41.06 369 TYR A CA 1
ATOM 2829 C C . TYR A 1 369 ? -12.474 -37.953 27.243 1.00 41.06 369 TYR A C 1
ATOM 2831 O O . TYR A 1 369 ? -11.605 -37.105 27.388 1.00 41.06 369 TYR A O 1
ATOM 2839 N N . CYS A 1 370 ? -12.191 -39.251 27.102 1.00 38.62 370 CYS A N 1
ATOM 2840 C CA . CYS A 1 370 ? -10.825 -39.768 27.179 1.00 38.62 370 CYS A CA 1
ATOM 2841 C C . CYS A 1 370 ? -9.911 -39.162 26.104 1.00 38.62 370 CYS A C 1
ATOM 2843 O O . CYS A 1 370 ? -8.780 -38.818 26.418 1.00 38.62 370 CYS A O 1
ATOM 2845 N N . ASN A 1 371 ? -10.406 -38.952 24.878 1.00 44.00 371 ASN A N 1
ATOM 2846 C CA . ASN A 1 371 ? -9.622 -38.278 23.838 1.00 44.00 371 ASN A CA 1
ATOM 2847 C C . ASN A 1 371 ? -9.398 -36.789 24.132 1.00 44.00 371 ASN A C 1
ATOM 2849 O O . ASN A 1 371 ? -8.306 -36.303 23.890 1.00 44.00 371 ASN A O 1
ATOM 2853 N N . ALA A 1 372 ? -10.389 -36.076 24.677 1.00 43.59 372 ALA A N 1
ATOM 2854 C CA . ALA A 1 372 ? -10.236 -34.658 25.013 1.00 43.59 372 ALA A CA 1
ATOM 2855 C C . ALA A 1 372 ? -9.313 -34.430 26.223 1.00 43.59 372 ALA A C 1
ATOM 2857 O O . ALA A 1 372 ? -8.629 -33.416 26.291 1.00 43.59 372 ALA A O 1
ATOM 2858 N N . VAL A 1 373 ? -9.301 -35.363 27.181 1.00 40.03 373 VAL A N 1
ATOM 2859 C CA . VAL A 1 373 ? -8.371 -35.342 28.320 1.00 40.03 373 VAL A CA 1
ATOM 2860 C C . VAL A 1 373 ? -6.959 -35.703 27.858 1.00 40.03 373 VAL A C 1
ATOM 2862 O O . VAL A 1 373 ? -6.024 -35.001 28.216 1.00 40.03 373 VAL A O 1
ATOM 2865 N N . ALA A 1 374 ? -6.817 -36.705 26.985 1.00 36.97 374 ALA A N 1
ATOM 2866 C CA . ALA A 1 374 ? -5.527 -37.064 26.403 1.00 36.97 374 ALA A CA 1
ATOM 2867 C C . ALA A 1 374 ? -4.958 -35.955 25.495 1.00 36.97 374 ALA A C 1
ATOM 2869 O O . ALA A 1 374 ? -3.768 -35.677 25.561 1.00 36.97 374 ALA A O 1
ATOM 2870 N N . GLU A 1 375 ? -5.787 -35.278 24.689 1.00 38.34 375 GLU A N 1
ATOM 2871 C CA . GLU A 1 375 ? -5.367 -34.099 23.909 1.00 38.34 375 GLU A CA 1
ATOM 2872 C C . GLU A 1 375 ? -4.926 -32.945 24.823 1.00 38.34 375 GLU A C 1
ATOM 2874 O O . GLU A 1 375 ? -3.934 -32.288 24.527 1.00 38.34 375 GLU A O 1
ATOM 2879 N N . ALA A 1 376 ? -5.602 -32.739 25.959 1.00 38.75 376 ALA A N 1
ATOM 2880 C CA . ALA A 1 376 ? -5.236 -31.705 26.926 1.00 38.75 376 ALA A CA 1
ATOM 2881 C C . ALA A 1 376 ? -3.948 -32.028 27.709 1.00 38.75 376 ALA A C 1
ATOM 2883 O O . ALA A 1 376 ? -3.205 -31.111 28.050 1.00 38.75 376 ALA A O 1
ATOM 2884 N N . GLU A 1 377 ? -3.663 -33.305 27.987 1.00 34.03 377 GLU A N 1
ATOM 2885 C CA . GLU A 1 377 ? -2.398 -33.739 28.601 1.00 34.03 377 GLU A CA 1
ATOM 2886 C C . GLU A 1 377 ? -1.221 -33.647 27.617 1.00 34.03 377 GLU A C 1
ATOM 2888 O O . GLU A 1 377 ? -0.138 -33.222 28.011 1.00 34.03 377 GLU A O 1
ATOM 2893 N N . ILE A 1 378 ? -1.443 -33.929 26.327 1.00 33.19 378 ILE A N 1
ATOM 2894 C CA . ILE A 1 378 ? -0.426 -33.754 25.274 1.00 33.19 378 ILE A CA 1
ATOM 2895 C C . ILE A 1 378 ? -0.140 -32.260 25.022 1.00 33.19 378 ILE A C 1
ATOM 2897 O O . ILE A 1 378 ? 1.019 -31.874 24.881 1.00 33.19 378 ILE A O 1
ATOM 2901 N N . GLU A 1 379 ? -1.161 -31.391 25.037 1.00 37.28 379 GLU A N 1
ATOM 2902 C CA . GLU A 1 379 ? -0.971 -29.931 24.943 1.00 37.28 379 GLU A CA 1
ATOM 2903 C C . GLU A 1 379 ? -0.254 -29.338 26.174 1.00 37.28 379 GLU A C 1
ATOM 2905 O O . GLU A 1 379 ? 0.430 -28.319 26.054 1.00 37.28 379 GLU A O 1
ATOM 2910 N N . ALA A 1 3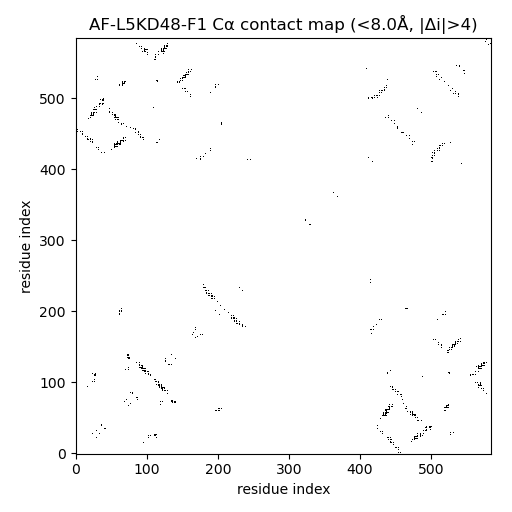80 ? -0.372 -29.972 27.347 1.00 40.06 380 ALA A N 1
ATOM 2911 C CA . ALA A 1 380 ? 0.298 -29.541 28.575 1.00 40.06 380 ALA A CA 1
ATOM 2912 C C . ALA A 1 380 ? 1.779 -29.964 28.651 1.00 40.06 380 ALA A C 1
ATOM 2914 O O . ALA A 1 380 ? 2.567 -29.264 29.286 1.00 40.06 380 ALA A O 1
ATOM 2915 N N . GLU A 1 381 ? 2.185 -31.060 27.997 1.00 33.38 381 GLU A N 1
ATOM 2916 C CA . GLU A 1 381 ? 3.602 -31.459 27.918 1.00 33.38 381 GLU A CA 1
ATOM 2917 C C . GLU A 1 381 ? 4.401 -30.663 26.865 1.00 33.38 381 GLU A C 1
ATOM 2919 O O . GLU A 1 381 ? 5.594 -30.429 27.063 1.00 33.38 381 GLU A O 1
ATOM 2924 N N . GLU A 1 382 ? 3.776 -30.182 25.780 1.00 34.69 382 GLU A N 1
ATOM 2925 C CA . GLU A 1 382 ? 4.460 -29.366 24.752 1.00 34.69 382 GLU A CA 1
ATOM 2926 C C . GLU A 1 382 ? 4.506 -27.858 25.069 1.00 34.69 382 GLU A C 1
ATOM 2928 O O . GLU A 1 382 ? 5.331 -27.124 24.515 1.00 34.69 382 GLU A O 1
ATOM 2933 N N . GLY A 1 383 ? 3.664 -27.376 25.985 1.00 32.38 383 GLY A N 1
ATOM 2934 C CA . GLY A 1 383 ? 3.651 -25.989 26.443 1.00 32.38 383 GLY A CA 1
ATOM 2935 C C . GLY A 1 383 ? 4.008 -25.903 27.919 1.00 32.38 383 GLY A C 1
ATOM 2936 O O . GLY A 1 383 ? 3.145 -26.122 28.756 1.00 32.38 383 GLY A O 1
ATOM 2937 N N . GLY A 1 384 ? 5.256 -25.545 28.240 1.00 30.34 384 GLY A N 1
ATOM 2938 C CA . GLY A 1 384 ? 5.763 -25.416 29.613 1.00 30.34 384 GLY A CA 1
ATOM 2939 C C . GLY A 1 384 ? 4.976 -24.429 30.487 1.00 30.34 384 GLY A C 1
ATOM 2940 O O . GLY A 1 384 ? 5.397 -23.291 30.688 1.00 30.34 384 GLY A O 1
ATOM 2941 N N . VAL A 1 385 ? 3.847 -24.879 31.032 1.00 29.34 385 VAL A N 1
ATOM 2942 C CA . VAL A 1 385 ? 3.013 -24.163 31.995 1.00 29.34 385 VAL A CA 1
ATOM 2943 C C . VAL A 1 385 ? 3.103 -24.912 33.317 1.00 29.34 385 VAL A C 1
ATOM 2945 O O . VAL A 1 385 ? 2.407 -25.892 33.565 1.00 29.34 385 VAL A O 1
ATOM 2948 N N . GLU A 1 386 ? 4.002 -24.443 34.176 1.00 24.22 386 GLU A N 1
ATOM 2949 C CA . GLU A 1 386 ? 4.153 -24.946 35.537 1.00 24.22 386 GLU A CA 1
ATOM 2950 C C . GLU A 1 386 ? 2.908 -24.555 36.359 1.00 24.22 386 GLU A C 1
ATOM 2952 O O . GLU A 1 386 ? 2.686 -23.388 36.693 1.00 24.22 386 GLU A O 1
ATOM 2957 N N . MET A 1 387 ? 2.047 -25.531 36.655 1.00 26.83 387 MET A N 1
ATOM 2958 C CA . MET A 1 387 ? 0.844 -25.336 37.462 1.00 26.83 387 MET A CA 1
ATOM 2959 C C . MET A 1 387 ? 1.235 -25.295 38.948 1.00 26.83 387 MET A C 1
ATOM 2961 O O . MET A 1 387 ? 1.298 -26.325 39.616 1.00 26.83 387 MET A O 1
ATOM 2965 N N . LYS A 1 388 ? 1.521 -24.103 39.489 1.00 25.23 388 LYS A N 1
ATOM 2966 C CA . LYS A 1 388 ? 1.730 -23.938 40.938 1.00 25.23 388 LYS A CA 1
ATOM 2967 C C . LYS A 1 388 ? 0.402 -24.056 41.688 1.00 25.23 388 LYS A C 1
ATOM 2969 O O . LYS A 1 388 ? -0.438 -23.159 41.656 1.00 25.23 388 LYS A O 1
ATOM 2974 N N . LEU A 1 389 ? 0.239 -25.186 42.371 1.00 26.11 389 LEU A N 1
ATOM 2975 C CA . LEU A 1 389 ? -0.840 -25.469 43.309 1.00 26.11 389 LEU A CA 1
ATOM 2976 C C . LEU A 1 389 ? -0.704 -24.550 44.536 1.00 26.11 389 LEU A C 1
ATOM 2978 O O . LEU A 1 389 ? 0.323 -24.543 45.211 1.00 26.11 389 LEU A O 1
ATOM 2982 N N . ALA A 1 390 ? -1.735 -23.755 44.816 1.00 29.83 390 ALA A N 1
ATOM 2983 C CA . ALA A 1 390 ? -1.769 -22.862 45.966 1.00 29.83 390 ALA A CA 1
ATOM 2984 C C . ALA A 1 390 ? -2.009 -23.651 47.264 1.00 29.83 390 ALA A C 1
ATOM 2986 O O . ALA A 1 390 ? -3.152 -23.878 47.653 1.00 29.83 390 ALA A O 1
ATOM 2987 N N . SER A 1 391 ? -0.935 -24.041 47.951 1.00 32.81 391 SER A N 1
ATOM 2988 C CA . SER A 1 391 ? -0.971 -24.309 49.392 1.00 32.81 391 SER A CA 1
ATOM 2989 C C . SER A 1 391 ? 0.431 -24.234 49.996 1.00 32.81 391 SER A C 1
ATOM 2991 O O . SER A 1 391 ? 1.094 -25.256 50.148 1.00 32.81 391 SER A O 1
ATOM 2993 N N . GLU A 1 392 ? 0.877 -23.046 50.395 1.00 29.38 392 GLU A N 1
ATOM 2994 C CA . GLU A 1 392 ? 1.952 -22.940 51.383 1.00 29.38 392 GLU A CA 1
ATOM 2995 C C . GLU A 1 392 ? 1.549 -21.943 52.466 1.00 29.38 392 GLU A C 1
ATOM 2997 O O . GLU A 1 392 ? 1.108 -20.821 52.204 1.00 29.38 392 GLU A O 1
ATOM 3002 N N . LEU A 1 393 ? 1.607 -22.446 53.697 1.00 34.53 393 LEU A N 1
ATOM 3003 C CA . LEU A 1 393 ? 1.333 -21.739 54.933 1.00 34.53 393 LEU A CA 1
ATOM 3004 C C . LEU A 1 393 ? 2.295 -20.557 55.086 1.00 34.53 393 LEU A C 1
ATOM 3006 O O . LEU A 1 393 ? 3.472 -20.639 54.755 1.00 34.53 393 LEU A O 1
ATOM 3010 N N . THR A 1 394 ? 1.762 -19.456 55.598 1.00 29.80 394 THR A N 1
ATOM 3011 C CA . THR A 1 394 ? 2.461 -18.191 55.818 1.00 29.80 394 THR A CA 1
ATOM 3012 C C . THR A 1 394 ? 3.582 -18.358 56.852 1.00 29.80 394 THR A C 1
ATOM 3014 O O . THR A 1 394 ? 3.304 -18.661 58.011 1.00 29.80 394 THR A O 1
ATOM 3017 N N . ASP A 1 395 ? 4.831 -18.139 56.438 1.00 32.03 395 ASP A N 1
ATOM 3018 C CA . ASP A 1 395 ? 6.005 -18.027 57.315 1.00 32.03 395 ASP A CA 1
ATOM 3019 C C . ASP A 1 395 ? 6.160 -16.553 57.774 1.00 32.03 395 ASP A C 1
ATOM 3021 O O . ASP A 1 395 ? 6.138 -15.666 56.912 1.00 32.03 395 ASP A O 1
ATOM 3025 N N . PRO A 1 396 ? 6.244 -16.223 59.082 1.00 35.34 396 PRO A N 1
ATOM 3026 C CA . PRO A 1 396 ? 6.148 -14.835 59.555 1.00 35.34 396 PRO A CA 1
ATOM 3027 C C . PRO A 1 396 ? 7.363 -13.923 59.295 1.00 35.34 396 PRO A C 1
ATOM 3029 O O . PRO A 1 396 ? 7.235 -12.722 59.521 1.00 35.34 396 PRO A O 1
ATOM 3032 N N . ASP A 1 397 ? 8.508 -14.435 58.828 1.00 37.78 397 ASP A N 1
ATOM 3033 C CA . ASP A 1 397 ? 9.796 -13.711 58.883 1.00 37.78 397 ASP A CA 1
ATOM 3034 C C . ASP A 1 397 ? 10.462 -13.409 57.520 1.00 37.78 397 ASP A C 1
ATOM 3036 O O . ASP A 1 397 ? 11.688 -13.411 57.391 1.00 37.78 397 ASP A O 1
ATOM 3040 N N . GLN A 1 398 ? 9.688 -13.062 56.482 1.00 28.97 398 GLN A N 1
ATOM 3041 C CA . GLN A 1 398 ? 10.264 -12.457 55.268 1.00 28.97 398 GLN A CA 1
ATOM 3042 C C . GLN A 1 398 ? 10.216 -10.917 55.295 1.00 28.97 398 GLN A C 1
ATOM 3044 O O . GLN A 1 398 ? 9.158 -10.333 55.554 1.00 28.97 398 GLN A O 1
ATOM 3049 N N . PRO A 1 399 ? 11.329 -10.220 54.976 1.00 32.19 399 PRO A N 1
ATOM 3050 C CA . PRO A 1 399 ? 11.310 -8.775 54.821 1.00 32.19 399 PRO A CA 1
ATOM 3051 C C . PRO A 1 399 ? 10.385 -8.397 53.660 1.00 32.19 399 PRO A C 1
ATOM 3053 O O . PRO A 1 399 ? 10.500 -8.937 52.561 1.00 32.19 399 PRO A O 1
ATOM 3056 N N . ARG A 1 400 ? 9.474 -7.449 53.911 1.00 33.06 400 ARG A N 1
ATOM 3057 C CA . ARG A 1 400 ? 8.562 -6.884 52.909 1.00 33.06 400 ARG A CA 1
ATOM 3058 C C . ARG A 1 400 ? 9.365 -6.307 51.742 1.00 33.06 400 ARG A C 1
ATOM 3060 O O . ARG A 1 400 ? 9.926 -5.222 51.854 1.00 33.06 400 ARG A O 1
ATOM 3067 N N . VAL A 1 401 ? 9.399 -7.029 50.630 1.00 34.00 401 VAL A N 1
ATOM 3068 C CA . VAL A 1 401 ? 9.732 -6.458 49.328 1.00 34.00 401 VAL A CA 1
ATOM 3069 C C . VAL A 1 401 ? 8.472 -5.743 48.853 1.00 34.00 401 VAL A C 1
ATOM 3071 O O . VAL A 1 401 ? 7.414 -6.366 48.751 1.00 34.00 401 VAL A O 1
ATOM 3074 N N . ASP A 1 402 ? 8.565 -4.431 48.632 1.00 31.98 402 ASP A N 1
ATOM 3075 C CA . ASP A 1 402 ? 7.487 -3.649 48.028 1.00 31.98 402 ASP A CA 1
ATOM 3076 C C . ASP A 1 402 ? 7.005 -4.344 46.743 1.00 31.98 402 ASP A C 1
ATOM 3078 O O . ASP A 1 402 ? 7.842 -4.784 45.946 1.00 31.98 402 ASP A O 1
ATOM 3082 N N . PRO A 1 403 ? 5.686 -4.464 46.505 1.00 38.34 403 PRO A N 1
ATOM 3083 C CA . PRO A 1 403 ? 5.189 -5.014 45.259 1.00 38.34 403 PRO A CA 1
ATOM 3084 C C . PRO A 1 403 ? 5.528 -4.016 44.152 1.00 38.34 403 PRO A C 1
ATOM 3086 O O . PRO A 1 403 ? 4.801 -3.052 43.918 1.00 38.34 403 PRO A O 1
ATOM 3089 N N . ALA A 1 404 ? 6.665 -4.225 43.490 1.00 41.28 404 ALA A N 1
ATOM 3090 C CA . ALA A 1 404 ? 6.957 -3.596 42.217 1.00 41.28 404 ALA A CA 1
ATOM 3091 C C . ALA A 1 404 ? 5.762 -3.877 41.304 1.00 41.28 404 ALA A C 1
ATOM 3093 O O . ALA A 1 404 ? 5.445 -5.039 41.057 1.00 41.28 404 ALA A O 1
ATOM 3094 N N . GLU A 1 405 ? 5.085 -2.804 40.894 1.00 40.69 405 GLU A N 1
ATOM 3095 C CA . GLU A 1 405 ? 3.877 -2.769 40.074 1.00 40.69 405 GLU A CA 1
ATOM 3096 C C . GLU A 1 405 ? 3.790 -3.973 39.121 1.00 40.69 405 GLU A C 1
ATOM 3098 O O . GLU A 1 405 ? 4.403 -4.004 38.049 1.00 40.69 405 GLU A O 1
ATOM 3103 N N . GLU A 1 406 ? 3.015 -4.992 39.496 1.00 39.56 406 GLU A N 1
ATOM 3104 C CA . GLU A 1 406 ? 2.497 -5.931 38.513 1.00 39.56 406 GLU A CA 1
ATOM 3105 C C . GLU A 1 406 ? 1.550 -5.119 37.625 1.00 39.56 406 GLU A C 1
ATOM 3107 O O . GLU A 1 406 ? 0.382 -4.922 37.964 1.00 39.56 406 GLU A O 1
ATOM 3112 N N . GLU A 1 407 ? 2.076 -4.563 36.525 1.00 46.62 407 GLU A N 1
ATOM 3113 C CA . GLU A 1 407 ? 1.284 -3.957 35.452 1.00 46.62 407 GLU A CA 1
ATOM 3114 C C . GLU A 1 407 ? 0.216 -4.977 35.027 1.00 46.62 407 GLU A C 1
ATOM 3116 O O . GLU A 1 407 ? 0.478 -5.890 34.243 1.00 46.62 407 GLU A O 1
ATOM 3121 N N . LYS A 1 408 ? -0.997 -4.858 35.579 1.00 49.09 408 LYS A N 1
ATOM 3122 C CA . LYS A 1 408 ? -2.144 -5.661 35.157 1.00 49.09 408 LYS A CA 1
ATOM 3123 C C . LYS A 1 408 ? -2.418 -5.333 33.695 1.00 49.09 408 LYS A C 1
ATOM 3125 O O . LYS A 1 408 ? -2.694 -4.179 33.371 1.00 49.09 408 LYS A O 1
ATOM 3130 N N . GLU A 1 409 ? -2.378 -6.340 32.824 1.00 55.47 409 GLU A N 1
ATOM 3131 C CA . GLU A 1 409 ? -2.807 -6.182 31.435 1.00 55.47 409 GLU A CA 1
ATOM 3132 C C . GLU A 1 409 ? -4.221 -5.585 31.390 1.00 55.47 409 GLU A C 1
ATOM 3134 O O . GLU A 1 409 ? -5.186 -6.178 31.878 1.00 55.47 409 GLU A O 1
ATOM 3139 N N . GLU A 1 410 ? -4.345 -4.397 30.800 1.00 60.31 410 GLU A N 1
ATOM 3140 C CA . GLU A 1 410 ? -5.583 -3.617 30.761 1.00 60.31 410 GLU A CA 1
ATOM 3141 C C . GLU A 1 410 ? -6.592 -4.274 29.793 1.00 60.31 410 GLU A C 1
ATOM 3143 O O . GLU A 1 410 ? -6.623 -3.993 28.595 1.00 60.31 410 GLU A O 1
ATOM 3148 N N . LYS A 1 411 ? -7.377 -5.252 30.256 1.00 66.62 411 LYS A N 1
ATOM 3149 C CA . LYS A 1 411 ? -8.369 -5.954 29.419 1.00 66.62 411 LYS A CA 1
ATOM 3150 C C . LYS A 1 411 ? -9.609 -5.080 29.187 1.00 66.62 411 LYS A C 1
ATOM 3152 O O . LYS A 1 411 ? -10.144 -4.503 30.129 1.00 66.62 411 LYS A O 1
ATOM 3157 N N . ASP A 1 412 ? -10.083 -5.018 27.939 1.00 72.19 412 ASP A N 1
ATOM 3158 C CA . ASP A 1 412 ? -11.323 -4.311 27.594 1.00 72.19 412 ASP A CA 1
ATOM 3159 C C . ASP A 1 412 ? -12.517 -4.968 28.310 1.00 72.19 412 ASP A C 1
ATOM 3161 O O . ASP A 1 412 ? -12.674 -6.193 28.287 1.00 72.19 412 ASP A O 1
ATOM 3165 N N . THR A 1 413 ? -13.402 -4.165 28.905 1.00 78.62 413 THR A N 1
ATOM 3166 C CA . THR A 1 413 ? -14.687 -4.674 29.409 1.00 78.62 413 THR A CA 1
ATOM 3167 C C . THR A 1 413 ? -15.546 -5.174 28.243 1.00 78.62 413 THR A C 1
ATOM 3169 O O . THR A 1 413 ? -15.398 -4.720 27.108 1.00 78.62 413 THR A O 1
ATOM 3172 N N . ALA A 1 414 ? -16.484 -6.095 28.493 1.00 75.62 414 ALA A N 1
ATOM 3173 C CA . ALA A 1 414 ? -17.305 -6.692 27.429 1.00 75.62 414 ALA A CA 1
ATOM 3174 C C . ALA A 1 414 ? -18.076 -5.649 26.588 1.00 75.62 414 ALA A C 1
ATOM 3176 O O . ALA A 1 414 ? -18.296 -5.831 25.388 1.00 75.62 414 ALA A O 1
ATOM 3177 N N . GLU A 1 415 ? -18.472 -4.538 27.208 1.00 78.31 415 GLU A N 1
ATOM 3178 C CA . GLU A 1 415 ? -19.200 -3.449 26.556 1.00 78.31 415 GLU A CA 1
ATOM 3179 C C . GLU A 1 415 ? -18.280 -2.579 25.688 1.00 78.31 415 GLU A C 1
ATOM 3181 O O . GLU A 1 415 ? -18.627 -2.261 24.547 1.00 78.31 415 GLU A O 1
ATOM 3186 N N . VAL A 1 416 ? -17.080 -2.263 26.188 1.00 81.44 416 VAL A N 1
ATOM 3187 C CA . VAL A 1 416 ? -16.019 -1.568 25.439 1.00 81.44 416 VAL A CA 1
ATOM 3188 C C . VAL A 1 416 ? -15.571 -2.414 24.255 1.00 81.44 416 VAL A C 1
ATOM 3190 O O . VAL A 1 416 ? -15.487 -1.914 23.134 1.00 81.44 416 VAL A O 1
ATOM 3193 N N . HIS A 1 417 ? -15.382 -3.713 24.472 1.00 82.62 417 HIS A N 1
ATOM 3194 C CA . HIS A 1 417 ? -15.055 -4.662 23.420 1.00 82.62 417 HIS A CA 1
ATOM 3195 C C . HIS A 1 417 ? -16.105 -4.628 22.302 1.00 82.62 417 HIS A C 1
ATOM 3197 O O . HIS A 1 417 ? -15.757 -4.604 21.126 1.00 82.62 417 HIS A O 1
ATOM 3203 N N . LEU A 1 418 ? -17.403 -4.587 22.632 1.00 80.88 418 LEU A N 1
ATOM 3204 C CA . LEU A 1 418 ? -18.469 -4.521 21.627 1.00 80.88 418 LEU A CA 1
ATOM 3205 C C . LEU A 1 418 ? -18.506 -3.183 20.878 1.00 80.88 418 LEU A C 1
ATOM 3207 O O . LEU A 1 418 ? -18.808 -3.167 19.686 1.00 80.88 418 LEU A O 1
ATOM 3211 N N . LEU A 1 419 ? -18.210 -2.074 21.553 1.00 85.06 419 LEU A N 1
ATOM 3212 C CA . LEU A 1 419 ? -18.097 -0.758 20.927 1.00 85.06 419 LEU A CA 1
ATOM 3213 C C . LEU A 1 419 ? -16.943 -0.732 19.912 1.00 85.06 419 LEU A C 1
ATOM 3215 O O . LEU A 1 419 ? -17.155 -0.409 18.740 1.00 85.06 419 LEU A O 1
ATOM 3219 N N . PHE A 1 420 ? -15.739 -1.103 20.356 1.00 88.00 420 PHE A N 1
ATOM 3220 C CA . PHE A 1 420 ? -14.536 -1.074 19.526 1.00 88.00 420 PHE A CA 1
ATOM 3221 C C . PHE A 1 420 ? -14.512 -2.177 18.471 1.00 88.00 420 PHE A C 1
ATOM 3223 O O . PHE A 1 420 ? -13.906 -1.977 17.428 1.00 88.00 420 PHE A O 1
ATOM 3230 N N . HIS A 1 421 ? -15.252 -3.273 18.654 1.00 87.06 421 HIS A N 1
ATOM 3231 C CA . HIS A 1 421 ? -15.448 -4.288 17.619 1.00 87.06 421 HIS A CA 1
ATOM 3232 C C . HIS A 1 421 ? -15.952 -3.672 16.304 1.00 87.06 421 HIS A C 1
ATOM 3234 O O . HIS A 1 421 ? -15.428 -3.976 15.240 1.00 87.06 421 HIS A O 1
ATOM 3240 N N . PHE A 1 422 ? -16.965 -2.799 16.331 1.00 84.50 422 PHE A N 1
ATOM 3241 C CA . PHE A 1 422 ? -17.466 -2.176 15.093 1.00 84.50 422 PHE A CA 1
ATOM 3242 C C . PHE A 1 422 ? -16.484 -1.168 14.503 1.00 84.50 422 PHE A C 1
ATOM 3244 O O . PHE A 1 422 ? -16.329 -1.100 13.285 1.00 84.50 422 PHE A O 1
ATOM 3251 N N . LEU A 1 423 ? -15.833 -0.389 15.366 1.00 88.19 423 LEU A N 1
ATOM 3252 C CA . LEU A 1 423 ? -14.834 0.586 14.951 1.00 88.19 423 LEU A CA 1
ATOM 3253 C C . LEU A 1 423 ? -13.621 -0.085 14.310 1.00 88.19 423 LEU A C 1
ATOM 3255 O O . LEU A 1 423 ? -13.141 0.401 13.293 1.00 88.19 423 LEU A O 1
ATOM 3259 N N . GLN A 1 424 ? -13.184 -1.221 14.848 1.00 91.25 424 GLN A N 1
ATOM 3260 C CA . GLN A 1 424 ? -12.054 -1.960 14.313 1.00 91.25 424 GLN A CA 1
ATOM 3261 C C . GLN A 1 424 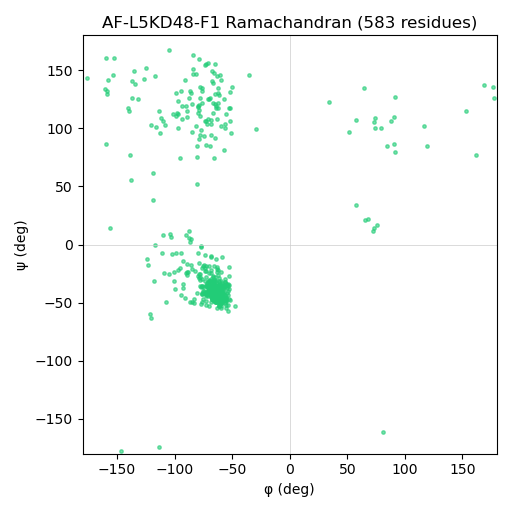? -12.354 -2.534 12.921 1.00 91.25 424 GLN A C 1
ATOM 3263 O O . GLN A 1 424 ? -11.510 -2.482 12.038 1.00 91.25 424 GLN A O 1
ATOM 3268 N N . VAL A 1 425 ? -13.577 -3.017 12.660 1.00 91.38 425 VAL A N 1
ATOM 3269 C CA . VAL A 1 425 ? -13.951 -3.434 11.292 1.00 91.38 425 VAL A CA 1
ATOM 3270 C C . VAL A 1 425 ? -13.829 -2.264 10.311 1.00 91.38 425 VAL A C 1
ATOM 3272 O O . VAL A 1 425 ? -13.290 -2.437 9.218 1.00 91.38 425 VAL A O 1
ATOM 3275 N N . LEU A 1 426 ? -14.309 -1.075 10.695 1.00 90.94 426 LEU A N 1
ATOM 3276 C CA . LEU A 1 426 ? -14.209 0.127 9.866 1.00 90.94 426 LEU A CA 1
ATOM 3277 C C . LEU A 1 426 ? -12.744 0.500 9.600 1.00 90.94 426 LEU A C 1
ATOM 3279 O O . LEU A 1 426 ? -12.382 0.774 8.456 1.00 90.94 426 LEU A O 1
ATOM 3283 N N . THR A 1 427 ? -11.901 0.509 10.633 1.00 92.31 427 THR A N 1
ATOM 3284 C CA . THR A 1 427 ? -10.490 0.885 10.486 1.00 92.31 427 THR A CA 1
ATOM 3285 C C . THR A 1 427 ? -9.677 -0.145 9.727 1.00 92.31 427 THR A C 1
ATOM 3287 O O . THR A 1 427 ? -8.796 0.254 8.974 1.00 92.31 427 THR A O 1
ATOM 3290 N N . ALA A 1 428 ? -10.010 -1.432 9.817 1.00 92.56 428 ALA A N 1
ATOM 3291 C CA . ALA A 1 428 ? -9.380 -2.470 9.009 1.00 92.56 428 ALA A CA 1
ATOM 3292 C C . ALA A 1 428 ? -9.715 -2.288 7.521 1.00 92.56 428 ALA A C 1
ATOM 3294 O O . ALA A 1 428 ? -8.840 -2.408 6.663 1.00 92.56 428 ALA A O 1
ATOM 3295 N N . CYS A 1 429 ? -10.961 -1.910 7.208 1.00 93.75 429 CYS A N 1
ATOM 3296 C CA . CYS A 1 429 ? -11.362 -1.547 5.846 1.00 93.75 429 CYS A CA 1
ATOM 3297 C C . CYS A 1 429 ? -10.613 -0.302 5.349 1.00 93.75 429 CYS A C 1
ATOM 3299 O O . CYS A 1 429 ? -10.139 -0.281 4.216 1.00 93.75 429 CYS A O 1
ATOM 3301 N N . PHE A 1 430 ? -10.456 0.717 6.201 1.00 93.25 430 PHE A N 1
ATOM 3302 C CA . PHE A 1 430 ? -9.671 1.904 5.866 1.00 93.25 430 PHE A CA 1
ATOM 3303 C C . PHE A 1 430 ? -8.184 1.581 5.655 1.00 93.25 4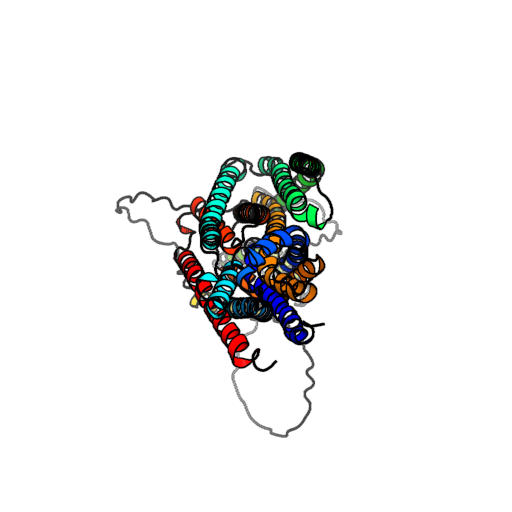30 PHE A C 1
ATOM 3305 O O . PHE A 1 430 ? -7.598 2.030 4.675 1.00 93.25 430 PHE A O 1
ATOM 3312 N N . GLY A 1 431 ? -7.587 0.757 6.519 1.00 92.88 431 GLY A N 1
ATOM 3313 C CA . GLY A 1 431 ? -6.212 0.280 6.367 1.00 92.88 431 GLY A CA 1
ATOM 3314 C C . GLY A 1 431 ? -6.009 -0.477 5.062 1.00 92.88 431 GLY A C 1
ATOM 3315 O O . GLY A 1 431 ? -5.050 -0.210 4.350 1.00 92.88 431 GLY A O 1
ATOM 3316 N N . SER A 1 432 ? -6.966 -1.325 4.692 1.00 93.38 432 SER A N 1
ATOM 3317 C CA . SER A 1 432 ? -6.963 -2.053 3.423 1.00 93.38 432 SER A CA 1
ATOM 3318 C C . SER A 1 432 ? -7.081 -1.127 2.208 1.00 93.38 432 SER A C 1
ATOM 3320 O O . SER A 1 432 ? -6.368 -1.299 1.224 1.00 93.38 432 SER A O 1
ATOM 3322 N N . PHE A 1 433 ? -7.914 -0.091 2.289 1.00 93.62 433 PHE A N 1
ATOM 3323 C CA . PHE A 1 433 ? -8.006 0.930 1.247 1.00 93.62 433 PHE A CA 1
ATOM 3324 C C . PHE A 1 433 ? -6.692 1.712 1.080 1.00 93.62 433 PHE A C 1
ATOM 3326 O O . PHE A 1 433 ? -6.195 1.857 -0.037 1.00 93.62 433 PHE A O 1
ATOM 3333 N N . ALA A 1 434 ? -6.097 2.163 2.188 1.00 92.75 434 ALA A N 1
ATOM 3334 C CA . ALA A 1 434 ? -4.803 2.843 2.190 1.00 92.75 434 ALA A CA 1
ATOM 3335 C C . ALA A 1 434 ? -3.688 1.951 1.621 1.00 92.75 434 ALA A C 1
ATOM 3337 O O . ALA A 1 434 ? -2.884 2.398 0.805 1.00 92.75 434 ALA A O 1
ATOM 3338 N N . HIS A 1 435 ? -3.683 0.678 2.017 1.00 92.19 435 HIS A N 1
ATOM 3339 C CA . HIS A 1 435 ? -2.752 -0.334 1.540 1.00 92.19 435 HIS A CA 1
ATOM 3340 C C . HIS A 1 435 ? -2.850 -0.531 0.026 1.00 92.19 435 HIS A C 1
ATOM 3342 O O . HIS A 1 435 ? -1.856 -0.367 -0.674 1.00 92.19 435 HIS A O 1
ATOM 3348 N N . GLY A 1 436 ? -4.055 -0.784 -0.497 1.00 92.06 436 GLY A N 1
ATOM 3349 C CA . GLY A 1 436 ? -4.261 -0.960 -1.934 1.00 92.06 436 GLY A CA 1
ATOM 3350 C C . GLY A 1 436 ? -3.797 0.247 -2.752 1.00 92.06 436 GLY A C 1
ATOM 3351 O O . GLY A 1 436 ? -3.210 0.074 -3.816 1.00 92.06 436 GLY A O 1
ATOM 3352 N N . GLY A 1 437 ? -4.011 1.464 -2.239 1.00 89.62 437 GLY A N 1
ATOM 3353 C CA . GLY A 1 437 ? -3.559 2.706 -2.870 1.00 89.62 437 GLY A CA 1
ATOM 3354 C C . GLY A 1 437 ? -2.043 2.901 -2.880 1.00 89.62 437 GLY A C 1
ATOM 3355 O O . GLY A 1 437 ? -1.496 3.422 -3.845 1.00 89.62 437 GLY A O 1
ATOM 3356 N N . ASN A 1 438 ? -1.340 2.473 -1.835 1.00 92.31 438 ASN A N 1
ATOM 3357 C CA . ASN A 1 438 ? 0.112 2.607 -1.774 1.00 92.31 438 ASN A CA 1
ATOM 3358 C C . ASN A 1 438 ? 0.812 1.466 -2.527 1.00 92.31 438 ASN A C 1
ATOM 3360 O O . ASN A 1 438 ? 1.646 1.709 -3.400 1.00 92.31 438 ASN A O 1
ATOM 3364 N N . ASP A 1 439 ? 0.419 0.226 -2.241 1.00 91.44 439 ASP A N 1
ATOM 3365 C CA . ASP A 1 439 ? 1.223 -0.957 -2.548 1.00 91.44 439 ASP A CA 1
ATOM 3366 C C . ASP A 1 439 ? 0.944 -1.536 -3.943 1.00 91.44 439 ASP A C 1
ATOM 3368 O O . ASP A 1 439 ? 1.810 -2.215 -4.499 1.00 91.44 439 ASP A O 1
ATOM 3372 N N . VAL A 1 440 ? -0.180 -1.185 -4.596 1.00 93.75 440 VAL A N 1
ATOM 3373 C CA . VAL A 1 440 ? -0.373 -1.518 -6.025 1.00 93.75 440 VAL A CA 1
ATOM 3374 C C . VAL A 1 440 ? 0.723 -0.916 -6.899 1.00 93.75 440 VAL A C 1
ATOM 3376 O O . VAL A 1 440 ? 1.148 -1.517 -7.887 1.00 93.75 440 VAL A O 1
ATOM 3379 N N . SER A 1 441 ? 1.222 0.253 -6.509 1.00 91.75 441 SER A N 1
ATOM 3380 C CA . SER A 1 441 ? 2.252 0.990 -7.233 1.00 91.75 441 SER A CA 1
ATOM 3381 C C . SER A 1 441 ? 3.556 0.205 -7.333 1.00 91.75 441 SER A C 1
ATOM 3383 O O . SER A 1 441 ? 4.274 0.347 -8.319 1.00 91.75 441 SER A O 1
ATOM 3385 N N . ASN A 1 442 ? 3.832 -0.670 -6.360 1.00 93.69 442 ASN A N 1
ATOM 3386 C CA . ASN A 1 442 ? 5.032 -1.503 -6.348 1.00 93.69 442 ASN A CA 1
ATOM 3387 C C . ASN A 1 442 ? 5.052 -2.503 -7.511 1.00 93.69 442 ASN A C 1
ATOM 3389 O O . ASN A 1 442 ? 6.122 -2.826 -8.019 1.00 93.69 442 ASN A O 1
ATOM 3393 N N . ALA A 1 443 ? 3.877 -2.977 -7.937 1.00 93.56 443 ALA A N 1
ATOM 3394 C CA . ALA A 1 443 ? 3.730 -3.891 -9.066 1.00 93.56 443 ALA A CA 1
ATOM 3395 C C . ALA A 1 443 ? 3.431 -3.157 -10.377 1.00 93.56 443 ALA A C 1
ATOM 3397 O O . ALA A 1 443 ? 3.989 -3.475 -11.424 1.00 93.56 443 ALA A O 1
ATOM 3398 N N . ILE A 1 444 ? 2.535 -2.172 -10.319 1.00 94.44 444 ILE A N 1
ATOM 3399 C CA . ILE A 1 444 ? 1.981 -1.521 -11.506 1.00 94.44 444 ILE A CA 1
ATOM 3400 C C . ILE A 1 444 ? 2.811 -0.323 -11.963 1.00 94.44 444 ILE A C 1
ATOM 3402 O O . ILE A 1 444 ? 2.786 -0.014 -13.145 1.00 94.44 444 ILE A O 1
ATOM 3406 N N . GLY A 1 445 ? 3.592 0.322 -11.092 1.00 93.44 445 GLY A N 1
ATOM 3407 C CA . GLY A 1 445 ? 4.487 1.420 -11.479 1.00 93.44 445 GLY A CA 1
ATOM 3408 C C . GLY A 1 445 ? 5.438 1.033 -12.624 1.00 93.44 445 GLY A C 1
ATOM 3409 O O . GLY A 1 445 ? 5.358 1.652 -13.687 1.00 93.44 445 GLY A O 1
ATOM 3410 N N . PRO A 1 446 ? 6.256 -0.025 -12.460 1.00 95.25 446 PRO A N 1
ATOM 3411 C CA . PRO A 1 446 ? 7.130 -0.538 -13.520 1.00 95.25 446 PRO A CA 1
ATOM 3412 C C . PRO A 1 446 ? 6.370 -1.059 -14.749 1.00 95.25 446 PRO A C 1
ATOM 3414 O O . PRO A 1 446 ? 6.795 -0.866 -15.884 1.00 95.25 446 PRO A O 1
ATOM 3417 N N . LEU A 1 447 ? 5.201 -1.686 -14.558 1.00 96.19 447 LEU A N 1
ATOM 3418 C CA . LEU A 1 447 ? 4.377 -2.151 -15.680 1.00 96.19 447 LEU A CA 1
ATOM 3419 C C . LEU A 1 447 ? 3.852 -0.983 -16.525 1.00 96.19 447 LEU A C 1
ATOM 3421 O O . LEU A 1 447 ? 3.841 -1.058 -17.749 1.00 96.19 447 LEU A O 1
ATOM 3425 N N . VAL A 1 448 ? 3.413 0.096 -15.878 1.00 94.12 448 VAL A N 1
ATOM 3426 C CA . VAL A 1 448 ? 2.962 1.322 -16.547 1.00 94.12 448 VAL A CA 1
ATOM 3427 C C . VAL A 1 448 ? 4.131 1.986 -17.260 1.00 94.12 448 VAL A C 1
ATOM 3429 O O . VAL A 1 448 ? 3.959 2.445 -18.384 1.00 94.12 448 VAL A O 1
ATOM 3432 N N . ALA A 1 449 ? 5.314 2.006 -16.644 1.00 93.88 449 ALA A N 1
ATOM 3433 C CA . ALA A 1 449 ? 6.540 2.477 -17.280 1.00 93.88 449 ALA A CA 1
ATOM 3434 C C . ALA A 1 449 ? 6.799 1.723 -18.592 1.00 93.88 449 ALA A C 1
ATOM 3436 O O . ALA A 1 449 ? 6.866 2.334 -19.656 1.00 93.88 449 ALA A O 1
ATOM 3437 N N . LEU A 1 450 ? 6.825 0.391 -18.518 1.00 94.75 450 LEU A N 1
ATOM 3438 C CA . LEU A 1 450 ? 7.025 -0.508 -19.650 1.00 94.75 450 LEU A CA 1
ATOM 3439 C C . LEU A 1 450 ? 5.963 -0.329 -20.746 1.00 94.75 450 LEU A C 1
ATOM 3441 O O . LEU A 1 450 ? 6.303 -0.237 -21.924 1.00 94.75 450 LEU A O 1
ATOM 3445 N N . TRP A 1 451 ? 4.685 -0.255 -20.361 1.00 93.75 451 TRP A N 1
ATOM 3446 C CA . TRP A 1 451 ? 3.567 -0.049 -21.282 1.00 93.75 451 TRP A CA 1
ATOM 3447 C C . TRP A 1 451 ? 3.683 1.282 -22.031 1.00 93.75 451 TRP A C 1
ATOM 3449 O O . TRP A 1 451 ? 3.552 1.316 -23.251 1.00 93.75 451 TRP A O 1
ATOM 3459 N N . LEU A 1 452 ? 3.963 2.373 -21.313 1.00 91.12 452 LEU A N 1
ATOM 3460 C CA . LEU A 1 452 ? 4.057 3.704 -21.912 1.00 91.12 452 LEU A CA 1
ATOM 3461 C C . LEU A 1 452 ? 5.287 3.854 -22.805 1.00 91.12 452 LEU A C 1
ATOM 3463 O O . LEU A 1 452 ? 5.176 4.469 -23.862 1.00 91.12 452 LEU A O 1
ATOM 3467 N N . ILE A 1 453 ? 6.426 3.269 -22.417 1.00 91.81 453 ILE A N 1
ATOM 3468 C CA . ILE A 1 453 ? 7.618 3.234 -23.273 1.00 91.81 453 ILE A CA 1
ATOM 3469 C C . ILE A 1 453 ? 7.301 2.508 -24.585 1.00 91.81 453 ILE A C 1
ATOM 3471 O O . ILE A 1 453 ? 7.638 3.007 -25.657 1.00 91.81 453 ILE A O 1
ATOM 3475 N N . TYR A 1 454 ? 6.629 1.355 -24.513 1.00 91.44 454 TYR A N 1
ATOM 3476 C CA . TYR A 1 454 ? 6.256 0.578 -25.694 1.00 91.44 454 TYR A CA 1
ATOM 3477 C C . TYR A 1 454 ? 5.272 1.326 -26.605 1.00 91.44 454 TYR A C 1
ATOM 3479 O O . TYR A 1 454 ? 5.465 1.362 -27.818 1.00 91.44 454 TYR A O 1
ATOM 3487 N N . GLU A 1 455 ? 4.237 1.943 -26.029 1.00 89.69 455 GLU A N 1
ATOM 3488 C CA . GLU A 1 455 ? 3.190 2.641 -26.784 1.00 89.69 455 GLU A CA 1
ATOM 3489 C C . GLU A 1 455 ? 3.700 3.937 -27.436 1.00 89.69 455 GLU A C 1
ATOM 3491 O O . GLU A 1 455 ? 3.317 4.259 -28.560 1.00 89.69 455 GLU A O 1
ATOM 3496 N N . GLN A 1 456 ? 4.569 4.684 -26.748 1.00 88.06 456 GLN A N 1
ATOM 3497 C CA . GLN A 1 456 ? 5.042 5.998 -27.204 1.00 88.06 456 GLN A CA 1
ATOM 3498 C C . GLN A 1 456 ? 6.374 5.934 -27.957 1.00 88.06 456 GLN A C 1
ATOM 3500 O O . GLN A 1 456 ? 6.706 6.871 -28.682 1.00 88.06 456 GLN A O 1
ATOM 3505 N N . GLY A 1 457 ? 7.153 4.864 -27.777 1.00 82.75 457 GLY A N 1
ATOM 3506 C CA . GLY A 1 457 ? 8.511 4.750 -28.313 1.00 82.75 457 GLY A CA 1
ATOM 3507 C C . GLY A 1 457 ? 9.493 5.761 -27.709 1.00 82.75 457 GLY A C 1
ATOM 3508 O O . GLY A 1 457 ? 10.502 6.077 -28.333 1.00 82.75 457 GLY A O 1
ATOM 3509 N N . ALA A 1 458 ? 9.191 6.304 -26.526 1.00 84.56 458 ALA A N 1
ATOM 3510 C CA . ALA A 1 458 ? 9.989 7.324 -25.854 1.00 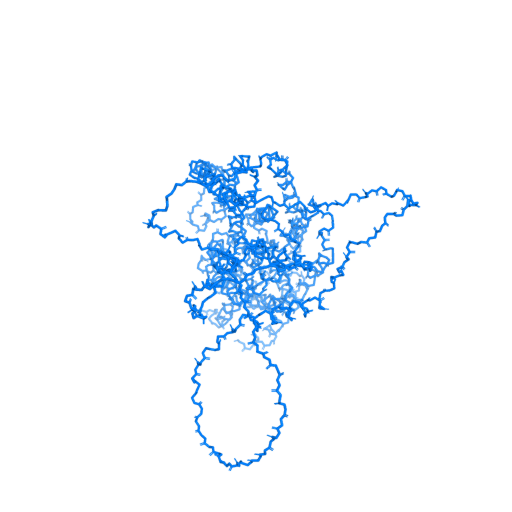84.56 458 ALA A CA 1
ATOM 3511 C C . ALA A 1 458 ? 10.163 6.998 -24.365 1.00 84.56 458 ALA A C 1
ATOM 3513 O O . ALA A 1 458 ? 9.278 6.430 -23.727 1.00 84.56 458 ALA A O 1
ATOM 3514 N N . VAL A 1 459 ? 11.296 7.408 -23.788 1.00 82.44 459 VAL A N 1
ATOM 3515 C CA . VAL A 1 459 ? 11.597 7.185 -22.359 1.00 82.44 459 VAL A CA 1
ATOM 3516 C C . VAL A 1 459 ? 10.820 8.113 -21.425 1.00 82.44 459 VAL A C 1
ATOM 3518 O O . VAL A 1 459 ? 10.701 7.845 -20.229 1.00 82.44 459 VAL A O 1
ATOM 3521 N N . LEU A 1 460 ? 10.291 9.221 -21.953 1.00 79.25 460 LEU A N 1
ATOM 3522 C CA . LEU A 1 460 ? 9.541 10.209 -21.186 1.00 79.25 460 LEU A CA 1
ATOM 3523 C C . LEU A 1 460 ? 8.118 9.704 -20.941 1.00 79.25 460 LEU A C 1
ATOM 3525 O O . LEU A 1 460 ? 7.208 9.887 -21.738 1.00 79.25 460 LEU A O 1
ATOM 3529 N N . GLN A 1 461 ? 7.923 9.073 -19.788 1.00 78.62 461 GLN A N 1
ATOM 3530 C CA . GLN A 1 461 ? 6.663 8.440 -19.392 1.00 78.62 461 GLN A CA 1
ATOM 3531 C C . GLN A 1 461 ? 5.643 9.470 -18.850 1.00 78.62 461 GLN A C 1
ATOM 3533 O O . GLN A 1 461 ? 5.162 9.347 -17.721 1.00 78.62 461 GLN A O 1
ATOM 3538 N N . GLU A 1 462 ? 5.356 10.550 -19.585 1.00 76.19 462 GLU A N 1
ATOM 3539 C CA . GLU A 1 462 ? 4.519 11.680 -19.124 1.00 76.19 462 GLU A CA 1
ATOM 3540 C C . GLU A 1 462 ? 3.016 11.406 -19.077 1.00 76.19 462 GLU A C 1
ATOM 3542 O O . GLU A 1 462 ? 2.295 12.092 -18.354 1.00 76.19 462 GLU A O 1
ATOM 3547 N N . ALA A 1 463 ? 2.546 10.371 -19.769 1.00 79.69 463 ALA A N 1
ATOM 3548 C CA . ALA A 1 463 ? 1.133 10.032 -19.766 1.00 79.69 463 ALA A CA 1
ATOM 3549 C C . ALA A 1 463 ? 0.625 9.573 -18.388 1.00 79.69 463 ALA A C 1
ATOM 3551 O O . ALA A 1 463 ? 1.328 8.925 -17.594 1.00 79.69 463 ALA A O 1
ATOM 3552 N N . ALA A 1 464 ? -0.647 9.902 -18.148 1.00 81.56 464 ALA A N 1
ATOM 3553 C CA . ALA A 1 464 ? -1.392 9.475 -16.976 1.00 81.56 464 ALA A CA 1
ATOM 3554 C C . ALA A 1 464 ? -1.483 7.945 -16.916 1.00 81.56 464 ALA A C 1
ATOM 3556 O O . ALA A 1 464 ? -1.583 7.270 -17.940 1.00 81.56 464 ALA A O 1
ATOM 3557 N N . THR A 1 465 ? -1.471 7.404 -15.700 1.00 85.25 465 THR A N 1
ATOM 3558 C CA . THR A 1 465 ? -1.593 5.963 -15.467 1.00 85.25 465 THR A CA 1
ATOM 3559 C C . THR A 1 465 ? -2.972 5.455 -15.914 1.00 85.25 465 THR A C 1
ATOM 3561 O O . THR A 1 465 ? -3.981 5.909 -15.367 1.00 85.25 465 THR A O 1
ATOM 3564 N N . PRO A 1 466 ? -3.056 4.493 -16.851 1.00 88.88 466 PRO A N 1
ATOM 3565 C CA . PRO A 1 466 ? -4.330 3.904 -17.249 1.00 88.88 466 PRO A CA 1
ATOM 3566 C C . PRO A 1 466 ? -5.037 3.201 -16.081 1.00 88.88 466 PRO A C 1
ATOM 3568 O O . PRO A 1 466 ? -4.471 2.326 -15.427 1.00 88.88 466 PRO A O 1
ATOM 3571 N N . VAL A 1 467 ? -6.310 3.534 -15.848 1.00 89.00 467 VAL A N 1
ATOM 3572 C CA . VAL A 1 467 ? -7.104 3.006 -14.717 1.00 89.00 467 VAL A CA 1
ATOM 3573 C C . VAL A 1 467 ? -7.208 1.480 -14.729 1.00 89.00 467 VAL A C 1
ATOM 3575 O O . VAL A 1 467 ? -7.187 0.835 -13.681 1.00 89.00 467 VAL A O 1
ATOM 3578 N N . TRP A 1 468 ? -7.287 0.880 -15.916 1.00 93.00 468 TRP A N 1
ATOM 3579 C CA . TRP A 1 468 ? -7.402 -0.568 -16.058 1.00 93.00 468 TRP A CA 1
ATOM 3580 C C . TRP A 1 468 ? -6.139 -1.311 -15.588 1.00 93.00 468 TRP A C 1
ATOM 3582 O O . TRP A 1 468 ? -6.262 -2.430 -15.098 1.00 93.00 468 TRP A O 1
ATOM 3592 N N . LEU A 1 469 ? -4.951 -0.689 -15.662 1.00 93.88 469 LEU A N 1
ATOM 3593 C CA . LEU A 1 469 ? -3.704 -1.257 -15.131 1.00 93.88 469 LEU A CA 1
ATOM 3594 C C . LEU A 1 469 ? -3.697 -1.260 -13.601 1.00 93.88 469 LEU A C 1
ATOM 3596 O O . LEU A 1 469 ? -3.239 -2.219 -12.985 1.00 93.88 469 LEU A O 1
ATOM 3600 N N . LEU A 1 470 ? -4.261 -0.222 -12.976 1.00 93.50 470 LEU A N 1
ATOM 3601 C CA . LEU A 1 470 ? -4.457 -0.199 -11.526 1.00 93.50 470 LEU A CA 1
ATOM 3602 C C . LEU A 1 470 ? -5.429 -1.304 -11.106 1.00 93.50 470 LEU A C 1
ATOM 3604 O O . LEU A 1 470 ? -5.106 -2.106 -10.235 1.00 93.50 470 LEU A O 1
ATOM 3608 N N . PHE A 1 471 ? -6.570 -1.423 -11.794 1.00 95.12 471 PHE A N 1
ATOM 3609 C CA . PHE A 1 471 ? -7.525 -2.505 -11.547 1.00 95.12 471 PHE A CA 1
ATOM 3610 C C . PHE A 1 471 ? -6.891 -3.895 -11.728 1.00 95.12 471 PHE A C 1
ATOM 3612 O O . PHE A 1 471 ? -7.094 -4.772 -10.891 1.00 95.12 471 PHE A O 1
ATOM 3619 N N . TYR A 1 472 ? -6.073 -4.082 -12.768 1.00 96.50 472 TYR A N 1
ATOM 3620 C CA . TYR A 1 472 ? -5.300 -5.306 -12.998 1.00 96.50 472 TYR A CA 1
ATOM 3621 C C . TYR A 1 472 ? -4.398 -5.659 -11.805 1.00 96.50 472 TYR A C 1
ATOM 3623 O O . TYR A 1 472 ? -4.414 -6.797 -11.331 1.00 96.50 472 TYR A O 1
ATOM 3631 N N . GLY A 1 473 ? -3.676 -4.675 -11.261 1.00 95.81 473 GLY A N 1
ATOM 3632 C CA . GLY A 1 473 ? -2.880 -4.850 -10.046 1.00 95.81 473 GLY A CA 1
ATOM 3633 C C . GLY A 1 473 ? -3.724 -5.194 -8.821 1.00 95.81 473 GLY A C 1
ATOM 3634 O O . GLY A 1 473 ? -3.390 -6.127 -8.093 1.00 95.81 473 GLY A O 1
ATOM 3635 N N . GLY A 1 474 ? -4.854 -4.508 -8.628 1.00 95.00 474 GLY A N 1
ATOM 3636 C CA . GLY A 1 474 ? -5.808 -4.804 -7.556 1.00 95.00 474 GLY A CA 1
ATOM 3637 C C . GLY A 1 474 ? -6.324 -6.248 -7.599 1.00 95.00 474 GLY A C 1
ATOM 3638 O O . GLY A 1 474 ? -6.377 -6.919 -6.567 1.00 95.00 474 GLY A O 1
ATOM 3639 N N . VAL A 1 475 ? -6.620 -6.776 -8.793 1.00 96.06 475 VAL A N 1
ATOM 3640 C CA . VAL A 1 475 ? -7.010 -8.186 -8.983 1.00 96.06 475 VAL A CA 1
ATOM 3641 C C . VAL A 1 475 ? -5.872 -9.139 -8.608 1.00 96.06 475 VAL A C 1
ATOM 3643 O O . VAL A 1 475 ? -6.121 -10.134 -7.922 1.00 96.06 475 VAL A O 1
ATOM 3646 N N . GLY A 1 476 ? -4.631 -8.837 -9.002 1.00 96.00 476 GLY A N 1
ATOM 3647 C CA . GLY A 1 476 ? -3.454 -9.627 -8.625 1.00 96.00 476 GLY A CA 1
ATOM 3648 C C . GLY A 1 476 ? -3.262 -9.698 -7.108 1.00 96.00 476 GLY A C 1
ATOM 3649 O O . GLY A 1 476 ? -3.167 -10.793 -6.549 1.00 96.00 476 GLY A O 1
ATOM 3650 N N . ILE A 1 477 ? -3.322 -8.547 -6.430 1.00 94.44 477 ILE A N 1
ATOM 3651 C CA . ILE A 1 477 ? -3.270 -8.436 -4.962 1.00 94.44 477 ILE A CA 1
ATOM 3652 C C . ILE A 1 477 ? -4.369 -9.281 -4.311 1.00 94.44 477 ILE A C 1
ATOM 3654 O O . ILE A 1 477 ? -4.100 -10.094 -3.422 1.00 94.44 477 ILE A O 1
ATOM 3658 N N . CYS A 1 478 ? -5.608 -9.171 -4.797 1.00 93.75 478 CYS A N 1
ATOM 3659 C CA . CYS A 1 478 ? -6.711 -9.989 -4.302 1.00 93.75 478 CYS A CA 1
ATOM 3660 C C . CYS A 1 478 ? -6.436 -11.486 -4.478 1.00 93.75 478 CYS A C 1
ATOM 3662 O O . CYS A 1 478 ? -6.669 -12.270 -3.562 1.00 93.75 478 CYS A O 1
ATOM 3664 N N . MET A 1 479 ? -5.917 -11.920 -5.625 1.00 94.69 479 MET A N 1
ATOM 3665 C CA . MET A 1 479 ? -5.615 -13.336 -5.831 1.00 94.69 479 MET A CA 1
ATOM 3666 C C . MET A 1 479 ? -4.550 -13.840 -4.840 1.00 94.69 479 MET A C 1
ATOM 3668 O O . MET A 1 479 ? -4.727 -14.901 -4.235 1.00 94.69 479 MET A O 1
ATOM 3672 N N . GLY A 1 480 ? -3.498 -13.048 -4.610 1.00 92.38 480 GLY A N 1
ATOM 3673 C CA . GLY A 1 480 ? -2.439 -13.315 -3.628 1.00 92.38 480 GLY A CA 1
ATOM 3674 C C . GLY A 1 480 ? -2.958 -13.517 -2.215 1.00 92.38 480 GLY A C 1
ATOM 3675 O O . GLY A 1 480 ? -2.668 -14.517 -1.546 1.00 92.38 480 GLY A O 1
ATOM 3676 N N . LEU A 1 481 ? -3.823 -12.599 -1.804 1.00 90.44 481 LEU A N 1
ATOM 3677 C CA . LEU A 1 481 ? -4.540 -12.641 -0.542 1.00 90.44 481 LEU A CA 1
ATOM 3678 C C . LEU A 1 481 ? -5.302 -13.960 -0.343 1.00 90.44 481 LEU A C 1
ATOM 3680 O O . LEU A 1 481 ? -5.178 -14.618 0.696 1.00 90.44 481 LEU A O 1
ATOM 3684 N N . TRP A 1 482 ? -6.110 -14.352 -1.331 1.00 90.69 482 TRP A N 1
ATOM 3685 C CA . TRP A 1 482 ? -6.983 -15.520 -1.213 1.00 90.69 482 TRP A CA 1
ATOM 3686 C C . TRP A 1 482 ? -6.204 -16.840 -1.184 1.00 90.69 482 TRP A C 1
ATOM 3688 O O . TRP A 1 482 ? -6.627 -17.772 -0.490 1.00 90.69 482 TRP A O 1
ATOM 3698 N N . VAL A 1 483 ? -5.082 -16.915 -1.905 1.00 90.50 483 VAL A N 1
ATOM 3699 C CA . VAL A 1 483 ? -4.276 -18.137 -2.050 1.00 90.50 483 VAL A CA 1
ATOM 3700 C C . VAL A 1 483 ? -3.249 -18.291 -0.924 1.00 90.50 483 VAL A C 1
ATOM 3702 O O . VAL A 1 483 ? -3.188 -19.355 -0.303 1.00 90.50 483 VAL A O 1
ATOM 3705 N N . TRP A 1 484 ? -2.464 -17.250 -0.627 1.00 87.25 484 TRP A N 1
ATOM 3706 C CA . TRP A 1 484 ? -1.366 -17.312 0.350 1.00 87.25 484 TRP A CA 1
ATOM 3707 C C . TRP A 1 484 ? -1.533 -16.391 1.558 1.00 87.25 484 TRP A C 1
ATOM 3709 O O . TRP A 1 484 ? -1.162 -16.801 2.662 1.00 87.25 484 TRP A O 1
ATOM 3719 N N . GLY A 1 485 ? -2.179 -15.231 1.406 1.00 81.12 485 GLY A N 1
ATOM 3720 C CA . GLY A 1 485 ? -2.345 -14.261 2.500 1.00 81.12 485 GLY A CA 1
ATOM 3721 C C . GLY A 1 485 ? -3.029 -14.839 3.744 1.00 81.12 485 GLY A C 1
ATOM 3722 O O . GLY A 1 485 ? -2.698 -14.485 4.874 1.00 81.12 485 GLY A O 1
ATOM 3723 N N . ARG A 1 486 ? -3.909 -15.833 3.571 1.00 77.06 486 ARG A N 1
ATOM 3724 C CA . ARG A 1 486 ? -4.566 -16.552 4.679 1.00 77.06 486 ARG A CA 1
ATOM 3725 C C . ARG A 1 486 ? -3.603 -17.124 5.720 1.00 77.06 486 ARG A C 1
ATOM 3727 O O . ARG A 1 486 ? -3.933 -17.116 6.902 1.00 77.06 486 ARG A O 1
ATOM 3734 N N . ARG A 1 487 ? -2.450 -17.645 5.289 1.00 74.12 487 ARG A N 1
ATOM 3735 C CA . ARG A 1 487 ? -1.455 -18.244 6.194 1.00 74.12 487 ARG A CA 1
ATOM 3736 C C . ARG A 1 487 ? -0.703 -17.164 6.969 1.00 74.12 487 ARG A C 1
ATOM 3738 O O . ARG A 1 487 ? -0.522 -17.316 8.171 1.00 74.12 487 ARG A O 1
ATOM 3745 N N . VAL A 1 488 ? -0.343 -16.070 6.296 1.00 71.25 488 VAL A N 1
ATOM 3746 C CA . VAL A 1 488 ? 0.386 -14.936 6.887 1.00 71.25 488 VAL A CA 1
ATOM 3747 C C . VAL A 1 488 ? -0.479 -14.193 7.909 1.00 71.25 488 VAL A C 1
ATOM 3749 O O . VAL A 1 488 ? -0.010 -13.865 8.995 1.00 71.25 488 VAL A O 1
ATOM 3752 N N . ILE A 1 489 ? -1.773 -14.003 7.624 1.00 74.50 489 ILE A N 1
ATOM 3753 C CA . ILE A 1 489 ? -2.721 -13.408 8.583 1.00 74.50 489 ILE A CA 1
ATOM 3754 C C . ILE A 1 489 ? -2.813 -14.246 9.865 1.00 74.50 489 ILE A C 1
ATOM 3756 O O . ILE A 1 489 ? -2.872 -13.691 10.959 1.00 74.50 489 ILE A O 1
ATOM 3760 N N . GLN A 1 490 ? -2.839 -15.577 9.742 1.00 68.81 490 GLN A N 1
ATOM 3761 C CA . GLN A 1 490 ? -2.967 -16.472 10.895 1.00 68.81 490 GLN A CA 1
ATOM 3762 C C . GLN A 1 490 ? -1.735 -16.461 11.801 1.00 68.81 490 GLN A C 1
ATOM 3764 O O . GLN A 1 490 ? -1.901 -16.602 13.009 1.00 68.81 490 GLN A O 1
ATOM 3769 N N . THR A 1 491 ? -0.532 -16.310 11.245 1.00 62.84 491 THR A N 1
ATOM 3770 C CA . THR A 1 491 ? 0.698 -16.202 12.042 1.00 62.84 491 THR A CA 1
ATOM 3771 C C . THR A 1 491 ? 0.812 -14.819 12.672 1.00 62.84 491 THR A C 1
ATOM 3773 O O . THR A 1 491 ? 0.887 -14.706 13.888 1.00 62.84 491 THR A O 1
ATOM 3776 N N . MET A 1 492 ? 0.643 -13.749 11.889 1.00 61.16 492 MET A N 1
ATOM 3777 C CA . MET A 1 492 ? 0.717 -12.373 12.401 1.00 61.16 492 MET A CA 1
ATOM 3778 C C . MET A 1 492 ? -0.342 -12.080 13.475 1.00 61.16 492 MET A C 1
ATOM 3780 O O . MET A 1 492 ? -0.062 -11.379 14.438 1.00 61.16 492 MET A O 1
ATOM 3784 N N . GLY A 1 493 ? -1.555 -12.628 13.348 1.00 58.62 493 GLY A N 1
ATOM 3785 C CA . GLY A 1 493 ? -2.615 -12.440 14.343 1.00 58.62 493 GLY A CA 1
ATOM 3786 C C . GLY A 1 493 ? -2.405 -13.195 15.663 1.00 58.62 493 GLY A C 1
ATOM 3787 O O . GLY A 1 493 ? -3.055 -12.845 16.642 1.00 58.62 493 GLY A O 1
ATOM 3788 N N . LYS A 1 494 ? -1.541 -14.222 15.691 1.00 56.84 494 LYS A N 1
ATOM 3789 C CA . LYS A 1 494 ? -1.224 -15.024 16.889 1.00 56.84 494 LYS A CA 1
ATOM 3790 C C . LYS A 1 494 ? 0.096 -14.622 17.550 1.00 56.84 494 LYS A C 1
ATOM 3792 O O . LYS A 1 494 ? 0.208 -14.740 18.764 1.00 56.84 494 LYS A O 1
ATOM 3797 N N . ASP A 1 495 ? 1.060 -14.165 16.751 1.00 51.50 495 ASP A N 1
ATOM 3798 C CA . ASP A 1 495 ? 2.432 -13.875 17.190 1.00 51.50 495 ASP A CA 1
ATOM 3799 C C . ASP A 1 495 ? 2.629 -12.406 17.609 1.00 51.50 495 ASP A C 1
ATOM 3801 O O . ASP A 1 495 ? 3.628 -12.057 18.239 1.00 51.50 495 ASP A O 1
ATOM 3805 N N . LEU A 1 496 ? 1.683 -11.523 17.269 1.00 49.12 496 LEU A N 1
ATOM 3806 C CA . LEU A 1 496 ? 1.633 -10.166 17.806 1.00 49.12 496 LEU A CA 1
ATOM 3807 C C . LEU A 1 496 ? 0.978 -10.192 19.192 1.00 49.12 496 LEU A C 1
ATOM 3809 O O . LEU A 1 496 ? 0.093 -11.003 19.456 1.00 49.12 496 LEU A O 1
ATOM 3813 N N . THR A 1 497 ? 1.431 -9.294 20.068 1.00 54.66 497 THR A N 1
ATOM 3814 C CA . THR A 1 497 ? 0.908 -9.059 21.426 1.00 54.66 497 THR A CA 1
ATOM 3815 C C . THR A 1 497 ? -0.604 -9.235 21.521 1.00 54.66 497 THR A C 1
ATOM 3817 O O . THR A 1 497 ? -1.281 -8.870 20.574 1.00 54.66 497 THR A O 1
ATOM 3820 N N . PRO A 1 498 ? -1.192 -9.728 22.626 1.00 59.66 498 PRO A N 1
ATOM 3821 C CA . PRO A 1 498 ? -2.647 -9.847 22.730 1.00 59.66 498 PRO A CA 1
ATOM 3822 C C . PRO A 1 498 ? -3.325 -8.480 22.505 1.00 59.66 498 PRO A C 1
ATOM 3824 O O . PRO A 1 498 ? -3.343 -7.616 23.385 1.00 59.66 498 PRO A O 1
ATOM 3827 N N . ILE A 1 499 ? -3.849 -8.265 21.291 1.00 69.00 499 ILE A N 1
ATOM 3828 C CA . ILE A 1 499 ? -4.404 -6.982 20.848 1.00 69.00 499 ILE A CA 1
ATOM 3829 C C . ILE A 1 499 ? -5.885 -6.950 21.207 1.00 69.00 499 ILE A C 1
ATOM 3831 O O . ILE A 1 499 ? -6.690 -7.704 20.659 1.00 69.00 499 ILE A O 1
ATOM 3835 N N . THR A 1 500 ? -6.269 -6.040 22.100 1.00 82.62 500 THR A N 1
ATOM 3836 C CA . THR A 1 500 ? -7.684 -5.737 22.335 1.00 82.62 500 THR A CA 1
ATOM 3837 C C . THR A 1 500 ? -8.265 -4.929 21.172 1.00 82.62 500 THR A C 1
ATOM 3839 O O . THR A 1 500 ? -7.525 -4.194 20.508 1.00 82.62 500 THR A O 1
ATOM 3842 N N . PRO A 1 501 ? -9.586 -4.987 20.918 1.00 84.81 501 PRO A N 1
ATOM 3843 C CA . PRO A 1 501 ? -10.194 -4.203 19.846 1.00 84.81 501 PRO A CA 1
ATOM 3844 C C . PRO A 1 501 ? -9.927 -2.697 19.937 1.00 84.81 501 PRO A C 1
ATOM 3846 O O . PRO A 1 501 ? -9.757 -2.045 18.908 1.00 84.81 501 PRO A O 1
ATOM 3849 N N . SER A 1 502 ? -9.835 -2.142 21.151 1.00 87.69 502 SER A N 1
ATOM 3850 C CA . SER A 1 502 ? -9.473 -0.737 21.379 1.00 87.69 502 SER A CA 1
ATOM 3851 C C . SER A 1 502 ? -8.068 -0.393 20.861 1.00 87.69 502 SER A C 1
ATOM 3853 O O . SER A 1 502 ? -7.890 0.571 20.109 1.00 87.69 502 SER A O 1
ATOM 3855 N N . SER A 1 503 ? -7.066 -1.212 21.187 1.00 88.75 503 SER A N 1
ATOM 3856 C CA . SER A 1 503 ? -5.701 -1.070 20.671 1.00 88.75 503 SER A CA 1
ATOM 3857 C C . SER A 1 503 ? -5.645 -1.306 19.160 1.00 88.75 503 SER A C 1
ATOM 3859 O O . SER A 1 503 ? -5.037 -0.513 18.445 1.00 88.75 503 SER A O 1
ATOM 3861 N N . GLY A 1 504 ? -6.330 -2.339 18.659 1.00 89.50 504 GLY A N 1
ATOM 3862 C CA . GLY A 1 504 ? -6.387 -2.671 17.234 1.00 89.50 504 GLY A CA 1
ATOM 3863 C C . GLY A 1 504 ? -6.952 -1.536 16.379 1.00 89.50 504 GLY A C 1
ATOM 3864 O O . GLY A 1 504 ? -6.310 -1.130 15.411 1.00 89.50 504 GLY A O 1
ATOM 3865 N N . PHE A 1 505 ? -8.080 -0.954 16.799 1.00 91.81 505 PHE A N 1
ATOM 3866 C CA . PHE A 1 505 ? -8.666 0.248 16.197 1.00 91.81 505 PHE A CA 1
ATOM 3867 C C . PHE A 1 505 ? -7.648 1.389 16.086 1.00 91.81 505 PHE A C 1
ATOM 3869 O O . PHE A 1 505 ? -7.493 2.013 15.037 1.00 91.81 505 PHE A O 1
ATOM 3876 N N . THR A 1 506 ? -6.924 1.643 17.174 1.00 92.25 506 THR A N 1
ATOM 3877 C CA . THR A 1 506 ? -5.976 2.756 17.264 1.00 92.25 506 THR A CA 1
ATOM 3878 C C . THR A 1 506 ? -4.769 2.561 16.344 1.00 92.25 506 THR A C 1
ATOM 3880 O O . THR A 1 506 ? -4.351 3.486 15.646 1.00 92.25 506 THR A O 1
ATOM 3883 N N . ILE A 1 507 ? -4.231 1.339 16.324 1.00 91.81 507 ILE A N 1
ATOM 3884 C CA . ILE A 1 507 ? -3.101 0.935 15.483 1.00 91.81 507 ILE A CA 1
ATOM 3885 C C . ILE A 1 507 ? -3.485 1.028 14.001 1.00 91.81 507 ILE A C 1
ATOM 3887 O O . ILE A 1 507 ? -2.732 1.579 13.199 1.00 91.81 507 ILE A O 1
ATOM 3891 N N . GLU A 1 508 ? -4.648 0.496 13.621 1.00 92.00 508 GLU A N 1
ATOM 3892 C CA . GLU A 1 508 ? -5.150 0.532 12.243 1.00 92.00 508 GLU A CA 1
ATOM 3893 C C . GLU A 1 508 ? -5.415 1.960 11.765 1.00 92.00 508 GLU A C 1
ATOM 3895 O O . GLU A 1 508 ? -4.925 2.334 10.704 1.00 92.00 508 GLU A O 1
ATOM 3900 N N . LEU A 1 509 ? -6.123 2.780 12.550 1.00 93.00 509 LEU A N 1
ATOM 3901 C CA . LEU A 1 509 ? -6.475 4.138 12.135 1.00 93.00 509 LEU A CA 1
ATOM 3902 C C . LEU A 1 509 ? -5.238 5.019 11.919 1.00 93.00 509 LEU A C 1
ATOM 3904 O O . LEU A 1 509 ? -5.142 5.709 10.905 1.00 93.00 509 LEU A O 1
ATOM 3908 N N . ALA A 1 510 ? -4.288 4.996 12.857 1.00 94.25 510 ALA A N 1
ATOM 3909 C CA . ALA A 1 510 ? -3.094 5.836 12.789 1.00 94.25 510 ALA A CA 1
ATOM 3910 C C . ALA A 1 510 ? -2.128 5.408 11.672 1.00 94.25 510 ALA A C 1
ATOM 3912 O O . ALA A 1 510 ? -1.584 6.264 10.967 1.00 94.25 510 ALA A O 1
ATOM 3913 N N . SER A 1 511 ? -1.950 4.096 11.474 1.00 93.81 511 SER A N 1
ATOM 3914 C CA . SER A 1 511 ? -1.120 3.579 10.379 1.00 93.81 511 SER A CA 1
ATOM 3915 C C . SER A 1 511 ? -1.735 3.867 9.017 1.00 93.81 511 SER A C 1
ATOM 3917 O O . SER A 1 511 ? -1.049 4.420 8.160 1.00 93.81 511 SER A O 1
ATOM 3919 N N . ALA A 1 512 ? -3.035 3.615 8.841 1.00 93.81 512 ALA A N 1
ATOM 3920 C CA . ALA A 1 512 ? -3.750 3.932 7.608 1.00 93.81 512 ALA A CA 1
ATOM 3921 C C . ALA A 1 512 ? -3.682 5.429 7.274 1.00 93.81 512 ALA A C 1
ATOM 3923 O O . ALA A 1 512 ? -3.405 5.803 6.138 1.00 93.81 512 ALA A O 1
ATOM 3924 N N . PHE A 1 513 ? -3.861 6.299 8.272 1.00 93.31 513 PHE A N 1
ATOM 3925 C CA . PHE A 1 513 ? -3.738 7.743 8.087 1.00 93.31 513 PHE A CA 1
ATOM 3926 C C . PHE A 1 513 ? -2.338 8.164 7.626 1.00 93.31 513 PHE A C 1
ATOM 3928 O O . PHE A 1 513 ? -2.206 8.946 6.685 1.00 93.31 513 PHE A O 1
ATOM 3935 N N . THR A 1 514 ? -1.296 7.620 8.260 1.00 93.69 514 THR A N 1
ATOM 3936 C CA . THR A 1 514 ? 0.100 7.899 7.894 1.00 93.69 514 THR A CA 1
ATOM 3937 C C . THR A 1 514 ? 0.391 7.468 6.456 1.00 93.69 514 THR A C 1
ATOM 3939 O O . THR A 1 514 ? 0.982 8.235 5.695 1.00 93.69 514 THR A O 1
ATOM 3942 N N . VAL A 1 515 ? -0.075 6.276 6.068 1.00 93.38 515 VAL A N 1
ATOM 3943 C CA . VAL A 1 515 ? 0.064 5.753 4.702 1.00 93.38 515 VAL A CA 1
ATOM 3944 C C . VAL A 1 515 ? -0.649 6.663 3.705 1.00 93.38 515 VAL A C 1
ATOM 3946 O O . VAL A 1 515 ? -0.029 7.098 2.745 1.00 93.38 515 VAL A O 1
ATOM 3949 N N . VAL A 1 516 ? -1.905 7.042 3.960 1.00 91.69 516 VAL A N 1
ATOM 3950 C CA . VAL A 1 516 ? -2.676 7.911 3.055 1.00 91.69 516 VAL A CA 1
ATOM 3951 C C . VAL A 1 516 ? -2.023 9.277 2.859 1.00 91.69 516 VAL A C 1
ATOM 3953 O O . VAL A 1 516 ? -1.983 9.778 1.736 1.00 91.69 516 VAL A O 1
ATOM 3956 N N . ILE A 1 517 ? -1.495 9.894 3.921 1.00 90.75 517 ILE A N 1
ATOM 3957 C CA . ILE A 1 517 ? -0.760 11.158 3.786 1.00 90.75 517 ILE A CA 1
ATOM 3958 C C . ILE A 1 517 ? 0.453 10.974 2.879 1.00 90.75 517 ILE A C 1
ATOM 3960 O O . ILE A 1 517 ? 0.644 11.767 1.958 1.00 90.75 517 ILE A O 1
ATOM 3964 N N . ALA A 1 518 ? 1.254 9.935 3.116 1.00 90.38 518 ALA A N 1
ATOM 3965 C CA . ALA A 1 518 ? 2.420 9.663 2.289 1.00 90.38 518 ALA A CA 1
ATOM 3966 C C . ALA A 1 518 ? 2.034 9.410 0.823 1.00 90.38 518 ALA A C 1
ATOM 3968 O O . ALA A 1 518 ? 2.635 10.007 -0.072 1.00 90.38 518 ALA A O 1
ATOM 3969 N N . SER A 1 519 ? 0.978 8.628 0.577 1.00 88.19 519 SER A N 1
ATOM 3970 C CA . SER A 1 519 ? 0.472 8.352 -0.769 1.00 88.19 519 SER A CA 1
ATOM 3971 C C . SER A 1 519 ? -0.045 9.610 -1.474 1.00 88.19 519 SER A C 1
ATOM 3973 O O . SER A 1 519 ? 0.220 9.790 -2.660 1.00 88.19 519 SER A O 1
ATOM 3975 N N . ASN A 1 520 ? -0.706 10.529 -0.758 1.00 86.38 520 ASN A N 1
ATOM 3976 C CA . ASN A 1 520 ? -1.155 11.812 -1.318 1.00 86.38 520 ASN A CA 1
ATOM 3977 C C . ASN A 1 520 ? 0.013 12.723 -1.720 1.00 86.38 520 ASN A C 1
ATOM 3979 O O . ASN A 1 520 ? -0.094 13.468 -2.691 1.00 86.38 520 ASN A O 1
ATOM 3983 N N . VAL A 1 521 ? 1.130 12.663 -0.991 1.00 88.25 521 VAL A N 1
ATOM 3984 C CA . VAL A 1 521 ? 2.369 13.374 -1.355 1.00 88.25 521 VAL A CA 1
ATOM 3985 C C . VAL A 1 521 ? 3.153 12.613 -2.441 1.00 88.25 521 VAL A C 1
ATOM 3987 O O . VAL A 1 521 ? 4.112 13.137 -2.998 1.00 88.25 521 VAL A O 1
ATOM 3990 N N . GLY A 1 522 ? 2.731 11.394 -2.794 1.00 86.12 522 GLY A N 1
ATOM 3991 C CA . GLY A 1 522 ? 3.394 10.542 -3.779 1.00 86.12 522 GLY A CA 1
ATOM 3992 C C . GLY A 1 522 ? 4.665 9.875 -3.251 1.00 86.12 522 GLY A C 1
ATOM 3993 O O . GLY A 1 522 ? 5.474 9.412 -4.049 1.00 86.12 522 GLY A O 1
ATOM 3994 N N . LEU A 1 523 ? 4.876 9.832 -1.932 1.00 87.25 523 LEU A N 1
ATOM 3995 C CA . LEU A 1 523 ? 6.048 9.192 -1.338 1.00 87.25 523 LEU A CA 1
ATOM 3996 C C . LEU A 1 523 ? 5.797 7.688 -1.156 1.00 87.25 523 LEU A C 1
ATOM 3998 O O . LEU A 1 523 ? 4.878 7.320 -0.421 1.00 87.25 523 LEU A O 1
ATOM 4002 N N . PRO A 1 524 ? 6.616 6.814 -1.769 1.00 85.88 524 PRO A N 1
ATOM 4003 C CA . PRO A 1 524 ? 6.495 5.376 -1.591 1.00 85.88 524 PRO A CA 1
ATOM 4004 C C . PRO A 1 524 ? 6.970 4.989 -0.183 1.00 85.88 524 PRO A C 1
ATOM 4006 O O . PRO A 1 524 ? 8.170 4.936 0.103 1.00 85.88 524 PRO A O 1
ATOM 4009 N N . VAL A 1 525 ? 6.016 4.711 0.707 1.00 90.62 525 VAL A N 1
ATOM 4010 C CA . VAL A 1 525 ? 6.270 4.273 2.091 1.00 90.62 525 VAL A CA 1
ATOM 4011 C C . VAL A 1 525 ? 6.002 2.782 2.272 1.00 90.62 525 VAL A C 1
ATOM 4013 O O . VAL A 1 525 ? 5.425 2.129 1.407 1.00 90.62 525 VAL A O 1
ATOM 4016 N N . SER A 1 526 ? 6.441 2.233 3.404 1.00 90.44 526 SER A N 1
ATOM 4017 C CA . SER A 1 526 ? 6.190 0.844 3.790 1.00 90.44 526 SER A CA 1
ATOM 4018 C C . SER A 1 526 ? 5.010 0.759 4.757 1.00 90.44 526 SER A C 1
ATOM 4020 O O . SER A 1 526 ? 5.107 1.206 5.905 1.00 90.44 526 SER A O 1
ATOM 4022 N N . THR A 1 527 ? 3.908 0.150 4.315 1.00 90.31 527 THR A N 1
ATOM 4023 C CA . THR A 1 527 ? 2.708 -0.082 5.136 1.00 90.31 527 THR A CA 1
ATOM 4024 C C . THR A 1 527 ? 3.023 -0.973 6.342 1.00 90.31 527 THR A C 1
ATOM 4026 O O . THR A 1 527 ? 2.634 -0.649 7.471 1.00 90.31 527 THR A O 1
ATOM 4029 N N . THR A 1 528 ? 3.836 -2.018 6.138 1.00 88.06 528 THR A N 1
ATOM 4030 C CA . THR A 1 528 ? 4.371 -2.897 7.189 1.00 88.06 528 THR A CA 1
ATOM 4031 C C . THR A 1 528 ? 5.071 -2.091 8.283 1.00 88.06 528 THR A C 1
ATOM 4033 O O . THR A 1 528 ? 4.853 -2.327 9.471 1.00 88.06 528 THR A O 1
ATOM 4036 N N . HIS A 1 529 ? 5.878 -1.086 7.924 1.00 87.88 529 HIS A N 1
ATOM 4037 C CA . HIS A 1 529 ? 6.633 -0.333 8.927 1.00 87.88 529 HIS A CA 1
ATOM 4038 C C . HIS A 1 529 ? 5.758 0.649 9.701 1.00 87.88 529 HIS A C 1
ATOM 4040 O O . HIS A 1 529 ? 5.906 0.757 10.918 1.00 87.88 529 HIS A O 1
ATOM 4046 N N . CYS A 1 530 ? 4.829 1.337 9.027 1.00 92.00 530 CYS A N 1
ATOM 4047 C CA . CYS A 1 530 ? 3.840 2.176 9.704 1.00 92.00 530 CYS A CA 1
ATOM 4048 C C . CYS A 1 530 ? 3.072 1.356 10.746 1.00 92.00 530 CYS A C 1
ATOM 4050 O O . CYS A 1 530 ? 2.948 1.765 11.903 1.00 92.00 530 CYS A O 1
ATOM 4052 N N . LYS A 1 531 ? 2.631 0.152 10.362 1.00 89.50 531 LYS A N 1
ATOM 4053 C CA . LYS A 1 531 ? 1.920 -0.756 11.259 1.00 89.50 531 LYS A CA 1
ATOM 4054 C C . LYS A 1 531 ? 2.777 -1.166 12.455 1.00 89.50 531 LYS A C 1
ATOM 4056 O O . LYS A 1 531 ? 2.319 -1.034 13.587 1.00 89.50 531 LYS A O 1
ATOM 4061 N N . VAL A 1 532 ? 4.016 -1.605 12.224 1.00 87.12 532 VAL A N 1
ATOM 4062 C CA . VAL A 1 532 ? 4.959 -1.984 13.291 1.00 87.12 532 VAL A CA 1
ATOM 4063 C C . VAL A 1 532 ? 5.209 -0.817 14.246 1.00 87.12 532 VAL A C 1
ATOM 4065 O O . VAL A 1 532 ? 5.116 -1.000 15.458 1.00 87.12 532 VAL A O 1
ATOM 4068 N N . GLY A 1 533 ? 5.447 0.391 13.727 1.00 90.19 533 GLY A N 1
ATOM 4069 C CA . GLY A 1 533 ? 5.624 1.593 14.545 1.00 90.19 533 GLY A CA 1
ATOM 4070 C C . GLY A 1 533 ? 4.425 1.859 15.458 1.00 90.19 533 GLY A C 1
ATOM 4071 O O . GLY A 1 533 ? 4.596 2.127 16.649 1.00 90.19 533 GLY A O 1
ATOM 4072 N N . SER A 1 534 ? 3.205 1.702 14.935 1.00 91.88 534 SER A N 1
ATOM 4073 C CA . SER A 1 534 ? 1.985 1.849 15.730 1.00 91.88 534 SER A CA 1
ATOM 4074 C C . SER A 1 534 ? 1.787 0.746 16.769 1.00 91.88 534 SER A C 1
ATOM 4076 O O . SER A 1 534 ? 1.411 1.038 17.903 1.00 91.88 534 SER A O 1
ATOM 4078 N N . VAL A 1 535 ? 2.068 -0.514 16.420 1.00 87.19 535 VAL A N 1
ATOM 4079 C CA . VAL A 1 535 ? 1.987 -1.647 17.358 1.00 87.19 535 VAL A CA 1
ATOM 4080 C C . VAL A 1 535 ? 2.959 -1.455 18.520 1.00 87.19 535 VAL A C 1
ATOM 4082 O O . VAL A 1 535 ? 2.568 -1.635 19.671 1.00 87.19 535 VAL A O 1
ATOM 4085 N N . VAL A 1 536 ? 4.202 -1.049 18.241 1.00 86.62 536 VAL A N 1
ATOM 4086 C CA . VAL A 1 536 ? 5.227 -0.826 19.272 1.00 86.62 536 VAL A CA 1
ATOM 4087 C C . VAL A 1 536 ? 4.820 0.308 20.211 1.00 86.62 536 VAL A C 1
ATOM 4089 O O . VAL A 1 536 ? 4.891 0.142 21.426 1.00 86.62 536 VAL A O 1
ATOM 4092 N N . ALA A 1 537 ? 4.350 1.439 19.675 1.00 90.81 537 ALA A N 1
ATOM 4093 C CA . ALA A 1 537 ? 3.952 2.582 20.493 1.00 90.81 537 ALA A CA 1
ATOM 4094 C C . ALA A 1 537 ? 2.743 2.266 21.390 1.00 90.81 537 ALA A C 1
ATOM 4096 O O . ALA A 1 537 ? 2.787 2.506 22.597 1.00 90.81 537 ALA A O 1
ATOM 4097 N N . VAL A 1 538 ? 1.677 1.687 20.825 1.00 89.50 538 VAL A N 1
ATOM 4098 C CA . VAL A 1 538 ? 0.473 1.320 21.590 1.00 89.50 538 VAL A CA 1
ATOM 4099 C C . VAL A 1 538 ? 0.771 0.194 22.582 1.00 89.50 538 VAL A C 1
ATOM 4101 O O . VAL A 1 538 ? 0.331 0.260 23.729 1.00 89.50 538 VAL A O 1
ATOM 4104 N N . GLY A 1 539 ? 1.559 -0.803 22.170 1.00 84.94 539 GLY A N 1
ATOM 4105 C CA . GLY A 1 539 ? 2.012 -1.895 23.029 1.00 84.94 539 GLY A CA 1
ATOM 4106 C C . GLY A 1 539 ? 2.779 -1.384 24.244 1.00 84.94 539 GLY A C 1
ATOM 4107 O O . GLY A 1 539 ? 2.433 -1.744 25.366 1.00 84.94 539 GLY A O 1
ATOM 4108 N N . TRP A 1 540 ? 3.735 -0.470 24.040 1.00 85.00 540 TRP A N 1
ATOM 4109 C CA . TRP A 1 540 ? 4.499 0.145 25.128 1.00 85.00 540 TRP A CA 1
ATOM 4110 C C . TRP A 1 540 ? 3.594 0.909 26.103 1.00 85.00 540 TRP A C 1
ATOM 4112 O O . TRP A 1 540 ? 3.732 0.748 27.314 1.00 85.00 540 TRP A O 1
ATOM 4122 N N . ILE A 1 541 ? 2.661 1.733 25.606 1.00 86.88 541 ILE A N 1
ATOM 4123 C CA . ILE A 1 541 ? 1.762 2.537 26.461 1.00 86.88 541 ILE A CA 1
ATOM 4124 C C . ILE A 1 541 ? 0.831 1.652 27.303 1.00 86.88 541 ILE A C 1
ATOM 4126 O O . ILE A 1 541 ? 0.444 2.039 28.408 1.00 86.88 541 ILE A O 1
ATOM 4130 N N . ARG A 1 542 ? 0.458 0.481 26.778 1.00 80.00 542 ARG A N 1
ATOM 4131 C CA . ARG A 1 542 ? -0.419 -0.484 27.446 1.00 80.00 542 ARG A CA 1
ATOM 4132 C C . ARG A 1 542 ? 0.319 -1.282 28.521 1.00 80.00 542 ARG A C 1
ATOM 4134 O O . ARG A 1 542 ? -0.169 -1.368 29.642 1.00 80.00 542 ARG A O 1
ATOM 4141 N N . SER A 1 543 ? 1.460 -1.876 28.180 1.00 74.62 543 SER A N 1
ATOM 4142 C CA . SER A 1 543 ? 2.355 -2.516 29.145 1.00 74.62 543 SER A CA 1
ATOM 4143 C C . SER A 1 543 ? 3.758 -2.635 28.567 1.00 74.62 543 SER A C 1
ATOM 4145 O O . SER A 1 543 ? 3.957 -3.147 27.463 1.00 74.62 543 SER A O 1
ATOM 4147 N N . ARG A 1 544 ? 4.766 -2.238 29.348 1.00 70.56 544 ARG A N 1
ATOM 4148 C CA . ARG A 1 544 ? 6.172 -2.298 28.917 1.00 70.56 544 ARG A CA 1
ATOM 4149 C C . ARG A 1 544 ? 6.643 -3.726 28.644 1.00 70.56 544 ARG A C 1
ATOM 4151 O O . ARG A 1 544 ? 7.546 -3.919 27.834 1.00 70.56 544 ARG A O 1
ATOM 4158 N N . LYS A 1 545 ? 6.025 -4.719 29.295 1.00 65.56 545 LYS A N 1
ATOM 4159 C CA . LYS A 1 545 ? 6.328 -6.150 29.123 1.00 65.56 545 LYS A CA 1
ATOM 4160 C C . LYS A 1 545 ? 5.702 -6.755 27.867 1.00 65.56 545 LYS A C 1
ATOM 4162 O O . LYS A 1 545 ? 6.126 -7.828 27.454 1.00 65.56 545 LYS A O 1
ATOM 4167 N N . ALA A 1 546 ? 4.725 -6.085 27.254 1.00 62.81 546 ALA A N 1
ATOM 4168 C CA . ALA A 1 546 ? 4.058 -6.604 26.069 1.00 62.81 546 ALA A CA 1
ATOM 4169 C C . ALA A 1 546 ? 4.957 -6.543 24.821 1.00 62.81 546 ALA A C 1
ATOM 4171 O O . ALA A 1 546 ? 4.804 -7.360 23.928 1.00 62.81 546 ALA A O 1
ATOM 4172 N N . VAL A 1 547 ? 5.906 -5.607 24.718 1.00 68.44 547 VAL A N 1
ATOM 4173 C CA . VAL A 1 547 ? 6.683 -5.434 23.477 1.00 68.44 547 VAL A CA 1
ATOM 4174 C C . VAL A 1 547 ? 7.798 -6.480 23.358 1.00 68.44 547 VAL A C 1
ATOM 4176 O O . VAL A 1 547 ? 8.789 -6.428 24.087 1.00 68.44 547 VAL A O 1
ATOM 4179 N N . ASP A 1 548 ? 7.689 -7.384 22.379 1.00 72.62 548 ASP A N 1
ATOM 4180 C CA . ASP A 1 548 ? 8.786 -8.288 22.018 1.00 72.62 548 ASP A CA 1
ATOM 4181 C C . ASP A 1 548 ? 9.864 -7.558 21.193 1.00 72.62 548 ASP A C 1
ATOM 4183 O O . ASP A 1 548 ? 9.786 -7.393 19.970 1.00 72.62 548 ASP A O 1
ATOM 4187 N N . TRP A 1 549 ? 10.926 -7.143 21.883 1.00 80.62 549 TRP A N 1
ATOM 4188 C CA . TRP A 1 549 ? 12.095 -6.498 21.286 1.00 80.62 549 TRP A CA 1
ATOM 4189 C C . TRP A 1 549 ? 12.865 -7.385 20.300 1.00 80.62 549 TRP A C 1
ATOM 4191 O O . TRP A 1 549 ? 13.556 -6.860 19.421 1.00 80.62 549 TRP A O 1
ATOM 4201 N N . ARG A 1 550 ? 12.768 -8.719 20.407 1.00 79.31 550 ARG A N 1
ATOM 4202 C CA . ARG A 1 550 ? 13.427 -9.638 19.466 1.00 79.31 550 ARG A CA 1
ATOM 4203 C C . ARG A 1 550 ? 12.719 -9.621 18.119 1.00 79.31 550 ARG A C 1
ATOM 4205 O O . ARG A 1 550 ? 13.398 -9.514 17.098 1.00 79.31 550 ARG A O 1
ATOM 4212 N N . LEU A 1 551 ? 11.386 -9.659 18.122 1.00 70.81 551 LEU A N 1
ATOM 4213 C CA . LEU A 1 551 ? 10.570 -9.536 16.914 1.00 70.81 551 LEU A CA 1
ATOM 4214 C C . LEU A 1 551 ? 10.868 -8.218 16.189 1.00 70.81 551 LEU A C 1
ATOM 4216 O O . LEU A 1 551 ? 11.173 -8.227 14.998 1.00 70.81 551 LEU A O 1
ATOM 4220 N N . PHE A 1 552 ? 10.882 -7.096 16.917 1.00 74.50 552 PHE A N 1
ATOM 4221 C CA . PHE A 1 552 ? 11.190 -5.785 16.338 1.00 74.50 552 PHE A CA 1
ATOM 4222 C C . PHE A 1 552 ? 12.591 -5.727 15.714 1.00 74.50 552 PHE A C 1
ATOM 4224 O O . PHE A 1 552 ? 12.755 -5.258 14.588 1.00 74.50 552 PHE A O 1
ATOM 4231 N N . ARG A 1 553 ? 13.607 -6.253 16.411 1.00 82.06 553 ARG A N 1
ATOM 4232 C CA . ARG A 1 553 ? 14.973 -6.330 15.877 1.00 82.06 553 ARG A CA 1
ATOM 4233 C C . ARG A 1 553 ? 15.031 -7.158 14.593 1.00 82.06 553 ARG A C 1
ATOM 4235 O O . ARG A 1 553 ? 15.689 -6.746 13.642 1.00 82.06 553 ARG A O 1
ATOM 4242 N N . ASN A 1 554 ? 14.357 -8.306 14.554 1.00 76.94 554 ASN A N 1
ATOM 4243 C CA . ASN A 1 554 ? 14.343 -9.174 13.375 1.00 76.94 554 ASN A CA 1
ATOM 4244 C C . ASN A 1 554 ? 13.671 -8.485 12.180 1.00 76.94 554 ASN A C 1
ATOM 4246 O O . ASN A 1 554 ? 14.185 -8.552 11.066 1.00 76.94 554 ASN A O 1
ATOM 4250 N N . ILE A 1 555 ? 12.575 -7.768 12.430 1.00 73.44 555 ILE A N 1
ATOM 4251 C CA . ILE A 1 555 ? 11.889 -6.939 11.437 1.00 73.44 555 ILE A CA 1
ATOM 4252 C C . ILE A 1 555 ? 12.843 -5.854 10.900 1.00 73.44 555 ILE A C 1
ATOM 4254 O O . ILE A 1 555 ? 13.031 -5.752 9.691 1.00 73.44 555 ILE A O 1
ATOM 4258 N N . PHE A 1 556 ? 13.534 -5.116 11.774 1.00 81.06 556 PHE A N 1
ATOM 4259 C CA . PHE A 1 556 ? 14.503 -4.090 11.367 1.00 81.06 556 PHE A CA 1
ATOM 4260 C C . PHE A 1 556 ? 15.650 -4.652 10.508 1.00 81.06 556 PHE A C 1
ATOM 4262 O O . PHE A 1 556 ? 16.038 -4.053 9.505 1.00 81.06 556 PHE A O 1
ATOM 4269 N N . VAL A 1 557 ? 16.176 -5.829 10.864 1.00 84.81 557 VAL A N 1
ATOM 4270 C CA . VAL A 1 557 ? 17.201 -6.520 10.063 1.00 84.81 557 VAL A CA 1
ATOM 4271 C C . VAL A 1 557 ? 16.646 -6.916 8.693 1.00 84.81 557 VAL A C 1
ATOM 4273 O O . VAL A 1 557 ? 17.307 -6.684 7.680 1.00 84.81 557 VAL A O 1
ATOM 4276 N N . ALA A 1 558 ? 15.424 -7.453 8.635 1.00 80.00 558 ALA A N 1
ATOM 4277 C CA . ALA A 1 558 ? 14.776 -7.806 7.375 1.00 80.00 558 ALA A CA 1
ATOM 4278 C C . ALA A 1 558 ? 14.623 -6.588 6.448 1.00 80.00 558 ALA A C 1
ATOM 4280 O O . ALA A 1 558 ? 14.803 -6.719 5.236 1.00 80.00 558 ALA A O 1
ATOM 4281 N N . TRP A 1 559 ? 14.375 -5.392 6.993 1.00 80.19 559 TRP A N 1
ATOM 4282 C CA . TRP A 1 559 ? 14.279 -4.153 6.211 1.00 80.19 559 TRP A CA 1
ATOM 4283 C C . TRP A 1 559 ? 15.580 -3.811 5.493 1.00 80.19 559 TRP A C 1
ATOM 4285 O O . TRP A 1 559 ? 15.547 -3.461 4.312 1.00 80.19 559 TRP A O 1
ATOM 4295 N N . PHE A 1 560 ? 16.712 -3.935 6.193 1.00 85.31 560 PHE A N 1
ATOM 4296 C CA . PHE A 1 560 ? 18.030 -3.628 5.641 1.00 85.31 560 PHE A CA 1
ATOM 4297 C C . PHE A 1 560 ? 18.494 -4.683 4.635 1.00 85.31 560 PHE A C 1
ATOM 4299 O O . PHE A 1 560 ? 19.125 -4.343 3.642 1.00 85.31 560 PHE A O 1
ATOM 4306 N N . VAL A 1 561 ? 18.153 -5.955 4.859 1.00 90.94 561 VAL A N 1
ATOM 4307 C CA . VAL A 1 561 ? 18.492 -7.068 3.955 1.00 90.94 561 VAL A CA 1
ATOM 4308 C C . VAL A 1 561 ? 17.640 -7.054 2.682 1.00 90.94 561 VAL A C 1
ATOM 4310 O O . VAL A 1 561 ? 18.116 -7.429 1.614 1.00 90.94 561 VAL A O 1
ATOM 4313 N N . THR A 1 562 ? 16.396 -6.585 2.763 1.00 92.56 562 THR A N 1
ATOM 4314 C CA . THR A 1 562 ? 15.450 -6.629 1.639 1.00 92.56 562 THR A CA 1
ATOM 4315 C C . THR A 1 562 ? 15.926 -5.838 0.420 1.00 92.56 562 THR A C 1
ATOM 4317 O O . THR A 1 562 ? 15.896 -6.359 -0.692 1.00 92.56 562 THR A O 1
ATOM 4320 N N . VAL A 1 563 ? 16.406 -4.607 0.618 1.00 93.56 563 VAL A N 1
ATOM 4321 C CA . VAL A 1 563 ? 16.862 -3.727 -0.473 1.00 93.56 563 VAL A CA 1
ATOM 4322 C C . VAL A 1 563 ? 18.017 -4.343 -1.287 1.00 93.56 563 VAL A C 1
ATOM 4324 O O . VAL A 1 563 ? 17.868 -4.466 -2.504 1.00 93.56 563 VAL A O 1
ATOM 4327 N N . PRO A 1 564 ? 19.149 -4.767 -0.682 1.00 95.50 564 PRO A N 1
ATOM 4328 C CA . PRO A 1 564 ? 20.254 -5.348 -1.436 1.00 95.50 564 PRO A CA 1
ATOM 4329 C C . PRO A 1 564 ? 19.891 -6.695 -2.060 1.00 95.50 564 PRO A C 1
ATOM 4331 O O . PRO A 1 564 ? 20.291 -6.947 -3.190 1.00 95.50 564 PRO A O 1
ATOM 4334 N N . VAL A 1 565 ? 19.116 -7.552 -1.387 1.00 96.38 565 VAL A N 1
ATOM 4335 C CA . VAL A 1 565 ? 18.760 -8.867 -1.947 1.00 96.38 565 VAL A CA 1
ATOM 4336 C C . VAL A 1 565 ? 17.843 -8.725 -3.165 1.00 96.38 565 VAL A C 1
ATOM 4338 O O . VAL A 1 565 ? 18.120 -9.316 -4.208 1.00 96.38 565 VAL A O 1
ATOM 4341 N N . ALA A 1 566 ? 16.802 -7.891 -3.082 1.00 96.62 566 ALA A N 1
ATOM 4342 C CA . ALA A 1 566 ? 15.930 -7.604 -4.223 1.00 96.62 566 ALA A CA 1
ATOM 4343 C C . ALA A 1 566 ? 16.687 -6.898 -5.367 1.00 96.62 566 ALA A C 1
ATOM 4345 O O . ALA A 1 566 ? 16.439 -7.167 -6.548 1.00 96.62 566 ALA A O 1
ATOM 4346 N N . GLY A 1 567 ? 17.647 -6.032 -5.023 1.00 97.12 567 GLY A N 1
ATOM 4347 C CA . GLY A 1 567 ? 18.563 -5.403 -5.972 1.00 97.12 567 GLY A CA 1
ATOM 4348 C C . GLY A 1 567 ? 19.460 -6.402 -6.697 1.00 97.12 567 GLY A C 1
ATOM 4349 O O . GLY A 1 567 ? 19.589 -6.320 -7.913 1.00 97.12 567 GLY A O 1
ATOM 4350 N N . LEU A 1 568 ? 20.022 -7.385 -5.990 1.00 97.94 568 LEU A N 1
ATOM 4351 C CA . LEU A 1 568 ? 20.873 -8.421 -6.581 1.00 97.94 568 LEU A CA 1
ATOM 4352 C C . LEU A 1 568 ? 20.105 -9.320 -7.552 1.00 97.94 568 LEU A C 1
ATOM 4354 O O . LEU A 1 568 ? 20.612 -9.603 -8.636 1.00 97.94 568 LEU A O 1
ATOM 4358 N N . PHE A 1 569 ? 18.880 -9.734 -7.207 1.00 98.06 569 PHE A N 1
ATOM 4359 C CA . PHE A 1 569 ? 18.045 -10.494 -8.140 1.00 98.06 569 PHE A CA 1
ATOM 4360 C C . PHE A 1 569 ? 17.742 -9.690 -9.406 1.00 98.06 569 PHE A C 1
ATOM 4362 O O . PHE A 1 569 ? 17.897 -10.207 -10.509 1.00 98.06 569 PHE A O 1
ATOM 4369 N N . SER A 1 570 ? 17.374 -8.416 -9.258 1.00 98.12 570 SER A N 1
ATOM 4370 C CA . SER A 1 570 ? 17.123 -7.531 -10.400 1.00 98.12 570 SER A CA 1
ATOM 4371 C C . SER A 1 570 ? 18.375 -7.318 -11.257 1.00 98.12 570 SER A C 1
ATOM 4373 O O . SER A 1 570 ? 18.321 -7.454 -12.474 1.00 98.12 570 SER A O 1
ATOM 4375 N N . ALA A 1 571 ? 19.530 -7.077 -10.632 1.00 97.94 571 ALA A N 1
ATOM 4376 C CA . ALA A 1 571 ? 20.812 -6.933 -11.317 1.00 97.94 571 ALA A CA 1
ATOM 4377 C C . ALA A 1 571 ? 21.186 -8.193 -12.118 1.00 97.94 571 ALA A C 1
ATOM 4379 O O . ALA A 1 571 ? 21.640 -8.091 -13.256 1.00 97.94 571 ALA A O 1
ATOM 4380 N N . ALA A 1 572 ? 20.961 -9.383 -11.552 1.00 97.88 572 ALA A N 1
ATOM 4381 C CA . ALA A 1 572 ? 21.225 -10.648 -12.232 1.00 97.88 572 ALA A CA 1
ATOM 4382 C C . ALA A 1 572 ? 20.329 -10.842 -13.467 1.00 97.88 572 ALA A C 1
ATOM 4384 O O . ALA A 1 572 ? 20.820 -11.233 -14.526 1.00 97.88 572 ALA A O 1
ATOM 4385 N N . ILE A 1 573 ? 19.033 -10.531 -13.354 1.00 97.75 573 ILE A N 1
ATOM 4386 C CA . ILE A 1 573 ? 18.095 -10.596 -14.485 1.00 97.75 573 ILE A CA 1
ATOM 4387 C C . ILE A 1 573 ? 18.443 -9.551 -15.544 1.00 97.75 573 ILE A C 1
ATOM 4389 O O . ILE A 1 573 ? 18.448 -9.874 -16.730 1.00 97.75 573 ILE A O 1
ATOM 4393 N N . MET A 1 574 ? 18.823 -8.343 -15.127 1.00 97.38 574 MET A N 1
ATOM 4394 C CA . MET A 1 574 ? 19.243 -7.290 -16.046 1.00 97.38 574 MET A CA 1
ATOM 4395 C C . MET A 1 574 ? 20.487 -7.695 -16.833 1.00 97.38 574 MET A C 1
ATOM 4397 O O . MET A 1 574 ? 20.519 -7.547 -18.050 1.00 97.38 574 MET A O 1
ATOM 4401 N N . ALA A 1 575 ? 21.493 -8.267 -16.167 1.00 97.00 575 ALA A N 1
ATOM 4402 C CA . ALA A 1 575 ? 22.686 -8.772 -16.837 1.00 97.00 575 ALA A CA 1
ATOM 4403 C C . ALA A 1 575 ? 22.340 -9.879 -17.848 1.00 97.00 575 ALA A C 1
ATOM 4405 O O . ALA A 1 575 ? 22.868 -9.895 -18.959 1.00 97.00 575 ALA A O 1
ATOM 4406 N N . LEU A 1 576 ? 21.421 -10.781 -17.493 1.00 96.69 576 LEU A N 1
ATOM 4407 C CA . LEU A 1 576 ? 20.960 -11.833 -18.395 1.00 96.69 576 LEU A CA 1
ATOM 4408 C C . LEU A 1 576 ? 20.230 -11.263 -19.620 1.00 96.69 576 LEU A C 1
ATOM 4410 O O . LEU A 1 576 ? 20.503 -11.694 -20.738 1.00 96.69 576 LEU A O 1
ATOM 4414 N N . LEU A 1 577 ? 19.344 -10.282 -19.436 1.00 95.31 577 LEU A N 1
ATOM 4415 C CA . LEU A 1 577 ? 18.629 -9.646 -20.542 1.00 95.31 577 LEU A CA 1
ATOM 4416 C C . LEU A 1 577 ? 19.584 -8.855 -21.443 1.00 95.31 577 LEU A C 1
ATOM 4418 O O . LEU A 1 577 ? 19.566 -9.041 -22.655 1.00 95.31 577 LEU A O 1
ATOM 4422 N N . MET A 1 578 ? 20.456 -8.036 -20.856 1.00 93.56 578 MET A N 1
ATOM 4423 C CA . MET A 1 578 ? 21.351 -7.130 -21.576 1.00 93.56 578 MET A CA 1
ATOM 4424 C C . MET A 1 578 ? 22.474 -7.848 -22.331 1.00 93.56 578 MET A C 1
ATOM 4426 O O . MET A 1 578 ? 22.786 -7.465 -23.453 1.00 93.56 578 MET A O 1
ATOM 4430 N N . TYR A 1 579 ? 23.085 -8.880 -21.745 1.00 92.69 579 TYR A N 1
ATOM 4431 C CA . TYR A 1 579 ? 24.220 -9.577 -22.367 1.00 92.69 579 TYR A CA 1
ATOM 4432 C C . TYR A 1 579 ? 23.828 -10.894 -23.043 1.00 92.69 579 TYR A C 1
ATOM 4434 O O . TYR A 1 579 ? 24.543 -11.369 -23.924 1.00 92.69 579 TYR A O 1
ATOM 4442 N N . GLY A 1 580 ? 22.723 -11.508 -22.618 1.00 91.38 580 GLY A N 1
ATOM 4443 C CA . GLY A 1 580 ? 22.322 -12.841 -23.061 1.00 91.38 580 GLY A CA 1
ATOM 4444 C C . GLY A 1 580 ? 21.170 -12.874 -24.061 1.00 91.38 580 GLY A C 1
ATOM 4445 O O . GLY A 1 580 ? 21.082 -13.846 -24.804 1.00 91.38 580 GLY A O 1
ATOM 4446 N N . ILE A 1 581 ? 20.291 -11.864 -24.083 1.00 91.38 581 ILE A N 1
ATOM 4447 C CA . ILE A 1 581 ? 19.059 -11.894 -24.891 1.00 91.38 581 ILE A CA 1
ATOM 4448 C C . ILE A 1 581 ? 19.009 -10.731 -25.879 1.00 91.38 581 ILE A C 1
ATOM 4450 O O . ILE A 1 581 ? 18.987 -10.980 -27.078 1.00 91.38 581 ILE A O 1
ATOM 4454 N N . LEU A 1 582 ? 19.038 -9.483 -25.401 1.00 88.88 582 LEU A N 1
ATOM 4455 C CA . LEU A 1 582 ? 18.899 -8.283 -26.236 1.00 88.88 582 LEU A CA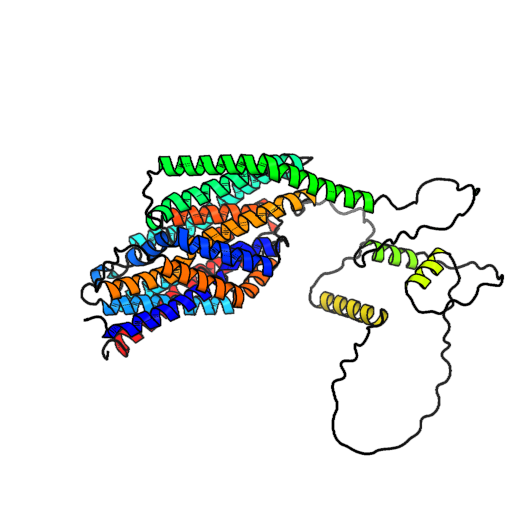 1
ATOM 4456 C C . LEU A 1 582 ? 19.881 -8.203 -27.421 1.00 88.88 582 LEU A C 1
ATOM 4458 O O . LEU A 1 582 ? 19.451 -7.755 -28.472 1.00 88.88 582 LEU A O 1
ATOM 4462 N N . PRO A 1 583 ? 21.145 -8.667 -27.338 1.00 88.75 583 PRO A N 1
ATOM 4463 C CA . PRO A 1 583 ? 22.048 -8.647 -28.493 1.00 88.75 583 PRO A CA 1
ATOM 4464 C C . PRO A 1 583 ? 21.664 -9.612 -29.630 1.00 88.75 583 PRO A C 1
ATOM 4466 O O . PRO A 1 583 ? 22.293 -9.576 -30.686 1.00 88.75 583 PRO A O 1
ATOM 4469 N N . TYR A 1 584 ? 20.708 -10.518 -29.395 1.00 85.19 584 TYR A N 1
ATOM 4470 C CA . TYR A 1 584 ? 20.284 -11.572 -30.325 1.00 85.19 584 TYR A CA 1
ATOM 4471 C C . TYR A 1 584 ? 18.820 -11.443 -30.773 1.00 85.19 584 TYR A C 1
ATOM 4473 O O . TYR A 1 584 ? 18.347 -12.302 -31.521 1.00 85.19 584 TYR A O 1
ATOM 4481 N N . VAL A 1 585 ? 18.112 -10.428 -30.274 1.00 80.06 585 VAL A N 1
ATOM 4482 C CA . VAL A 1 585 ? 16.770 -10.015 -30.711 1.00 80.06 585 VAL A CA 1
ATOM 4483 C C . VAL A 1 585 ? 16.958 -8.908 -31.731 1.00 80.06 585 VAL A C 1
ATOM 4485 O O . VAL A 1 585 ? 16.293 -9.006 -32.783 1.00 80.06 585 VAL A O 1
#

InterPro domains:
  IPR001204 Phosphate transporter [PF01384] (24-570)
  IPR001204 Phosphate transporter [PTHR11101] (1-580)

Solvent-accessible surface area (backbone atoms only — not comparable to full-atom values): 31927 Å² total; per-residue (Å²): 112,98,53,63,88,49,47,64,57,54,57,48,26,54,55,39,24,36,51,21,14,16,27,44,17,21,50,53,49,32,63,25,39,9,51,37,40,42,43,65,66,37,53,70,69,55,42,53,55,49,38,42,54,24,19,29,50,16,8,51,36,38,12,57,45,19,13,51,36,62,52,56,44,47,38,50,52,75,84,29,68,90,39,55,68,58,50,44,46,31,32,42,13,14,37,46,10,19,25,55,48,42,43,52,31,46,72,70,67,46,80,65,44,62,45,44,16,29,54,18,0,47,53,21,13,32,45,67,75,64,27,78,78,24,46,33,64,70,49,44,49,54,44,56,48,42,58,60,47,44,17,53,51,6,11,52,48,9,32,53,50,42,51,50,45,36,68,65,20,69,72,38,97,67,33,62,70,44,43,50,65,45,46,25,55,57,52,16,51,56,45,21,53,51,46,30,45,36,52,70,56,18,17,64,80,70,72,44,88,73,59,69,70,56,38,50,50,50,15,48,52,54,12,51,54,49,20,52,49,34,54,68,53,48,35,56,48,50,52,53,51,51,51,54,50,54,50,55,56,51,65,71,63,74,76,67,97,78,81,85,81,84,88,82,90,82,83,81,93,79,93,85,80,93,76,86,79,85,79,69,93,80,49,68,64,61,58,55,53,56,51,53,64,66,68,71,72,73,89,89,85,87,88,83,91,84,89,90,76,84,87,76,80,92,80,55,75,66,61,58,52,52,35,60,76,68,69,54,91,80,84,88,83,83,83,90,81,82,89,80,80,86,85,87,87,82,90,84,81,86,87,88,84,84,76,85,72,84,72,79,80,76,77,53,73,65,63,56,46,55,51,53,51,50,52,51,53,54,54,49,71,78,42,94,67,84,82,80,76,93,78,77,82,89,71,94,85,69,83,86,71,78,81,71,78,77,79,67,78,83,74,70,51,76,65,54,38,58,57,24,35,58,50,21,56,53,21,26,43,46,17,19,21,29,43,17,12,46,56,32,15,53,24,34,12,39,41,49,44,38,50,42,28,61,75,68,74,40,60,78,67,79,71,79,74,60,61,69,53,32,41,51,24,20,52,20,19,37,52,14,26,73,74,48,14,60,60,44,24,58,48,53,23,67,75,45,62,94,47,47,34,63,56,32,26,32,26,29,44,27,17,22,51,47,44,41,53,34,30,64,74,25,46,74,56,40,63,52,45,14,35,50,25,4,48,50,34,41,33,42,77,66,34,72,84,55,53,60,64,65,61,52,51,51,44,56,50,45,59,65,50,37,25,60,53,8,8,49,45,0,24,52,45,26,50,44,42,62,74,70,40,59,84,80,109

pLDDT: mean 72.89, std 25.59, range [22.38, 98.12]

Organism: Pteropus alecto (NCBI:txid9402)

Radius of gyration: 33.06 Å; Cα contacts (8 Å, |Δi|>4): 776; chains: 1; bounding box: 79×98×95 Å